Protein AF-A0AA36J4K1-F1 (afdb_monomer)

Radius of gyration: 30.66 Å; Cα contacts (8 Å, |Δi|>4): 961; chains: 1; bounding box: 96×60×112 Å

pLDDT: mean 85.19, std 15.44, range [34.12, 98.56]

Structure (mmCIF, N/CA/C/O backbone):
data_AF-A0AA36J4K1-F1
#
_entry.id   AF-A0AA36J4K1-F1
#
loop_
_atom_site.group_PDB
_atom_site.id
_atom_site.type_symbol
_atom_site.label_atom_id
_atom_site.label_alt_id
_atom_site.label_comp_id
_atom_site.label_asym_id
_atom_site.label_entity_id
_atom_site.label_seq_id
_atom_site.pdbx_PDB_ins_code
_atom_site.Cartn_x
_atom_site.Cartn_y
_atom_site.Cartn_z
_atom_site.occupancy
_atom_site.B_iso_or_equiv
_atom_site.auth_seq_id
_atom_site.auth_comp_id
_atom_site.auth_asym_id
_atom_site.auth_atom_id
_atom_site.pdbx_PDB_model_num
ATOM 1 N N . MET A 1 1 ? 60.784 -33.281 55.311 1.00 35.75 1 MET A N 1
ATOM 2 C CA . MET A 1 1 ? 61.611 -33.297 54.086 1.00 35.75 1 MET A CA 1
ATOM 3 C C . MET A 1 1 ? 60.719 -33.701 52.912 1.00 35.75 1 MET A C 1
ATOM 5 O O . MET A 1 1 ? 60.173 -34.789 52.948 1.00 35.75 1 MET A O 1
ATOM 9 N N . LYS A 1 2 ? 60.567 -32.798 51.931 1.00 35.78 2 LYS A N 1
ATOM 10 C CA . LYS A 1 2 ? 59.934 -32.937 50.597 1.00 35.78 2 LYS A CA 1
ATOM 11 C C . LYS A 1 2 ? 58.402 -33.097 50.487 1.00 35.78 2 LYS A C 1
ATOM 13 O O . LYS A 1 2 ? 57.851 -34.189 50.509 1.00 35.78 2 LYS A O 1
ATOM 18 N N . MET A 1 3 ? 57.780 -31.943 50.207 1.00 34.12 3 MET A N 1
ATOM 19 C CA . MET A 1 3 ? 56.607 -31.744 49.344 1.00 34.12 3 MET A CA 1
ATOM 20 C C . MET A 1 3 ? 56.652 -32.602 48.068 1.00 34.12 3 MET A C 1
ATOM 22 O O . MET A 1 3 ? 57.685 -32.637 47.393 1.00 34.12 3 MET A O 1
ATOM 26 N N . ARG A 1 4 ? 55.497 -33.136 47.651 1.00 38.16 4 ARG A N 1
ATOM 27 C CA . ARG A 1 4 ? 55.138 -33.273 46.231 1.00 38.16 4 ARG A CA 1
ATOM 28 C C . ARG A 1 4 ? 53.677 -32.876 46.010 1.00 38.16 4 ARG A C 1
ATOM 30 O O . ARG A 1 4 ? 52.777 -33.370 46.675 1.00 38.16 4 ARG A O 1
ATOM 37 N N . LEU A 1 5 ? 53.532 -31.938 45.076 1.00 38.88 5 LEU A N 1
ATOM 38 C CA . LEU A 1 5 ? 52.326 -31.376 44.476 1.00 38.88 5 LEU A CA 1
ATOM 39 C C . LEU A 1 5 ? 51.304 -32.447 44.061 1.00 38.88 5 LEU A C 1
ATOM 41 O O . LEU A 1 5 ? 51.652 -33.372 43.330 1.00 38.88 5 LEU A O 1
ATOM 45 N N . ALA A 1 6 ? 50.032 -32.217 44.388 1.00 37.97 6 ALA A N 1
ATOM 46 C CA . ALA A 1 6 ? 48.903 -32.699 43.600 1.00 37.97 6 ALA A CA 1
ATOM 47 C C . ALA A 1 6 ? 48.155 -31.471 43.060 1.00 37.97 6 ALA A C 1
ATOM 49 O O . ALA A 1 6 ? 47.765 -30.586 43.820 1.00 37.97 6 ALA A O 1
ATOM 50 N N . LEU A 1 7 ? 48.053 -31.394 41.733 1.00 37.88 7 LEU A N 1
ATOM 51 C CA . LEU A 1 7 ? 47.452 -30.291 40.993 1.00 37.88 7 LEU A CA 1
ATOM 52 C C . LEU A 1 7 ? 45.979 -30.088 41.369 1.00 37.88 7 LEU A C 1
ATOM 54 O O . LEU A 1 7 ? 45.177 -31.021 41.345 1.00 37.88 7 LEU A O 1
ATOM 58 N N . ALA A 1 8 ? 45.628 -28.826 41.606 1.00 35.72 8 ALA A N 1
ATOM 59 C CA . ALA A 1 8 ? 44.262 -28.341 41.674 1.00 35.72 8 ALA A CA 1
ATOM 60 C C . ALA A 1 8 ? 43.563 -28.501 40.311 1.00 35.72 8 ALA A C 1
ATOM 62 O O . ALA A 1 8 ? 44.017 -27.959 39.303 1.00 35.72 8 ALA A O 1
ATOM 63 N N . ARG A 1 9 ? 42.424 -29.199 40.283 1.00 38.72 9 ARG A N 1
ATOM 64 C CA . ARG A 1 9 ? 41.419 -29.028 39.227 1.00 38.72 9 ARG A CA 1
ATOM 65 C C . ARG A 1 9 ? 40.450 -27.942 39.684 1.00 38.72 9 ARG A C 1
ATOM 67 O O . ARG A 1 9 ? 39.551 -28.206 40.476 1.00 38.72 9 ARG A O 1
ATOM 74 N N . LEU A 1 10 ? 40.656 -26.724 39.184 1.00 36.38 10 LEU A N 1
ATOM 75 C CA . LEU A 1 10 ? 39.623 -25.691 39.152 1.00 36.38 10 LEU A CA 1
ATOM 76 C C . LEU A 1 10 ? 38.467 -26.215 38.287 1.00 36.38 10 LEU A C 1
ATOM 78 O O . LEU A 1 10 ? 38.589 -26.297 37.066 1.00 36.38 10 LEU A O 1
ATOM 82 N N . ALA A 1 11 ? 37.349 -26.571 38.913 1.00 38.12 11 ALA A N 1
ATOM 83 C CA . ALA A 1 11 ? 36.080 -26.690 38.213 1.00 38.12 11 ALA A CA 1
ATOM 84 C C . ALA A 1 11 ? 35.535 -25.270 37.994 1.00 38.12 11 ALA A C 1
ATOM 86 O O . ALA A 1 11 ? 34.954 -24.663 38.891 1.00 38.12 11 ALA A O 1
ATOM 87 N N . LEU A 1 12 ? 35.783 -24.725 36.804 1.00 37.34 12 LEU A N 1
ATOM 88 C CA . LEU A 1 12 ? 35.081 -23.556 36.286 1.00 37.34 12 LEU A CA 1
ATOM 89 C C . LEU A 1 12 ? 33.610 -23.942 36.073 1.00 37.34 12 LEU A C 1
ATOM 91 O O . LEU A 1 12 ? 33.292 -24.693 35.153 1.00 37.34 12 LEU A O 1
ATOM 95 N N . LEU A 1 13 ? 32.717 -23.436 36.926 1.00 35.94 13 LEU A N 1
ATOM 96 C CA . LEU A 1 13 ? 31.296 -23.347 36.599 1.00 35.94 13 LEU A CA 1
ATOM 97 C C . LEU A 1 13 ? 31.136 -22.386 35.412 1.00 35.94 13 LEU A C 1
ATOM 99 O O . LEU A 1 13 ? 31.541 -21.226 35.535 1.00 35.94 13 LEU A O 1
ATOM 103 N N . PRO A 1 14 ? 30.505 -22.786 34.296 1.00 39.81 14 PRO A N 1
ATOM 104 C CA . PRO A 1 14 ? 30.009 -21.808 33.357 1.00 39.81 14 PRO A CA 1
ATOM 105 C C . PRO A 1 14 ? 28.736 -21.195 33.946 1.00 39.81 14 PRO A C 1
ATOM 107 O O . PRO A 1 14 ? 27.691 -21.841 34.036 1.00 39.81 14 PRO A O 1
ATOM 110 N N . LEU A 1 15 ? 28.830 -19.914 34.313 1.00 46.34 15 LEU A N 1
ATOM 111 C CA . LEU A 1 15 ? 27.711 -18.982 34.224 1.00 46.34 15 LEU A CA 1
ATOM 112 C C . LEU A 1 15 ? 27.229 -18.988 32.766 1.00 46.34 15 LEU A C 1
ATOM 114 O O . LEU A 1 15 ? 27.712 -18.232 31.930 1.00 46.34 15 LEU A O 1
ATOM 118 N N . ALA A 1 16 ? 26.279 -19.858 32.455 1.00 40.28 16 ALA A N 1
ATOM 119 C CA . ALA A 1 16 ? 25.440 -19.710 31.282 1.00 40.28 16 ALA A CA 1
ATOM 120 C C . ALA A 1 16 ? 24.033 -19.434 31.793 1.00 40.28 16 ALA A C 1
ATOM 122 O O . ALA A 1 16 ? 23.206 -20.328 31.961 1.00 40.28 16 ALA A O 1
ATOM 123 N N . LEU A 1 17 ? 23.790 -18.149 32.050 1.00 38.75 17 LEU A N 1
ATOM 124 C CA . LE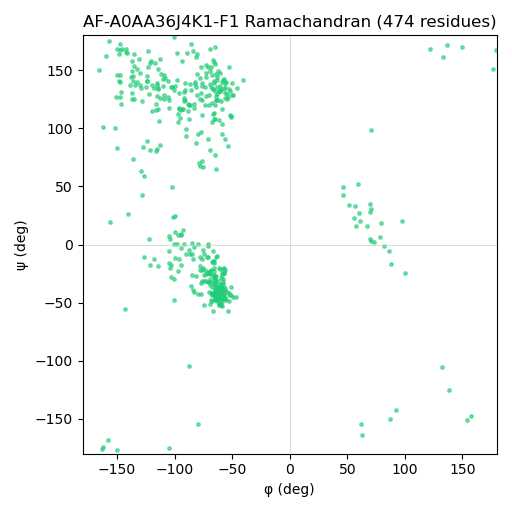U A 1 17 ? 22.470 -17.539 32.088 1.00 38.75 17 LEU A CA 1
ATOM 125 C C . LEU A 1 17 ? 21.871 -17.636 30.670 1.00 38.75 17 LEU A C 1
ATOM 127 O O . LEU A 1 17 ? 21.690 -16.646 29.972 1.00 38.75 17 LEU A O 1
ATOM 131 N N . GLY A 1 18 ? 21.630 -18.863 30.210 1.00 34.44 18 GLY A N 1
ATOM 132 C CA . GLY A 1 18 ? 20.858 -19.165 29.019 1.00 34.44 18 GLY A CA 1
ATOM 133 C C . GLY A 1 18 ? 19.393 -18.976 29.361 1.00 34.44 18 GLY A C 1
ATOM 134 O O . GLY A 1 18 ? 18.655 -19.945 29.516 1.00 34.44 18 GLY A O 1
ATOM 135 N N . LEU A 1 19 ? 18.981 -17.717 29.524 1.00 39.25 19 LEU A N 1
ATOM 136 C CA . LEU A 1 19 ? 17.590 -17.350 29.323 1.00 39.25 19 LEU A CA 1
ATOM 137 C C . LEU A 1 19 ? 17.210 -17.905 27.953 1.00 39.25 19 LEU A C 1
ATOM 139 O O . LEU A 1 19 ? 17.706 -17.450 26.924 1.00 39.25 19 LEU A O 1
ATOM 143 N N . LEU A 1 20 ? 16.363 -18.930 27.969 1.00 39.28 20 LEU A N 1
ATOM 144 C CA . LEU A 1 20 ? 15.569 -19.366 26.836 1.00 39.28 20 LEU A CA 1
ATOM 145 C C . LEU A 1 20 ? 14.791 -18.145 26.328 1.00 39.28 20 LEU A C 1
ATOM 147 O O . LEU A 1 20 ? 13.636 -17.933 26.699 1.00 39.28 20 LEU A O 1
ATOM 151 N N . VAL A 1 21 ? 15.412 -17.329 25.473 1.00 42.72 21 VAL A N 1
ATOM 152 C CA . VAL A 1 21 ? 14.688 -16.464 24.547 1.00 42.72 21 VAL A CA 1
ATOM 153 C C . VAL A 1 21 ? 14.060 -17.427 23.557 1.00 42.72 21 VAL A C 1
ATOM 155 O O . VAL A 1 21 ? 14.603 -17.735 22.501 1.00 42.72 21 VAL A O 1
ATOM 158 N N . ARG A 1 22 ? 12.929 -18.003 23.962 1.00 44.22 22 ARG A N 1
ATOM 159 C CA . ARG A 1 22 ? 12.015 -18.656 23.041 1.00 44.22 22 ARG A CA 1
ATOM 160 C C . ARG A 1 22 ? 11.633 -17.548 22.070 1.00 44.22 22 ARG A C 1
ATOM 162 O O . ARG A 1 22 ? 10.925 -16.628 22.475 1.00 44.22 22 ARG A O 1
ATOM 169 N N . GLU A 1 23 ? 12.192 -17.565 20.860 1.00 52.19 23 GLU A N 1
ATOM 170 C CA . GLU A 1 23 ? 11.816 -16.614 19.817 1.00 52.19 23 GLU A CA 1
ATOM 171 C C . GLU A 1 23 ? 10.294 -16.650 19.716 1.00 52.19 23 GLU A C 1
ATOM 173 O O . GLU A 1 23 ? 9.705 -17.672 19.351 1.00 52.19 23 GLU A O 1
ATOM 178 N N . LYS A 1 24 ? 9.649 -15.563 20.143 1.00 55.19 24 LYS A N 1
ATOM 179 C CA . LYS A 1 24 ? 8.197 -15.471 20.212 1.00 55.19 24 LYS A CA 1
ATOM 180 C C . LYS A 1 24 ? 7.647 -15.228 18.804 1.00 55.19 24 LYS A C 1
ATOM 182 O O . LYS A 1 24 ? 7.175 -14.147 18.471 1.00 55.19 24 LYS A O 1
ATOM 187 N N . ARG A 1 25 ? 7.788 -16.225 17.934 1.00 62.22 25 ARG A N 1
ATOM 188 C CA . ARG A 1 25 ? 7.215 -16.209 16.587 1.00 62.22 25 ARG A CA 1
ATOM 189 C C . ARG A 1 25 ? 5.712 -16.482 16.690 1.00 62.22 25 ARG A C 1
ATOM 191 O O . ARG A 1 25 ? 5.302 -17.370 17.436 1.00 62.22 25 ARG A O 1
ATOM 198 N N . ASN A 1 26 ? 4.920 -15.759 15.900 1.00 71.44 26 ASN A N 1
ATOM 199 C CA . ASN A 1 26 ? 3.466 -15.924 15.746 1.00 71.44 26 ASN A CA 1
ATOM 200 C C . ASN A 1 26 ? 2.607 -15.523 16.964 1.00 71.44 26 ASN A C 1
ATOM 202 O O . ASN A 1 26 ? 1.561 -16.121 17.210 1.00 71.44 26 ASN A O 1
ATOM 206 N N . GLU A 1 27 ? 3.007 -14.494 17.713 1.00 85.50 27 GLU A N 1
ATOM 207 C CA . GLU A 1 27 ? 2.144 -13.866 18.728 1.00 85.50 27 GLU A CA 1
ATOM 208 C C . GLU A 1 27 ? 0.933 -13.146 18.115 1.00 85.50 27 GLU A C 1
ATOM 210 O O . GLU A 1 27 ? -0.087 -12.947 18.773 1.00 85.50 27 GLU A O 1
ATOM 215 N N . CYS A 1 28 ? 1.070 -12.706 16.865 1.00 90.88 28 CYS A N 1
ATOM 216 C CA . CYS A 1 28 ? 0.085 -11.913 16.145 1.00 90.88 28 CYS A CA 1
ATOM 217 C C . CYS A 1 28 ? 0.023 -12.336 14.671 1.00 90.88 28 CYS A C 1
ATOM 219 O O . CYS A 1 28 ? 0.875 -13.084 14.195 1.00 90.88 28 CYS A O 1
ATOM 221 N N . LYS A 1 29 ? -0.993 -11.864 13.945 1.00 94.25 29 LYS A N 1
ATOM 222 C CA . LYS A 1 29 ? -1.071 -11.955 12.482 1.00 94.25 29 LYS A CA 1
ATOM 223 C C . LYS A 1 29 ? -1.254 -10.558 11.906 1.00 94.25 29 LYS A C 1
ATOM 225 O O . LYS A 1 29 ? -1.992 -9.760 12.483 1.00 94.25 29 LYS A O 1
ATOM 230 N N . ILE A 1 30 ? -0.595 -10.294 10.783 1.00 96.75 30 ILE A N 1
ATOM 231 C CA . ILE A 1 30 ? -0.820 -9.105 9.957 1.00 96.75 30 ILE A CA 1
ATOM 232 C C . ILE A 1 30 ? -1.515 -9.569 8.680 1.00 96.75 30 ILE A C 1
ATOM 234 O O . ILE A 1 30 ? -0.997 -10.456 8.008 1.00 96.75 30 ILE A O 1
ATOM 238 N N . PHE A 1 31 ? -2.665 -8.993 8.354 1.00 98.25 31 PHE A N 1
ATOM 239 C CA . PHE A 1 31 ? -3.437 -9.296 7.154 1.00 98.25 31 PHE A CA 1
ATOM 240 C C . PHE A 1 31 ? -3.439 -8.113 6.190 1.00 98.25 31 PHE A C 1
ATOM 242 O O . PHE A 1 31 ? -3.482 -6.964 6.631 1.00 98.25 31 PHE A O 1
ATOM 249 N N . ALA A 1 32 ? -3.468 -8.404 4.893 1.00 96.69 32 ALA A N 1
ATOM 250 C CA . ALA A 1 32 ? -3.655 -7.401 3.852 1.00 96.69 32 ALA A CA 1
ATOM 251 C C . ALA A 1 32 ? -4.421 -7.983 2.660 1.00 96.69 32 ALA A C 1
ATOM 253 O O . ALA A 1 32 ? -4.240 -9.153 2.308 1.00 96.69 32 ALA A O 1
ATOM 254 N N . MET A 1 33 ? -5.252 -7.157 2.020 1.00 94.56 33 MET A N 1
ATOM 255 C CA . MET A 1 33 ? -5.787 -7.479 0.697 1.00 94.56 33 MET A CA 1
ATOM 256 C C . MET A 1 33 ? -4.650 -7.474 -0.332 1.00 94.56 33 MET A C 1
ATOM 258 O O . MET A 1 33 ? -3.846 -6.546 -0.369 1.00 94.56 33 MET A O 1
ATOM 262 N N . TRP A 1 34 ? -4.594 -8.493 -1.181 1.00 90.38 34 TRP A N 1
ATOM 263 C CA . TRP A 1 34 ? -3.525 -8.723 -2.145 1.00 90.38 34 TRP A CA 1
ATOM 264 C C . TRP A 1 34 ? -4.079 -9.135 -3.508 1.00 90.38 34 TRP A C 1
ATOM 266 O O . TRP A 1 34 ? -3.965 -10.280 -3.943 1.00 90.38 34 TRP A O 1
ATOM 276 N N . ASP A 1 35 ? -4.654 -8.167 -4.212 1.00 82.69 35 ASP A N 1
ATOM 277 C CA . ASP A 1 35 ? -5.172 -8.348 -5.571 1.00 82.69 35 ASP A CA 1
ATOM 278 C C . ASP A 1 35 ? -4.198 -7.768 -6.611 1.00 82.69 35 ASP A C 1
ATOM 280 O O . ASP A 1 35 ? -4.540 -6.945 -7.462 1.00 82.69 35 ASP A O 1
ATOM 284 N N . TYR A 1 36 ? -2.923 -8.146 -6.485 1.00 76.19 36 TYR A N 1
ATOM 285 C CA . TYR A 1 36 ? -1.879 -7.773 -7.434 1.00 76.19 36 TYR A CA 1
ATOM 286 C C . TYR A 1 36 ? -1.606 -8.924 -8.391 1.00 76.19 36 TYR A C 1
ATOM 288 O O . TYR A 1 36 ? -1.421 -10.072 -7.982 1.00 76.19 36 TYR A O 1
ATOM 296 N N . HIS A 1 37 ? -1.474 -8.610 -9.680 1.00 66.12 37 HIS A N 1
ATOM 297 C CA . HIS A 1 37 ? -0.951 -9.581 -10.632 1.00 66.12 37 HIS A CA 1
ATOM 298 C C . HIS A 1 37 ? 0.487 -9.964 -10.215 1.00 66.12 37 HIS A C 1
ATOM 300 O O . HIS A 1 37 ? 1.290 -9.053 -9.998 1.00 66.12 37 HIS A O 1
ATOM 306 N N . PRO A 1 38 ? 0.861 -11.260 -10.158 1.00 55.59 38 PRO A N 1
ATOM 307 C CA . PRO A 1 38 ? 2.141 -11.705 -9.586 1.00 55.59 38 PRO A CA 1
ATOM 308 C C . PRO A 1 38 ? 3.374 -10.976 -10.140 1.00 55.59 38 PRO A C 1
ATOM 310 O O . PRO A 1 38 ? 4.290 -10.633 -9.405 1.00 55.59 38 PRO A O 1
ATOM 313 N N . ASN A 1 39 ? 3.354 -10.659 -11.438 1.00 53.28 39 ASN A N 1
ATOM 314 C CA . ASN A 1 39 ? 4.448 -9.969 -12.134 1.00 53.28 39 ASN A CA 1
ATOM 315 C C . ASN A 1 39 ? 4.312 -8.432 -12.183 1.00 53.28 39 ASN A C 1
ATOM 317 O O . ASN A 1 39 ? 4.966 -7.794 -13.006 1.00 53.28 39 ASN A O 1
ATOM 321 N N . LYS A 1 40 ? 3.406 -7.830 -11.404 1.00 70.00 40 LYS A N 1
ATOM 322 C CA . LYS A 1 40 ? 3.116 -6.382 -11.436 1.00 70.00 40 LYS A CA 1
ATOM 323 C C . LYS A 1 40 ? 2.890 -5.780 -10.046 1.00 70.00 40 LYS A C 1
ATOM 325 O O . LYS A 1 40 ? 2.172 -4.796 -9.923 1.00 70.00 40 LYS A O 1
ATOM 330 N N . VAL A 1 41 ? 3.464 -6.369 -9.001 1.00 74.62 41 VAL A N 1
ATOM 331 C CA . VAL A 1 41 ? 3.405 -5.771 -7.661 1.00 74.62 41 VAL A CA 1
ATOM 332 C C . VAL A 1 41 ? 4.278 -4.512 -7.663 1.00 74.62 41 VAL A C 1
ATOM 334 O O . VAL A 1 41 ? 5.483 -4.637 -7.916 1.00 74.62 41 VAL A O 1
ATOM 337 N N . PRO A 1 42 ? 3.726 -3.320 -7.378 1.00 79.56 42 PRO A N 1
ATOM 338 C CA . PRO A 1 42 ? 4.511 -2.094 -7.362 1.00 79.56 42 PRO A CA 1
ATOM 339 C C . PRO A 1 42 ? 5.653 -2.197 -6.356 1.00 79.56 42 PRO A C 1
ATOM 341 O O . PRO A 1 42 ? 5.494 -2.734 -5.261 1.00 79.56 42 PRO A O 1
ATOM 344 N N . PHE A 1 43 ? 6.823 -1.683 -6.721 1.00 78.00 43 PHE A N 1
ATOM 345 C CA . PHE A 1 43 ? 8.025 -1.865 -5.913 1.00 78.00 43 PHE A CA 1
ATOM 346 C C . PHE A 1 43 ? 7.894 -1.270 -4.500 1.00 78.00 43 PHE A C 1
ATOM 348 O O . PHE A 1 43 ? 8.319 -1.893 -3.531 1.00 78.00 43 PHE A O 1
ATOM 355 N N . PHE A 1 44 ? 7.246 -0.109 -4.357 1.00 84.94 44 PHE A N 1
ATOM 356 C CA . PHE A 1 44 ? 7.031 0.498 -3.040 1.00 84.94 44 PHE A CA 1
ATOM 357 C C . PHE A 1 44 ? 6.135 -0.367 -2.138 1.00 84.94 44 PHE A C 1
ATOM 359 O O . PHE A 1 44 ? 6.444 -0.490 -0.962 1.00 84.94 44 PHE A O 1
ATOM 366 N N . ILE A 1 45 ? 5.125 -1.058 -2.687 1.00 87.44 45 ILE A N 1
ATOM 367 C CA . ILE A 1 45 ? 4.285 -1.999 -1.926 1.00 87.44 45 ILE A CA 1
ATOM 368 C C . ILE A 1 45 ? 5.142 -3.130 -1.353 1.00 87.44 45 ILE A C 1
ATOM 370 O O . ILE A 1 45 ? 5.000 -3.501 -0.192 1.00 87.44 45 ILE A O 1
ATOM 374 N N . GLN A 1 46 ? 6.088 -3.660 -2.134 1.00 84.44 46 GLN A N 1
ATOM 375 C CA . GLN A 1 46 ? 7.024 -4.674 -1.633 1.00 84.44 46 GLN A CA 1
ATOM 376 C C . GLN A 1 46 ? 7.852 -4.123 -0.461 1.00 84.44 46 GLN A C 1
ATOM 378 O O . GLN A 1 46 ? 8.063 -4.818 0.533 1.00 84.44 46 GLN A O 1
ATOM 383 N N . LYS A 1 47 ? 8.275 -2.856 -0.547 1.00 88.31 47 LYS A N 1
ATOM 384 C CA . LYS A 1 47 ? 9.021 -2.171 0.517 1.00 88.31 47 LYS A CA 1
ATOM 385 C C . LYS A 1 47 ? 8.179 -1.846 1.745 1.00 88.31 47 LYS A C 1
ATOM 387 O O . LYS A 1 47 ? 8.694 -1.941 2.859 1.00 88.31 47 LYS A O 1
ATOM 392 N N . ASP A 1 48 ? 6.898 -1.568 1.572 1.00 93.06 48 ASP A N 1
ATOM 393 C CA . ASP A 1 48 ? 5.958 -1.424 2.677 1.00 93.06 48 ASP A CA 1
ATOM 394 C C . ASP A 1 48 ? 5.828 -2.755 3.430 1.00 93.06 48 ASP A C 1
ATOM 396 O O . ASP A 1 48 ? 6.078 -2.789 4.635 1.00 93.06 48 ASP A O 1
ATOM 400 N N . ILE A 1 49 ? 5.625 -3.880 2.732 1.00 89.00 49 ILE A N 1
ATOM 401 C CA . ILE A 1 49 ? 5.616 -5.221 3.350 1.00 89.00 49 ILE A CA 1
ATOM 402 C C . ILE A 1 49 ? 6.946 -5.548 4.059 1.00 89.00 49 ILE A C 1
ATOM 404 O O . ILE A 1 49 ? 6.943 -6.052 5.187 1.00 89.00 49 ILE A O 1
ATOM 408 N N . GLU A 1 50 ? 8.096 -5.241 3.447 1.00 87.56 50 GLU A N 1
ATOM 409 C CA . GLU A 1 50 ? 9.411 -5.391 4.094 1.00 87.56 50 GLU A CA 1
ATOM 410 C C . GLU A 1 50 ? 9.509 -4.569 5.384 1.00 87.56 50 GLU A C 1
ATOM 412 O O . GLU A 1 50 ? 10.040 -5.055 6.389 1.00 87.56 50 GLU A O 1
ATOM 417 N N . SER A 1 51 ? 8.959 -3.351 5.388 1.00 95.31 51 SER A N 1
ATOM 418 C CA . SER A 1 51 ? 8.939 -2.500 6.577 1.00 95.31 51 SER A CA 1
ATOM 419 C C . SER A 1 51 ? 8.125 -3.139 7.705 1.00 95.31 51 SER A C 1
ATOM 421 O O . SER A 1 51 ? 8.549 -3.100 8.860 1.00 95.31 51 SER A O 1
ATOM 423 N N . TRP A 1 52 ? 7.015 -3.819 7.394 1.00 94.31 52 TRP A N 1
ATOM 424 C CA . TRP A 1 52 ? 6.187 -4.498 8.398 1.00 94.31 52 TRP A CA 1
ATOM 425 C C . TRP A 1 52 ? 6.958 -5.638 9.051 1.00 94.31 52 TRP A C 1
ATOM 427 O O . TRP A 1 52 ? 6.961 -5.785 10.274 1.00 94.31 52 TRP A O 1
ATOM 437 N N . MET A 1 53 ? 7.651 -6.437 8.238 1.00 87.19 53 MET A N 1
ATOM 438 C CA . MET A 1 53 ? 8.466 -7.548 8.728 1.00 87.19 53 MET A CA 1
ATOM 439 C C . MET A 1 53 ? 9.636 -7.047 9.578 1.00 87.19 53 MET A C 1
ATOM 441 O O . MET A 1 53 ? 9.870 -7.575 10.665 1.00 87.19 53 MET A O 1
ATOM 445 N N . LYS A 1 54 ? 10.324 -5.991 9.123 1.00 88.00 54 LYS A N 1
ATOM 446 C CA . LYS A 1 54 ? 11.434 -5.370 9.853 1.00 88.00 54 LYS A CA 1
ATOM 447 C C . LYS A 1 54 ? 10.992 -4.857 11.221 1.00 88.00 54 LYS A C 1
ATOM 449 O O . LYS A 1 54 ? 11.611 -5.184 12.226 1.00 88.00 54 LYS A O 1
ATOM 454 N N . HIS A 1 55 ? 9.928 -4.060 11.260 1.00 95.06 55 HIS A N 1
ATOM 455 C CA . HIS A 1 55 ? 9.505 -3.361 12.477 1.00 95.06 55 HIS A CA 1
ATOM 456 C C . HIS A 1 55 ? 8.624 -4.209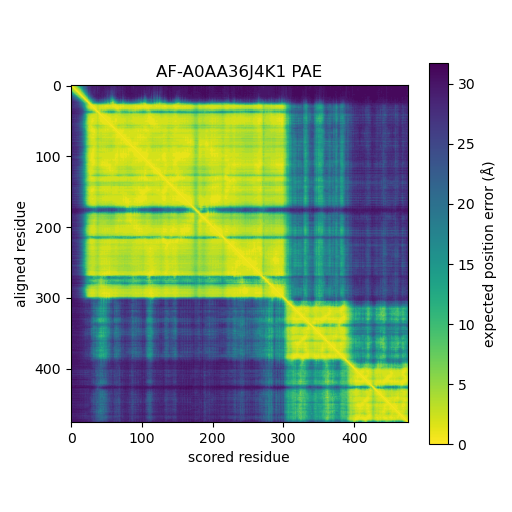 13.398 1.00 95.06 55 HIS A C 1
ATOM 458 O O . HIS A 1 55 ? 8.362 -3.796 14.522 1.00 95.06 55 HIS A O 1
ATOM 464 N N . SER A 1 56 ? 8.184 -5.395 12.967 1.00 91.38 56 SER A N 1
ATOM 465 C CA . SER A 1 56 ? 7.526 -6.376 13.843 1.00 91.38 56 SER A CA 1
ATOM 466 C C . SER A 1 56 ? 8.495 -7.356 14.508 1.00 91.38 56 SER A C 1
ATOM 468 O O . SER A 1 56 ? 8.069 -8.132 15.366 1.00 91.38 56 SER A O 1
ATOM 470 N N . HIS A 1 57 ? 9.777 -7.357 14.119 1.00 85.38 57 HIS A N 1
ATOM 471 C CA . HIS A 1 57 ? 10.812 -8.267 14.638 1.00 85.38 57 HIS A CA 1
ATOM 472 C C . HIS A 1 57 ? 10.411 -9.748 14.589 1.00 85.38 57 HIS A C 1
ATOM 474 O O . HIS A 1 57 ? 10.717 -10.526 15.491 1.00 85.38 57 HIS A O 1
ATOM 480 N N . GLY A 1 58 ? 9.649 -10.139 13.563 1.00 80.31 58 GLY A N 1
ATOM 481 C CA . GLY A 1 58 ? 9.163 -11.512 13.390 1.00 80.31 58 GLY A CA 1
ATOM 482 C C . GLY A 1 58 ? 8.088 -11.964 14.389 1.00 80.31 58 GLY A C 1
ATOM 483 O O . GLY A 1 58 ? 7.630 -13.107 14.299 1.00 80.31 58 GLY A O 1
ATOM 484 N N . ARG A 1 59 ? 7.620 -11.094 15.299 1.00 86.06 59 ARG A N 1
ATOM 485 C CA . ARG A 1 59 ? 6.582 -11.433 16.296 1.00 86.06 59 ARG A CA 1
ATOM 486 C C . ARG A 1 59 ? 5.270 -11.883 15.659 1.00 86.06 59 ARG A C 1
ATOM 488 O O . ARG A 1 59 ? 4.557 -12.692 16.243 1.00 86.06 59 ARG A O 1
ATOM 495 N N . CYS A 1 60 ? 4.964 -11.408 14.453 1.00 85.44 60 CYS A N 1
ATOM 496 C CA . CYS A 1 60 ? 3.743 -11.769 13.728 1.00 85.44 60 CYS A CA 1
ATOM 497 C C . CYS A 1 60 ? 3.965 -12.758 12.576 1.00 85.44 60 CYS A C 1
ATOM 499 O O . CYS A 1 60 ? 3.041 -13.007 11.804 1.00 85.44 60 CYS A O 1
ATOM 501 N N . GLY A 1 61 ? 5.181 -13.300 12.436 1.00 82.31 61 GLY A N 1
ATOM 502 C CA . GLY A 1 61 ? 5.560 -14.075 11.256 1.00 82.31 61 GLY A CA 1
ATOM 503 C C . GLY A 1 61 ? 5.493 -13.243 9.968 1.00 82.31 61 GLY A C 1
ATOM 504 O O . GLY A 1 61 ? 5.632 -12.019 9.994 1.00 82.31 61 GLY A O 1
ATOM 505 N N . SER A 1 62 ? 5.295 -13.916 8.835 1.00 83.00 62 SER A N 1
ATOM 506 C CA . SER A 1 62 ? 5.050 -13.255 7.549 1.00 83.00 62 SER A CA 1
ATOM 507 C C . SER A 1 62 ? 3.601 -12.754 7.456 1.00 83.00 62 SER A C 1
ATOM 509 O O . SER A 1 62 ? 2.697 -13.454 7.921 1.00 83.00 62 SER A O 1
ATOM 511 N N . PRO A 1 63 ? 3.350 -11.587 6.830 1.00 88.94 63 PRO A N 1
ATOM 512 C CA . PRO A 1 63 ? 1.992 -11.124 6.569 1.00 88.94 63 PRO A CA 1
ATOM 513 C C . PRO A 1 63 ? 1.176 -12.135 5.754 1.00 88.94 63 PRO A C 1
ATOM 515 O O . PRO A 1 63 ? 1.684 -12.777 4.834 1.00 88.94 63 PRO A O 1
ATOM 518 N N . VAL A 1 64 ? -0.106 -12.254 6.087 1.00 91.25 64 VAL A N 1
ATOM 519 C CA . VAL A 1 64 ? -1.086 -13.067 5.370 1.00 91.25 64 VAL A CA 1
ATOM 520 C C . VAL A 1 64 ? -1.683 -12.219 4.252 1.00 91.25 64 VAL A C 1
ATOM 522 O O . VAL A 1 64 ? -2.457 -11.292 4.501 1.00 91.25 64 VAL A O 1
ATOM 525 N N . LEU A 1 65 ? -1.303 -12.546 3.021 1.00 90.75 65 LEU A N 1
ATOM 526 C CA . LEU A 1 65 ? -1.733 -11.859 1.808 1.00 90.75 65 LEU A CA 1
ATOM 527 C C . LEU A 1 65 ? -2.974 -12.555 1.241 1.00 90.75 65 LEU A C 1
ATOM 529 O O . LEU A 1 65 ? -2.928 -13.738 0.892 1.00 90.75 65 LEU A O 1
ATOM 533 N N . LEU A 1 66 ? -4.092 -11.835 1.198 1.00 93.56 66 LEU A N 1
ATOM 534 C CA . LEU A 1 66 ? -5.411 -12.399 0.919 1.00 93.56 66 LEU A CA 1
ATOM 535 C C . LEU A 1 66 ? -5.901 -12.052 -0.480 1.00 93.56 66 LEU A C 1
ATOM 537 O O . LEU A 1 66 ? -5.758 -10.921 -0.924 1.00 93.56 66 LEU A O 1
ATOM 541 N N . ASN A 1 67 ? -6.539 -13.000 -1.150 1.00 89.62 67 ASN A N 1
ATOM 542 C CA . ASN A 1 67 ? -7.206 -12.790 -2.431 1.00 89.62 67 ASN A CA 1
ATOM 543 C C . ASN A 1 67 ? -8.397 -13.750 -2.569 1.00 89.62 67 ASN A C 1
ATOM 545 O O . ASN A 1 67 ? -8.691 -14.538 -1.666 1.00 89.62 67 ASN A O 1
ATOM 549 N N . ASP A 1 68 ? -9.067 -13.720 -3.718 1.00 89.94 68 ASP A N 1
ATOM 550 C CA . ASP A 1 68 ? -10.264 -14.529 -3.957 1.00 89.94 68 ASP A CA 1
ATOM 551 C C . ASP A 1 68 ? -10.016 -16.050 -3.854 1.00 89.94 68 ASP A C 1
ATOM 553 O O . ASP A 1 68 ? -10.965 -16.799 -3.616 1.00 89.94 68 ASP A O 1
ATOM 557 N N . THR A 1 69 ? -8.771 -16.530 -3.991 1.00 87.25 69 THR A N 1
ATOM 558 C CA . THR A 1 69 ? -8.458 -17.970 -3.945 1.00 87.25 69 THR A CA 1
ATOM 559 C C . THR A 1 69 ? -8.272 -18.509 -2.531 1.00 87.25 69 THR A C 1
ATOM 561 O O . THR A 1 69 ? -8.530 -19.691 -2.317 1.00 87.25 69 THR A O 1
ATOM 564 N N . ASN A 1 70 ? -7.872 -17.673 -1.566 1.00 90.38 70 ASN A N 1
ATOM 565 C CA . ASN A 1 70 ? -7.597 -18.108 -0.190 1.00 90.38 70 ASN A CA 1
ATOM 566 C C . ASN A 1 70 ? -8.511 -17.473 0.870 1.00 90.38 70 ASN A C 1
ATOM 568 O O . ASN A 1 70 ? -8.553 -17.954 2.001 1.00 90.38 70 ASN A O 1
ATOM 572 N N . ILE A 1 71 ? -9.281 -16.427 0.544 1.00 96.31 71 ILE A N 1
ATOM 573 C CA . ILE A 1 71 ? -10.024 -15.651 1.553 1.00 96.31 71 ILE A CA 1
ATOM 574 C C . ILE A 1 71 ? -11.007 -16.495 2.380 1.00 96.31 71 ILE A C 1
ATOM 576 O O . ILE A 1 71 ? -11.155 -16.271 3.583 1.00 96.31 71 ILE A O 1
ATOM 580 N N . LYS A 1 72 ? -11.628 -17.516 1.774 1.00 95.88 72 LYS A N 1
ATOM 581 C CA . LYS A 1 72 ? -12.576 -18.416 2.459 1.00 95.88 72 LYS A CA 1
ATOM 582 C C . LYS A 1 72 ? -11.927 -19.277 3.544 1.00 95.88 72 LYS A C 1
ATOM 584 O O . LYS A 1 72 ? -12.619 -19.704 4.463 1.00 95.88 72 LYS A O 1
ATOM 589 N N . GLU A 1 73 ? -10.616 -19.505 3.479 1.00 96.38 73 GLU A N 1
ATOM 590 C CA . GLU A 1 73 ? -9.876 -20.209 4.535 1.00 96.38 73 GLU A CA 1
ATOM 591 C C . GLU A 1 73 ? -9.793 -19.371 5.821 1.00 96.38 73 GLU A C 1
ATOM 593 O O . GLU A 1 73 ? -9.676 -19.910 6.923 1.00 96.38 73 GLU A O 1
ATOM 598 N N . TYR A 1 74 ? -9.879 -18.044 5.690 1.00 97.38 74 TYR A N 1
ATOM 599 C CA . TYR A 1 74 ? -9.751 -17.101 6.798 1.00 97.38 74 TYR A CA 1
ATOM 600 C C . TYR A 1 74 ? -11.093 -16.527 7.258 1.00 97.38 74 TYR A C 1
ATOM 602 O O . TYR A 1 74 ? -11.216 -16.188 8.437 1.00 97.38 74 TYR A O 1
ATOM 610 N N . ILE A 1 75 ? -12.085 -16.438 6.369 1.00 98.12 75 ILE A N 1
ATOM 611 C CA . ILE A 1 75 ? -13.442 -15.964 6.668 1.00 98.12 75 ILE A CA 1
ATOM 612 C C . ILE A 1 75 ? -14.444 -17.023 6.174 1.00 98.12 75 ILE A C 1
ATOM 614 O O . ILE A 1 75 ? -14.935 -16.938 5.046 1.00 98.12 75 ILE A O 1
ATOM 618 N N . PRO A 1 76 ? -14.728 -18.063 6.977 1.00 94.50 76 PRO A N 1
ATOM 619 C CA . PRO A 1 76 ? -15.559 -19.183 6.536 1.00 94.50 76 PRO A CA 1
ATOM 620 C C . PRO A 1 76 ? -17.039 -18.811 6.343 1.00 94.50 76 PRO A C 1
ATOM 622 O O . PRO A 1 76 ? -17.737 -19.483 5.589 1.00 94.50 76 PRO A O 1
ATOM 625 N N . ASP A 1 77 ? -17.522 -17.749 6.994 1.00 96.81 77 ASP A N 1
ATOM 626 C CA . ASP A 1 77 ? -18.890 -17.221 6.882 1.00 96.81 77 ASP A CA 1
ATOM 627 C C . ASP A 1 77 ? -18.991 -16.007 5.934 1.00 96.81 77 ASP A C 1
ATOM 629 O O . ASP A 1 77 ? -19.898 -15.185 6.067 1.00 96.81 77 ASP A O 1
ATOM 633 N N . LEU A 1 78 ? -18.062 -15.880 4.975 1.00 97.50 78 LEU A N 1
ATOM 634 C CA . LEU A 1 78 ? -18.057 -14.819 3.962 1.00 97.50 78 LEU A CA 1
ATOM 635 C C . LEU A 1 78 ? -19.244 -14.973 2.984 1.00 97.50 78 LEU A C 1
ATOM 637 O O . LEU A 1 78 ? -19.326 -16.005 2.307 1.00 97.50 78 LEU A O 1
ATOM 641 N N . PRO A 1 79 ? -20.133 -13.966 2.849 1.00 96.62 79 PRO A N 1
ATOM 642 C CA . PRO A 1 79 ? -21.258 -14.027 1.915 1.00 96.62 79 PRO A CA 1
ATOM 643 C C . PRO A 1 79 ? -20.814 -14.139 0.451 1.00 96.62 79 PRO A C 1
ATOM 645 O O . PRO A 1 79 ? -19.767 -13.614 0.065 1.00 96.62 79 PRO A O 1
ATOM 648 N N . ALA A 1 80 ? -21.619 -14.796 -0.388 1.00 95.88 80 ALA A N 1
ATOM 649 C CA . ALA A 1 80 ? -21.299 -15.002 -1.804 1.00 95.88 80 ALA A CA 1
ATOM 650 C C . ALA A 1 80 ? -21.238 -13.679 -2.592 1.00 95.88 80 ALA A C 1
ATOM 652 O O . ALA A 1 80 ? -20.476 -13.555 -3.553 1.00 95.88 80 ALA A O 1
ATOM 653 N N . GLU A 1 81 ? -21.984 -12.670 -2.145 1.00 95.88 81 GLU A N 1
ATOM 654 C CA . GLU A 1 81 ? -22.038 -11.312 -2.690 1.00 95.88 81 GLU A CA 1
ATOM 655 C C . GLU A 1 81 ? -20.674 -10.620 -2.679 1.00 95.88 81 GLU A C 1
ATOM 657 O O . GLU A 1 81 ? -20.401 -9.790 -3.545 1.00 95.88 81 GLU A O 1
ATOM 662 N N . TYR A 1 82 ? -19.781 -11.011 -1.764 1.00 96.25 82 TYR A N 1
ATOM 663 C CA . TYR A 1 82 ? -18.408 -10.515 -1.712 1.00 96.25 82 TYR A CA 1
ATOM 664 C C . TYR A 1 82 ? -17.687 -10.630 -3.065 1.00 96.25 82 TYR A C 1
ATOM 666 O O . TYR A 1 82 ? -17.044 -9.684 -3.522 1.00 96.25 82 TYR A O 1
ATOM 674 N N . PHE A 1 83 ? -17.838 -11.766 -3.752 1.00 95.38 83 PHE A N 1
ATOM 675 C CA . PHE A 1 83 ? -17.157 -12.024 -5.026 1.00 95.38 83 PHE A CA 1
ATOM 676 C C . PHE A 1 83 ? -17.734 -11.201 -6.187 1.00 95.38 83 PHE A C 1
ATOM 678 O O . PHE A 1 83 ? -17.131 -11.128 -7.258 1.00 95.38 83 PHE A O 1
ATOM 685 N N . ARG A 1 84 ? -18.878 -10.542 -5.969 1.00 94.94 84 ARG A N 1
ATOM 686 C CA . ARG A 1 84 ? -19.544 -9.650 -6.926 1.00 94.94 84 ARG A CA 1
ATOM 687 C C . ARG A 1 84 ? -19.237 -8.172 -6.668 1.00 94.94 84 ARG A C 1
ATOM 689 O O . ARG A 1 84 ? -19.741 -7.320 -7.402 1.00 94.94 84 ARG A O 1
ATOM 696 N N . LEU A 1 85 ? -18.425 -7.856 -5.654 1.00 94.38 85 LEU A N 1
ATOM 697 C CA . LEU A 1 85 ? -18.018 -6.486 -5.339 1.00 94.38 85 LEU A CA 1
ATOM 698 C C . LEU A 1 85 ? -17.192 -5.855 -6.474 1.00 94.38 85 LEU A C 1
ATOM 700 O O . LEU A 1 85 ? -16.408 -6.556 -7.122 1.00 94.38 85 LEU A O 1
ATOM 704 N N . PRO A 1 86 ? -17.365 -4.542 -6.721 1.00 90.69 86 PRO A N 1
ATOM 705 C CA . PRO A 1 86 ? -16.900 -3.900 -7.950 1.00 90.69 86 PRO A CA 1
ATOM 706 C C . PRO A 1 86 ? -15.384 -3.695 -8.015 1.00 90.69 86 PRO A C 1
ATOM 708 O O . PRO A 1 86 ? -14.820 -3.717 -9.111 1.00 90.69 86 PRO A O 1
ATOM 711 N N . ASP A 1 87 ? -14.732 -3.493 -6.871 1.00 89.06 87 ASP A N 1
ATOM 712 C CA . ASP A 1 87 ? -13.316 -3.152 -6.785 1.00 89.06 87 ASP A CA 1
ATOM 713 C C . ASP A 1 87 ? -12.663 -3.670 -5.492 1.00 89.06 87 ASP A C 1
ATOM 715 O O . ASP A 1 87 ? -13.321 -4.127 -4.553 1.00 89.06 87 ASP A O 1
ATOM 719 N N . HIS A 1 88 ? -11.333 -3.602 -5.462 1.00 88.00 88 HIS A N 1
ATOM 720 C CA . HIS A 1 88 ? -10.504 -4.067 -4.355 1.00 88.00 88 HIS A CA 1
ATOM 721 C C . HIS A 1 88 ? -10.696 -3.255 -3.065 1.00 88.00 88 HIS A C 1
ATOM 723 O O . HIS A 1 88 ? -10.511 -3.812 -1.986 1.00 88.00 88 HIS A O 1
ATOM 729 N N . GLY A 1 89 ? -11.081 -1.977 -3.152 1.00 90.75 89 GLY A N 1
ATOM 730 C CA . GLY A 1 89 ? -11.381 -1.133 -1.995 1.00 90.75 89 GLY A CA 1
ATOM 731 C C . GLY A 1 89 ? -12.654 -1.596 -1.292 1.00 90.75 89 GLY A C 1
ATOM 732 O O . GLY A 1 89 ? -12.644 -1.852 -0.092 1.00 90.75 89 GLY A O 1
ATOM 733 N N . ALA A 1 90 ? -13.726 -1.836 -2.050 1.00 93.69 90 ALA A N 1
ATOM 734 C CA . ALA A 1 90 ? -14.958 -2.406 -1.503 1.00 93.69 90 ALA A CA 1
ATOM 735 C C . ALA A 1 90 ? -14.724 -3.794 -0.880 1.00 93.69 90 ALA A C 1
ATOM 737 O O . ALA A 1 90 ? -15.279 -4.116 0.172 1.00 93.69 90 ALA A O 1
ATOM 738 N N . ARG A 1 91 ? -13.874 -4.624 -1.498 1.00 95.19 91 ARG A N 1
ATOM 739 C CA . ARG A 1 91 ? -13.503 -5.933 -0.939 1.00 95.19 91 ARG A CA 1
ATOM 740 C C . ARG A 1 91 ? -12.667 -5.800 0.337 1.00 95.19 91 ARG A C 1
ATOM 742 O O . ARG A 1 91 ? -12.897 -6.544 1.291 1.00 95.19 91 ARG A O 1
ATOM 749 N N . SER A 1 92 ? -11.708 -4.876 0.373 1.00 95.69 92 SER A N 1
ATOM 750 C CA . SER A 1 92 ? -10.841 -4.653 1.533 1.00 95.69 92 SER A CA 1
ATOM 751 C C . SER A 1 92 ? -11.611 -4.080 2.729 1.00 95.69 92 SER A C 1
ATOM 753 O O . SER A 1 92 ? -11.361 -4.482 3.868 1.00 95.69 92 SER A O 1
ATOM 755 N N . ASP A 1 93 ? -12.591 -3.206 2.479 1.00 96.31 93 ASP A N 1
ATOM 756 C CA . ASP A 1 93 ? -13.549 -2.684 3.464 1.00 96.31 93 ASP A CA 1
ATOM 757 C C . ASP A 1 93 ? -14.263 -3.806 4.228 1.00 96.31 93 ASP A C 1
ATOM 759 O O . ASP A 1 93 ? -14.422 -3.728 5.447 1.00 96.31 93 ASP A O 1
ATOM 763 N N . VAL A 1 94 ? -14.659 -4.874 3.532 1.00 95.75 94 VAL A N 1
ATOM 764 C CA . VAL A 1 94 ? -15.362 -6.019 4.127 1.00 95.75 94 VAL A CA 1
ATOM 765 C C . VAL A 1 94 ? -14.415 -6.892 4.949 1.00 95.75 94 VAL A C 1
ATOM 767 O O . VAL A 1 94 ? -14.676 -7.178 6.118 1.00 95.75 94 VAL A O 1
ATOM 770 N N . ILE A 1 95 ? -13.291 -7.319 4.366 1.00 97.56 95 ILE A N 1
ATOM 771 C CA . ILE A 1 95 ? -12.464 -8.354 5.003 1.00 97.56 95 ILE A CA 1
ATOM 772 C C . ILE A 1 95 ? -11.766 -7.862 6.274 1.00 97.56 95 ILE A C 1
ATOM 774 O O . ILE A 1 95 ? -11.549 -8.657 7.188 1.00 97.56 95 ILE A O 1
ATOM 778 N N . ARG A 1 96 ? -11.442 -6.565 6.377 1.00 98.12 96 ARG A N 1
ATOM 779 C CA . ARG A 1 96 ? -10.639 -6.025 7.486 1.00 98.12 96 ARG A CA 1
ATOM 780 C C . ARG A 1 96 ? -11.267 -6.256 8.862 1.00 98.12 96 ARG A C 1
ATOM 782 O O . ARG A 1 96 ? -10.553 -6.604 9.795 1.00 98.12 96 ARG A O 1
ATOM 789 N N . TYR A 1 97 ? -12.589 -6.144 8.999 1.00 98.50 97 TYR A N 1
ATOM 790 C CA . TYR A 1 97 ? -13.274 -6.382 10.278 1.00 98.50 97 TYR A CA 1
ATOM 791 C C . TYR A 1 97 ? -13.462 -7.874 10.549 1.00 98.50 97 TYR A C 1
ATOM 793 O O . TYR A 1 97 ? -13.203 -8.336 11.663 1.00 98.50 97 TYR A O 1
ATOM 801 N N . ALA A 1 98 ? -13.845 -8.640 9.524 1.00 98.50 98 ALA A N 1
ATOM 802 C CA . ALA A 1 98 ? -14.027 -10.084 9.622 1.00 98.50 98 ALA A CA 1
ATOM 803 C C . ALA A 1 98 ? -12.732 -10.790 10.061 1.00 98.50 98 ALA A C 1
ATOM 805 O O . ALA A 1 98 ? -12.735 -11.586 11.000 1.00 98.50 98 ALA A O 1
ATOM 806 N N . LEU A 1 99 ? -11.593 -10.447 9.456 1.00 98.50 99 LEU A N 1
ATOM 807 C CA . LEU A 1 99 ? -10.298 -11.048 9.790 1.00 98.50 99 LEU A CA 1
ATOM 808 C C . LEU A 1 99 ? -9.925 -10.823 11.252 1.00 98.50 99 LEU A C 1
ATOM 810 O O . LEU A 1 99 ? -9.562 -11.771 11.951 1.00 98.50 99 LEU A O 1
ATOM 814 N N . ILE A 1 100 ? -10.073 -9.590 11.740 1.00 98.31 100 ILE A N 1
ATOM 815 C CA . ILE A 1 100 ? -9.765 -9.264 13.135 1.00 98.31 100 ILE A CA 1
ATOM 816 C C . ILE A 1 100 ? -10.777 -9.925 14.076 1.00 98.31 100 ILE A C 1
ATOM 818 O O . ILE A 1 100 ? -10.398 -10.409 15.143 1.00 98.31 100 ILE A O 1
ATOM 822 N N . TYR A 1 101 ? -12.044 -10.048 13.679 1.00 98.19 101 TYR A N 1
ATOM 823 C CA . TYR A 1 101 ? -13.025 -10.808 14.448 1.00 98.19 101 TYR A CA 1
ATOM 824 C C . TYR A 1 101 ? -12.636 -12.295 14.594 1.00 98.19 101 TYR A C 1
ATOM 826 O O . TYR A 1 101 ? -12.627 -12.810 15.719 1.00 98.19 101 TYR A O 1
ATOM 834 N N . HIS A 1 102 ? -12.274 -12.978 13.502 1.00 97.88 102 HIS A N 1
ATOM 835 C CA . HIS A 1 102 ? -11.964 -14.417 13.508 1.00 97.88 102 HIS A CA 1
ATOM 836 C C . HIS A 1 102 ? -10.582 -14.754 14.082 1.00 97.88 102 HIS A C 1
ATOM 838 O O . HIS A 1 102 ? -10.415 -15.807 14.712 1.00 97.88 102 HIS A O 1
ATOM 844 N N . HIS A 1 103 ? -9.594 -13.877 13.892 1.00 96.81 103 HIS A N 1
ATOM 845 C CA . HIS A 1 103 ? -8.188 -14.180 14.181 1.00 96.81 103 HIS A CA 1
ATOM 846 C C . HIS A 1 103 ? -7.542 -13.239 15.198 1.00 96.81 103 HIS A C 1
ATOM 848 O O . HIS A 1 103 ? -6.523 -13.607 15.779 1.00 96.81 103 HIS A O 1
ATOM 854 N N . GLY A 1 104 ? -8.127 -12.067 15.454 1.00 97.06 104 GLY A N 1
ATOM 855 C CA . GLY A 1 104 ? -7.422 -10.963 16.105 1.00 97.06 104 GLY A CA 1
ATOM 856 C C . GLY A 1 104 ? -6.247 -10.478 15.254 1.00 97.06 104 GLY A C 1
ATOM 857 O O . GLY A 1 104 ? -6.141 -10.809 14.074 1.00 97.06 104 GLY A O 1
ATOM 858 N N . GLY A 1 105 ? -5.334 -9.723 15.859 1.00 97.12 105 GLY A N 1
ATOM 859 C CA . GLY A 1 105 ? -4.131 -9.253 15.173 1.00 97.12 105 GLY A CA 1
ATOM 860 C C . GLY A 1 105 ? -4.331 -7.882 14.541 1.00 97.12 105 GLY A C 1
ATOM 861 O O . GLY A 1 105 ? -4.961 -7.015 15.148 1.00 97.12 105 GLY A O 1
ATOM 862 N N . ILE A 1 106 ? -3.746 -7.691 13.360 1.00 98.44 106 ILE A N 1
ATOM 863 C CA . ILE A 1 106 ? -3.671 -6.421 12.635 1.00 98.44 106 ILE A CA 1
ATOM 864 C C . ILE A 1 106 ? -4.122 -6.640 11.185 1.00 98.44 106 ILE A C 1
ATOM 866 O O . ILE A 1 106 ? -3.708 -7.601 10.545 1.00 98.44 106 ILE A O 1
ATOM 870 N N . TYR A 1 107 ? -4.918 -5.726 10.652 1.00 98.56 107 TYR A N 1
ATOM 871 C CA . TYR A 1 107 ? -5.154 -5.528 9.230 1.00 98.56 107 TYR A CA 1
ATOM 872 C C . TYR A 1 107 ? -4.506 -4.204 8.807 1.00 98.56 107 TYR A C 1
ATOM 874 O O . TYR A 1 107 ? -4.645 -3.200 9.514 1.00 98.56 107 TYR A O 1
ATOM 882 N N . MET A 1 108 ? -3.815 -4.196 7.667 1.00 97.00 108 MET A N 1
ATOM 883 C CA . MET A 1 108 ? -3.234 -2.992 7.070 1.00 97.00 108 MET A CA 1
ATOM 884 C C . MET A 1 108 ? -3.438 -2.992 5.562 1.00 97.00 108 MET A C 1
ATOM 886 O O . MET A 1 108 ? -3.218 -4.011 4.903 1.00 97.00 108 MET A O 1
ATOM 890 N N . ASP A 1 109 ? -3.804 -1.835 5.020 1.00 96.25 109 ASP A N 1
ATOM 891 C CA . ASP A 1 109 ? -3.693 -1.592 3.587 1.00 96.25 109 ASP A CA 1
ATOM 892 C C . ASP A 1 109 ? -2.219 -1.625 3.161 1.00 96.25 109 ASP A C 1
ATOM 894 O O . ASP A 1 109 ? -1.307 -1.300 3.925 1.00 96.25 109 ASP A O 1
ATOM 898 N N . THR A 1 110 ? -1.978 -2.091 1.939 1.00 93.81 110 THR A N 1
ATOM 899 C CA . THR A 1 110 ? -0.642 -2.427 1.427 1.00 93.81 110 THR A CA 1
ATOM 900 C C . THR A 1 110 ? 0.248 -1.218 1.161 1.00 93.81 110 THR A C 1
ATOM 902 O O . THR A 1 110 ? 1.440 -1.391 0.938 1.00 93.81 110 THR A O 1
ATOM 905 N N . ASP A 1 111 ? -0.317 -0.016 1.207 1.00 94.19 111 ASP A N 1
ATOM 906 C CA . ASP A 1 111 ? 0.332 1.281 1.021 1.00 94.19 111 ASP A CA 1
ATOM 907 C C . ASP A 1 111 ? 0.612 2.001 2.353 1.00 94.19 111 ASP A C 1
ATOM 909 O O . ASP A 1 111 ? 0.706 3.233 2.414 1.00 94.19 111 ASP A O 1
ATOM 913 N N . ILE A 1 112 ? 0.714 1.239 3.445 1.00 97.44 112 ILE A N 1
ATOM 914 C CA . ILE A 1 112 ? 1.141 1.733 4.751 1.00 97.44 112 ILE A CA 1
ATOM 915 C C . ILE A 1 112 ? 2.629 1.449 4.940 1.00 97.44 112 ILE A C 1
ATOM 917 O O . ILE 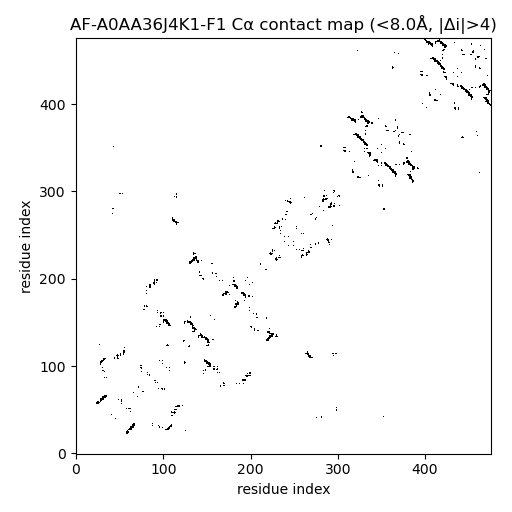A 1 112 ? 3.035 0.312 5.164 1.00 97.44 112 ILE A O 1
ATOM 921 N N . LEU A 1 113 ? 3.446 2.496 4.971 1.00 97.12 113 LEU A N 1
ATOM 922 C CA . LEU A 1 113 ? 4.852 2.405 5.352 1.00 97.12 113 LEU A CA 1
ATOM 923 C C . LEU A 1 113 ? 4.983 2.435 6.877 1.00 97.12 113 LEU A C 1
ATOM 925 O O . LEU A 1 113 ? 4.636 3.433 7.512 1.00 97.12 113 LEU A O 1
ATOM 929 N N . ILE A 1 114 ? 5.560 1.395 7.480 1.00 97.94 114 ILE A N 1
ATOM 930 C CA . ILE A 1 114 ? 5.913 1.406 8.905 1.00 97.94 114 ILE A CA 1
ATOM 931 C C . ILE A 1 114 ? 7.300 2.021 9.056 1.00 97.94 114 ILE A C 1
ATOM 933 O O . ILE A 1 114 ? 8.268 1.521 8.496 1.00 97.94 114 ILE A O 1
ATOM 937 N N . ALA A 1 115 ? 7.417 3.119 9.797 1.00 96.12 115 ALA A N 1
ATOM 938 C CA . ALA A 1 115 ? 8.657 3.884 9.935 1.00 96.12 115 ALA A CA 1
ATOM 939 C C . ALA A 1 115 ? 9.371 3.680 11.278 1.00 96.12 115 ALA A C 1
ATOM 941 O O . ALA A 1 115 ? 10.546 4.037 11.398 1.00 96.12 115 ALA A O 1
ATOM 942 N N . LYS A 1 116 ? 8.681 3.122 12.277 1.00 96.19 116 LYS A N 1
ATOM 943 C CA . LYS A 1 116 ? 9.231 2.796 13.598 1.00 96.19 116 LYS A CA 1
ATOM 944 C C . LYS A 1 116 ? 8.784 1.409 14.045 1.00 96.19 116 LYS A C 1
ATOM 946 O O . LYS A 1 116 ? 7.804 0.870 13.546 1.00 96.19 116 LYS A O 1
ATOM 951 N N . ASP A 1 117 ? 9.490 0.902 15.046 1.00 95.50 117 ASP A N 1
ATOM 952 C CA . ASP A 1 117 ? 9.206 -0.353 15.728 1.00 95.50 117 ASP A CA 1
ATOM 953 C C . ASP A 1 117 ? 7.730 -0.471 16.154 1.00 95.50 117 ASP A C 1
ATOM 955 O O . ASP A 1 117 ? 7.185 0.419 16.815 1.00 95.50 117 ASP A O 1
ATOM 959 N N . LEU A 1 118 ? 7.091 -1.586 15.794 1.00 95.88 118 LEU A N 1
ATOM 960 C CA . LEU A 1 118 ? 5.698 -1.886 16.120 1.00 95.88 118 LEU A CA 1
ATOM 961 C C . LEU A 1 118 ? 5.512 -2.408 17.546 1.00 95.88 118 LEU A C 1
ATOM 963 O O .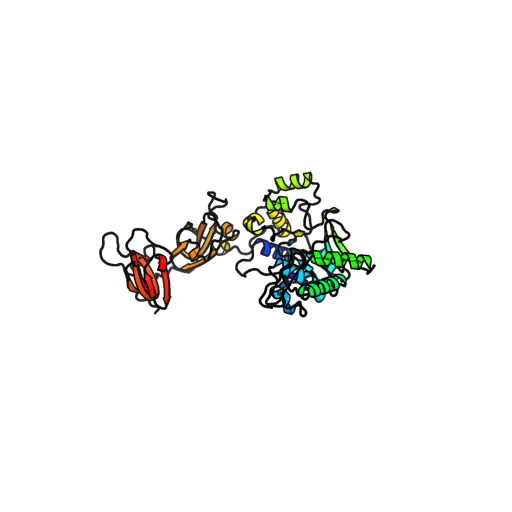 LEU A 1 118 ? 4.377 -2.686 17.920 1.00 95.88 118 LEU A O 1
ATOM 967 N N . THR A 1 119 ? 6.564 -2.541 18.357 1.00 92.88 119 THR A N 1
ATOM 968 C CA . THR A 1 119 ? 6.503 -3.128 19.708 1.00 92.88 119 THR A CA 1
ATOM 969 C C . THR A 1 119 ? 5.341 -2.584 20.534 1.00 92.88 119 THR A C 1
ATOM 971 O O . THR A 1 119 ? 4.581 -3.374 21.084 1.00 92.88 119 THR A O 1
ATOM 974 N N . GLU A 1 120 ? 5.107 -1.267 20.543 1.00 93.56 120 GLU A N 1
ATOM 975 C CA . GLU A 1 120 ? 3.982 -0.694 21.294 1.00 93.56 120 GLU A CA 1
ATOM 976 C C . GLU A 1 120 ? 2.611 -1.153 20.762 1.00 93.56 120 GLU A C 1
ATOM 978 O O . GLU A 1 120 ? 1.716 -1.468 21.548 1.00 93.56 120 GLU A O 1
ATOM 983 N N . VAL A 1 121 ? 2.433 -1.206 19.436 1.00 95.19 121 VAL A N 1
ATOM 984 C CA . VAL A 1 121 ? 1.209 -1.732 18.807 1.00 95.19 121 VAL A CA 1
ATOM 985 C C . VAL A 1 121 ? 1.035 -3.195 19.190 1.00 95.19 121 VAL A C 1
ATOM 987 O O . VAL A 1 121 ? -0.029 -3.597 19.659 1.00 95.19 121 VAL A O 1
ATOM 990 N N . LEU A 1 122 ? 2.088 -3.988 19.000 1.00 94.50 122 LEU A N 1
ATOM 991 C CA . LEU A 1 122 ? 2.076 -5.429 19.205 1.00 94.50 122 LEU A CA 1
ATOM 992 C C . LEU A 1 122 ? 1.797 -5.785 20.657 1.00 94.50 122 LEU A C 1
ATOM 994 O O . LEU A 1 122 ? 1.007 -6.687 20.915 1.00 94.50 122 LEU A O 1
ATOM 998 N N . ASP A 1 123 ? 2.356 -5.048 21.609 1.00 93.75 123 ASP A N 1
ATOM 999 C CA . ASP A 1 123 ? 2.077 -5.250 23.027 1.00 93.75 123 ASP A CA 1
ATOM 1000 C C . ASP A 1 123 ? 0.600 -4.995 23.331 1.00 93.75 123 ASP A C 1
ATOM 1002 O O . ASP A 1 123 ? -0.048 -5.819 23.975 1.00 93.75 123 ASP A O 1
ATOM 1006 N N . LYS A 1 124 ? 0.004 -3.924 22.789 1.00 94.75 124 LYS A N 1
ATOM 1007 C CA . LYS A 1 124 ? -1.438 -3.678 22.957 1.00 94.75 124 LYS A CA 1
ATOM 1008 C C . LYS A 1 124 ? -2.290 -4.771 22.305 1.00 94.75 124 LYS A C 1
ATOM 1010 O O . LYS A 1 124 ? -3.245 -5.231 22.931 1.00 94.75 124 LYS A O 1
ATOM 1015 N N . VAL A 1 125 ? -1.948 -5.210 21.093 1.00 92.94 125 VAL A N 1
ATOM 1016 C CA . VAL A 1 125 ? -2.668 -6.276 20.372 1.00 92.94 125 VAL A CA 1
ATOM 1017 C C . VAL A 1 125 ? -2.596 -7.601 21.136 1.00 92.94 125 VAL A C 1
ATOM 1019 O O . VAL A 1 125 ? -3.619 -8.246 21.362 1.00 92.94 125 VAL A O 1
ATOM 1022 N N . THR A 1 126 ? -1.405 -7.976 21.599 1.00 91.38 126 THR A N 1
ATOM 1023 C CA . THR A 1 126 ? -1.146 -9.257 22.277 1.00 91.38 126 THR A CA 1
ATOM 1024 C C . THR A 1 126 ? -1.655 -9.297 23.714 1.00 91.38 126 THR A C 1
ATOM 1026 O O . THR A 1 126 ? -1.936 -10.385 24.212 1.00 91.38 126 THR A O 1
ATOM 1029 N N . THR A 1 127 ? -1.898 -8.146 24.364 1.00 91.44 127 THR A N 1
ATOM 1030 C CA . THR A 1 127 ? -2.645 -8.135 25.639 1.00 91.44 127 THR A CA 1
ATOM 1031 C C . THR A 1 127 ? -4.047 -8.729 25.500 1.00 91.44 127 THR A C 1
ATOM 1033 O O . THR A 1 127 ? -4.629 -9.156 26.496 1.00 91.44 127 THR A O 1
ATOM 1036 N N . GLY A 1 128 ? -4.619 -8.713 24.288 1.00 88.62 128 GLY A N 1
ATOM 1037 C CA . GLY A 1 128 ? -5.971 -9.197 24.025 1.00 88.62 128 GLY A CA 1
ATOM 1038 C C . GLY A 1 128 ? -7.067 -8.346 24.668 1.00 88.62 128 GLY A C 1
ATOM 1039 O O . GLY A 1 128 ? -8.196 -8.811 24.780 1.00 88.62 128 GLY A O 1
ATOM 1040 N N . GLN A 1 129 ? -6.761 -7.120 25.106 1.00 93.44 129 GLN A N 1
ATOM 1041 C CA . GLN A 1 129 ? -7.713 -6.283 25.844 1.00 93.44 129 GLN A CA 1
ATOM 1042 C C . GLN A 1 129 ? -8.440 -5.262 24.971 1.00 93.44 129 GLN A C 1
ATOM 1044 O O . GLN A 1 129 ? -9.496 -4.788 25.370 1.00 93.44 129 GLN A O 1
ATOM 1049 N N . TYR A 1 130 ? -7.875 -4.882 23.827 1.00 97.19 130 TYR A N 1
ATOM 1050 C CA . TYR A 1 130 ? -8.423 -3.818 22.990 1.00 97.19 130 TYR A CA 1
ATOM 1051 C C . TYR A 1 130 ? -9.386 -4.368 21.937 1.00 97.19 130 TYR A C 1
ATOM 1053 O O . TYR A 1 130 ? -9.059 -5.301 21.203 1.00 97.19 130 TYR A O 1
ATOM 1061 N N . ASP A 1 131 ? -10.558 -3.748 21.839 1.00 97.31 131 ASP A N 1
ATOM 1062 C CA . ASP A 1 131 ? -11.568 -4.041 20.822 1.00 97.31 131 ASP A CA 1
ATOM 1063 C C . ASP A 1 131 ? -11.262 -3.343 19.491 1.00 97.31 131 ASP A C 1
ATOM 1065 O O . ASP A 1 131 ? -11.664 -3.851 18.442 1.00 97.31 131 ASP A O 1
ATOM 1069 N N . LEU A 1 132 ? -10.551 -2.207 19.548 1.00 98.00 132 LEU A N 1
ATOM 1070 C CA . LEU A 1 132 ? -10.128 -1.407 18.399 1.00 98.00 132 LEU A CA 1
ATOM 1071 C C . LEU A 1 132 ? -8.818 -0.660 18.689 1.00 98.00 132 LEU A C 1
ATOM 1073 O O . LEU A 1 132 ? -8.732 0.121 19.638 1.00 98.00 132 LEU A O 1
ATOM 1077 N N . LEU A 1 133 ? -7.835 -0.835 17.815 1.00 98.25 133 LEU A N 1
ATOM 1078 C CA . LEU A 1 133 ? -6.716 0.077 17.625 1.00 98.25 133 LEU A CA 1
ATOM 1079 C C . LEU A 1 133 ? -6.760 0.625 16.207 1.00 98.25 133 LEU A C 1
ATOM 1081 O O . LEU A 1 133 ? -6.932 -0.139 15.259 1.00 98.25 133 LEU A O 1
ATOM 1085 N N . SER A 1 134 ? -6.573 1.931 16.071 1.00 98.25 134 SER A N 1
ATOM 1086 C CA . SER A 1 134 ? -6.571 2.612 14.779 1.00 98.25 134 SER A CA 1
ATOM 1087 C C . SER A 1 134 ? -5.805 3.944 14.864 1.00 98.25 134 SER A C 1
ATOM 1089 O O . SER A 1 134 ? -5.106 4.210 15.843 1.00 98.25 134 SER A O 1
ATOM 1091 N N . TYR A 1 135 ? -5.909 4.792 13.849 1.00 98.19 135 TYR A N 1
ATOM 1092 C CA . TYR A 1 135 ? -5.493 6.185 13.873 1.00 98.19 135 TYR A CA 1
ATOM 1093 C C . TYR A 1 135 ? -6.672 7.096 13.516 1.00 98.19 135 TYR A C 1
ATOM 1095 O O . TYR A 1 135 ? -7.618 6.689 12.843 1.00 98.19 135 TYR A O 1
ATOM 1103 N N . ALA A 1 136 ? -6.648 8.328 14.015 1.00 97.62 136 ALA A N 1
ATOM 1104 C CA . ALA A 1 136 ? -7.758 9.267 13.872 1.00 97.62 136 ALA A CA 1
ATOM 1105 C C . ALA A 1 136 ? -7.279 10.717 14.024 1.00 97.62 136 ALA A C 1
ATOM 1107 O O . ALA A 1 136 ? -6.139 10.981 14.403 1.00 97.62 136 ALA A O 1
ATOM 1108 N N . GLY A 1 137 ? -8.173 11.685 13.823 1.00 95.44 137 GLY A N 1
ATOM 1109 C CA . GLY A 1 137 ? -7.887 13.075 14.200 1.00 95.44 137 GLY A CA 1
ATOM 1110 C C . GLY A 1 137 ? -7.733 13.268 15.720 1.00 95.44 137 GLY A C 1
ATOM 1111 O O . GLY A 1 137 ? -6.911 14.065 16.172 1.00 95.44 137 GLY A O 1
ATOM 1112 N N . ARG A 1 138 ? -8.496 12.504 16.517 1.00 95.62 138 ARG A N 1
ATOM 1113 C CA . ARG A 1 138 ? -8.602 12.629 17.983 1.00 95.62 138 ARG A CA 1
ATOM 1114 C C . ARG A 1 138 ? -8.430 11.277 18.685 1.00 95.62 138 ARG A C 1
ATOM 1116 O O . ARG A 1 138 ? -8.663 10.232 18.087 1.00 95.62 138 ARG A O 1
ATOM 1123 N N . LYS A 1 139 ? -8.082 11.297 19.978 1.00 95.69 139 LYS A N 1
ATOM 1124 C CA . LYS A 1 139 ? -7.865 10.079 20.796 1.00 95.69 139 LYS A CA 1
ATOM 1125 C C . LYS A 1 139 ? -9.115 9.226 21.034 1.00 95.69 139 LYS A C 1
ATOM 1127 O O . LYS A 1 139 ? -8.982 8.063 21.390 1.00 95.69 139 LYS A O 1
ATOM 1132 N N . ASP A 1 140 ? -10.306 9.796 20.873 1.00 93.81 140 ASP A N 1
ATOM 1133 C CA . ASP A 1 140 ? -11.584 9.140 21.184 1.00 93.81 140 ASP A CA 1
ATOM 1134 C C . ASP A 1 140 ? -12.022 8.086 20.156 1.00 93.81 140 ASP A C 1
ATOM 1136 O O . ASP A 1 140 ? -13.029 7.413 20.365 1.00 93.81 140 ASP A O 1
ATOM 1140 N N . CYS A 1 141 ? -11.280 7.943 19.054 1.00 95.25 141 CYS A N 1
ATOM 1141 C CA . CYS A 1 141 ? -11.594 7.044 17.951 1.00 95.25 141 CYS A CA 1
ATOM 1142 C C . CYS A 1 141 ? -12.964 7.270 17.299 1.00 95.25 141 CYS A C 1
ATOM 1144 O O . CYS A 1 141 ? -13.395 6.406 16.558 1.00 95.25 141 CYS A O 1
ATOM 1146 N N . GLN A 1 142 ? -13.666 8.391 17.499 1.00 92.56 142 GLN A N 1
ATOM 1147 C CA . GLN A 1 142 ? -15.007 8.547 16.900 1.00 92.56 142 GLN A CA 1
ATOM 1148 C C . GLN A 1 142 ? -14.973 8.591 15.365 1.00 92.56 142 GLN A C 1
ATOM 1150 O O . GLN A 1 142 ? -15.918 8.175 14.709 1.00 92.56 142 GLN A O 1
ATOM 1155 N N . LYS A 1 143 ? -13.873 9.094 14.797 1.00 95.12 143 LYS A N 1
ATOM 1156 C CA . LYS A 1 143 ? -13.638 9.203 13.350 1.00 95.12 143 LYS A CA 1
ATOM 1157 C C . LYS A 1 143 ? -12.314 8.540 12.986 1.00 95.12 143 LYS A C 1
ATOM 1159 O O . LYS A 1 143 ? -11.368 9.208 12.567 1.00 95.12 143 LYS A O 1
ATOM 1164 N N . PHE A 1 144 ? -12.213 7.254 13.295 1.00 97.56 144 PHE A N 1
ATOM 1165 C CA . PHE A 1 144 ? -11.020 6.458 13.031 1.00 97.56 144 PHE A CA 1
ATOM 1166 C C . PHE A 1 144 ? -10.924 6.067 11.551 1.00 97.56 144 PHE A C 1
ATOM 1168 O O . PHE A 1 144 ? -11.947 5.942 10.880 1.00 97.56 144 PHE A O 1
ATOM 1175 N N . SER A 1 145 ? -9.706 5.859 11.053 1.00 97.31 145 SER A N 1
ATOM 1176 C CA . SER A 1 145 ? -9.481 5.303 9.717 1.00 97.31 145 SER A CA 1
ATOM 1177 C C . SER A 1 145 ? -9.488 3.783 9.754 1.00 97.31 145 SER A C 1
ATOM 1179 O O . SER A 1 145 ? -8.886 3.146 10.616 1.00 97.31 145 SER A O 1
ATOM 1181 N N . SER A 1 146 ? -10.122 3.175 8.768 1.00 96.94 146 SER A N 1
ATOM 1182 C CA . SER A 1 146 ? -10.157 1.722 8.651 1.00 96.94 146 SER A CA 1
ATOM 1183 C C . SER A 1 146 ? -8.969 1.126 7.877 1.00 96.94 146 SER A C 1
ATOM 1185 O O . SER A 1 146 ? -8.833 -0.093 7.850 1.00 96.94 146 SER A O 1
ATOM 1187 N N . ASN A 1 147 ? -8.076 1.944 7.302 1.00 96.12 147 ASN A N 1
ATOM 1188 C CA . ASN A 1 147 ? -6.922 1.457 6.522 1.00 96.12 147 ASN A CA 1
ATOM 1189 C C . ASN A 1 147 ? -5.877 0.737 7.398 1.00 96.12 147 ASN A C 1
ATOM 1191 O O . ASN A 1 147 ? -5.101 -0.080 6.914 1.00 96.12 147 ASN A O 1
ATOM 1195 N N . PHE A 1 148 ? -5.877 1.023 8.704 1.00 98.00 148 PHE A N 1
ATOM 1196 C CA . PHE A 1 148 ? -5.173 0.257 9.728 1.00 98.00 148 PHE A CA 1
ATOM 1197 C C . PHE A 1 148 ? -6.161 -0.083 10.841 1.00 98.00 148 PHE A C 1
ATOM 1199 O O . PHE A 1 148 ? -6.744 0.815 11.457 1.00 98.00 148 PHE A O 1
ATOM 1206 N N . LEU A 1 149 ? -6.309 -1.370 11.136 1.00 98.38 149 LEU A N 1
ATOM 1207 C CA . LEU A 1 149 ? -7.123 -1.856 12.243 1.00 98.38 149 LEU A CA 1
ATOM 1208 C C . LEU A 1 149 ? -6.353 -2.915 13.007 1.00 98.38 149 LEU A C 1
ATOM 1210 O O . LEU A 1 149 ? -5.771 -3.815 12.417 1.00 98.38 149 LEU A O 1
ATOM 1214 N N . ALA A 1 150 ? -6.405 -2.866 14.329 1.00 98.25 150 ALA A N 1
ATOM 1215 C CA . ALA A 1 150 ? -5.969 -3.985 15.144 1.00 98.25 150 ALA A CA 1
ATOM 1216 C C . ALA A 1 150 ? -6.943 -4.234 16.286 1.00 98.25 150 ALA A C 1
ATOM 1218 O O . ALA A 1 150 ? -7.701 -3.351 16.689 1.00 98.25 150 ALA A O 1
ATOM 1219 N N . GLY A 1 151 ? -6.941 -5.448 16.815 1.00 97.12 151 GLY A N 1
ATOM 1220 C CA . GLY A 1 151 ? -7.847 -5.795 17.896 1.00 97.12 151 GLY A CA 1
ATOM 1221 C C . GLY A 1 151 ? -7.706 -7.233 18.347 1.00 97.12 151 GLY A C 1
ATOM 1222 O O . GLY A 1 151 ? -7.068 -8.073 17.705 1.00 97.12 151 GLY A O 1
ATOM 1223 N N . ARG A 1 152 ? -8.322 -7.519 19.490 1.00 96.12 152 ARG A N 1
ATOM 1224 C CA . ARG A 1 152 ? -8.426 -8.880 20.002 1.00 96.12 152 ARG A CA 1
ATOM 1225 C C . ARG A 1 152 ? -9.364 -9.716 19.133 1.00 96.12 152 ARG A C 1
ATOM 1227 O O . ARG A 1 152 ? -10.375 -9.228 18.622 1.00 96.12 152 ARG A O 1
ATOM 1234 N N . LYS A 1 153 ? -9.070 -11.012 19.065 1.00 96.25 153 LYS A N 1
ATOM 1235 C CA . LYS A 1 153 ? -9.987 -12.010 18.514 1.00 96.25 153 LYS A CA 1
ATOM 1236 C C . LYS A 1 153 ? -11.327 -11.947 19.257 1.00 96.25 153 LYS A C 1
ATOM 1238 O O . LYS A 1 153 ? -11.358 -11.781 20.479 1.00 96.25 153 LYS A O 1
ATOM 1243 N N . HIS A 1 154 ? -12.428 -12.065 18.519 1.00 96.31 154 HIS A N 1
ATOM 1244 C CA . HIS A 1 154 ? -13.790 -11.942 19.051 1.00 96.31 154 HIS A CA 1
ATOM 1245 C C . HIS A 1 154 ? -14.068 -10.608 19.772 1.00 96.31 154 HIS A C 1
ATOM 1247 O O . HIS A 1 154 ? -14.831 -10.562 20.743 1.00 96.31 154 HIS A O 1
ATOM 1253 N N . SER A 1 155 ? -13.443 -9.519 19.310 1.00 96.12 155 SER A N 1
ATOM 1254 C CA . SER A 1 155 ? -13.839 -8.153 19.668 1.00 96.12 155 SER A CA 1
ATOM 1255 C C . SER A 1 155 ? -15.340 -7.961 19.427 1.00 96.12 155 SER A C 1
ATOM 1257 O O . SER A 1 155 ? -15.860 -8.337 18.373 1.00 96.12 155 SER A O 1
ATOM 1259 N N . SER A 1 156 ? -16.039 -7.390 20.413 1.00 95.00 156 SER A N 1
ATOM 1260 C CA . SER A 1 156 ? -17.471 -7.089 20.295 1.00 95.00 156 SER A CA 1
ATOM 1261 C C . SER A 1 156 ? -17.708 -6.066 19.192 1.00 95.00 156 SER A C 1
ATOM 1263 O O . SER A 1 156 ? -18.598 -6.255 18.375 1.00 95.00 156 SER A O 1
ATOM 1265 N N . PHE A 1 157 ? -16.857 -5.044 19.108 1.00 97.56 157 PHE A N 1
ATOM 1266 C CA . PHE A 1 157 ? -16.905 -4.055 18.039 1.00 97.56 157 PHE A CA 1
ATOM 1267 C C . PHE A 1 157 ? -16.737 -4.697 16.655 1.00 97.56 157 PHE A C 1
ATOM 1269 O O . PHE A 1 157 ? -17.597 -4.521 15.798 1.00 97.56 157 PHE A O 1
ATOM 1276 N N . MET A 1 158 ? -15.682 -5.497 16.453 1.00 98.00 158 MET A N 1
ATOM 1277 C CA . MET A 1 158 ? -15.421 -6.128 15.149 1.00 98.00 158 MET A CA 1
ATOM 1278 C C . MET A 1 158 ? -16.559 -7.064 14.734 1.00 98.00 158 MET A C 1
ATOM 1280 O O . MET A 1 158 ? -16.919 -7.097 13.561 1.00 98.00 158 MET A O 1
ATOM 1284 N N . LYS A 1 159 ? -17.160 -7.780 15.697 1.00 97.81 159 LYS A N 1
ATOM 1285 C CA . LYS A 1 159 ? -18.333 -8.624 15.450 1.00 97.81 159 LYS A CA 1
ATOM 1286 C C . LYS A 1 159 ? -19.519 -7.807 14.943 1.00 97.81 159 LYS A C 1
ATOM 1288 O O . LYS A 1 159 ? -20.100 -8.158 13.929 1.00 97.81 159 LYS A O 1
ATOM 1293 N N . GLU A 1 160 ? -19.883 -6.737 15.642 1.00 98.19 160 GLU A N 1
ATOM 1294 C CA . GLU A 1 160 ? -21.070 -5.936 15.304 1.00 98.19 160 GLU A CA 1
ATOM 1295 C C . GLU A 1 160 ? -20.898 -5.247 13.941 1.00 98.19 160 GLU A C 1
ATOM 1297 O O . GLU A 1 160 ? -21.839 -5.205 13.150 1.00 98.19 160 GLU A O 1
ATOM 1302 N N . VAL A 1 161 ? -19.680 -4.790 13.613 1.00 98.38 161 VAL A N 1
ATOM 1303 C CA . VAL A 1 161 ? -19.379 -4.279 12.266 1.00 98.38 161 VAL A CA 1
ATOM 1304 C C . VAL A 1 161 ? -19.492 -5.390 11.225 1.00 98.38 161 VAL A C 1
ATOM 1306 O O . VAL A 1 161 ? -20.153 -5.189 10.209 1.00 98.38 161 VAL A O 1
ATOM 1309 N N . TRP A 1 162 ? -18.903 -6.562 11.478 1.00 98.38 162 TRP A N 1
ATOM 1310 C CA . TRP A 1 162 ? -18.955 -7.691 10.548 1.00 98.38 162 TRP A CA 1
ATOM 1311 C C . TRP A 1 162 ? -20.394 -8.138 10.259 1.00 98.38 162 TRP A C 1
ATOM 1313 O O . TRP A 1 162 ? -20.781 -8.295 9.102 1.00 98.38 162 TRP A O 1
ATOM 1323 N N . GLU A 1 163 ? -21.230 -8.268 11.289 1.00 98.25 163 GLU A N 1
ATOM 1324 C CA . GLU A 1 163 ? -22.647 -8.610 11.121 1.00 98.25 163 GLU A CA 1
ATOM 1325 C C . GLU A 1 163 ? -23.417 -7.518 10.359 1.00 98.25 163 GLU A C 1
ATOM 1327 O O . GLU A 1 163 ? -24.229 -7.825 9.482 1.00 98.25 163 GLU A O 1
ATOM 1332 N N . ALA A 1 164 ? -23.129 -6.238 10.620 1.00 97.62 164 ALA A N 1
ATOM 1333 C CA . ALA A 1 164 ? -23.728 -5.131 9.877 1.00 97.62 164 ALA A CA 1
ATOM 1334 C C . ALA A 1 164 ? -23.306 -5.123 8.395 1.00 97.62 164 ALA A C 1
ATOM 1336 O O . ALA A 1 164 ? -24.139 -4.865 7.521 1.00 97.62 164 ALA A O 1
ATOM 1337 N N . GLN A 1 165 ? -22.043 -5.445 8.096 1.00 97.25 165 GLN A N 1
ATOM 1338 C CA . GLN A 1 165 ? -21.539 -5.594 6.728 1.00 97.25 165 GLN A CA 1
ATOM 1339 C C . GLN A 1 165 ? -22.208 -6.768 6.011 1.00 97.25 165 GLN A C 1
ATOM 1341 O O . GLN A 1 165 ? -22.715 -6.581 4.906 1.00 97.25 165 GLN A O 1
ATOM 1346 N N . LYS A 1 166 ? -22.286 -7.946 6.648 1.00 96.75 166 LYS A N 1
ATOM 1347 C CA . LYS A 1 166 ? -22.996 -9.112 6.093 1.00 96.75 166 LYS A CA 1
ATOM 1348 C C . LYS A 1 166 ? -24.450 -8.784 5.783 1.00 96.75 166 LYS A C 1
ATOM 1350 O O . LYS A 1 166 ? -24.917 -9.070 4.682 1.00 96.75 166 LYS A O 1
ATOM 1355 N N . LYS A 1 167 ? -25.154 -8.130 6.713 1.00 95.12 167 LYS A N 1
ATOM 1356 C CA . LYS A 1 167 ? -26.541 -7.698 6.504 1.00 95.12 167 LYS A CA 1
ATOM 1357 C C . LYS A 1 167 ? -26.668 -6.744 5.316 1.00 95.12 167 LYS A C 1
ATOM 1359 O O . LYS A 1 167 ? -27.610 -6.869 4.550 1.00 95.12 167 LYS A O 1
ATOM 1364 N N . LYS A 1 168 ? -25.737 -5.802 5.142 1.00 93.12 168 LYS A N 1
ATOM 1365 C CA . LYS A 1 168 ? -25.749 -4.882 3.991 1.00 93.12 168 LYS A CA 1
ATOM 1366 C C . LYS A 1 168 ? -25.466 -5.585 2.668 1.00 93.12 168 LYS A C 1
ATOM 1368 O O . LYS A 1 168 ? -26.133 -5.279 1.691 1.00 93.12 168 LYS A O 1
ATOM 1373 N N . LEU A 1 169 ? -24.511 -6.513 2.644 1.00 92.31 169 LEU A N 1
ATOM 1374 C CA . LEU A 1 169 ? -24.183 -7.297 1.451 1.00 92.31 169 LEU A CA 1
ATOM 1375 C C . LEU A 1 169 ? -25.361 -8.170 1.003 1.00 92.31 169 LEU A C 1
ATOM 1377 O O . LEU A 1 169 ? -25.676 -8.201 -0.178 1.00 92.31 169 LEU A O 1
ATOM 1381 N N . THR A 1 170 ? -26.020 -8.834 1.954 1.00 92.44 170 THR A N 1
ATOM 1382 C CA . THR A 1 170 ? -27.112 -9.793 1.696 1.00 92.44 170 THR A CA 1
ATOM 1383 C C . THR A 1 170 ? -28.496 -9.151 1.584 1.00 92.44 170 THR A C 1
ATOM 1385 O O . THR A 1 170 ? -29.459 -9.819 1.221 1.00 92.44 170 THR A O 1
ATOM 1388 N N . ASN A 1 171 ? -28.629 -7.855 1.880 1.00 88.25 171 ASN A N 1
ATOM 1389 C CA . ASN A 1 171 ? -29.873 -7.123 1.668 1.00 88.25 171 ASN A CA 1
ATOM 1390 C C . ASN A 1 171 ? -29.975 -6.703 0.198 1.00 88.25 171 ASN A C 1
ATOM 1392 O O . ASN A 1 171 ? -29.533 -5.613 -0.178 1.00 88.25 171 ASN A O 1
ATOM 1396 N N . HIS A 1 172 ? -30.520 -7.603 -0.618 1.00 84.69 172 HIS A N 1
ATOM 1397 C CA . HIS A 1 172 ? -30.638 -7.417 -2.058 1.00 84.69 172 HIS A CA 1
ATOM 1398 C C . HIS A 1 172 ? -31.589 -6.271 -2.428 1.00 84.69 172 HIS A C 1
ATOM 1400 O O . HIS A 1 172 ? -32.434 -5.840 -1.642 1.00 84.69 172 HIS A O 1
ATOM 1406 N N . CYS A 1 173 ? -31.390 -5.733 -3.627 1.00 82.94 173 CYS A N 1
ATOM 1407 C CA . CYS A 1 173 ? -32.064 -4.547 -4.144 1.00 82.94 173 CYS A CA 1
ATOM 1408 C C . CYS A 1 173 ? -32.658 -4.839 -5.530 1.00 82.94 173 CYS A C 1
ATOM 1410 O O . CYS A 1 173 ? -31.970 -5.371 -6.402 1.00 82.94 173 CYS A O 1
ATOM 1412 N N . ASP A 1 174 ? -33.912 -4.427 -5.744 1.00 72.38 174 ASP A N 1
ATOM 1413 C CA . ASP A 1 174 ? -34.655 -4.677 -6.992 1.00 72.38 174 ASP A CA 1
ATOM 1414 C C . ASP A 1 174 ? -34.131 -3.860 -8.186 1.00 72.38 174 ASP A C 1
ATOM 1416 O O . ASP A 1 174 ? -34.341 -4.213 -9.345 1.00 72.38 174 ASP A O 1
ATOM 1420 N N . SER A 1 175 ? -33.482 -2.721 -7.928 1.00 63.25 175 SER A N 1
ATOM 1421 C CA . SER A 1 175 ? -32.943 -1.847 -8.973 1.00 63.25 175 SER A CA 1
ATOM 1422 C C . SER A 1 175 ? -31.847 -0.919 -8.446 1.00 63.25 175 SER A C 1
ATOM 1424 O O . SER A 1 175 ? -31.712 -0.703 -7.240 1.00 63.25 175 SER A O 1
ATOM 1426 N N . HIS A 1 176 ? -31.058 -0.365 -9.372 1.00 60.94 176 HIS A N 1
ATOM 1427 C CA . HIS A 1 176 ? -29.983 0.600 -9.122 1.00 60.94 176 HIS A CA 1
ATOM 1428 C C . HIS A 1 176 ? -30.519 1.931 -8.559 1.00 60.94 176 HIS A C 1
ATOM 1430 O O . HIS A 1 176 ? -30.639 2.931 -9.269 1.00 60.94 176 HIS A O 1
ATOM 1436 N N . GLY A 1 177 ? -30.869 1.950 -7.274 1.00 55.25 177 GLY A N 1
ATOM 1437 C CA . GLY A 1 177 ? -31.232 3.159 -6.543 1.00 55.25 177 GLY A CA 1
ATOM 1438 C C . GLY A 1 177 ? -29.993 3.919 -6.067 1.00 55.25 177 GLY A C 1
ATOM 1439 O O . GLY A 1 177 ? -29.073 3.335 -5.504 1.00 55.25 177 GLY A O 1
ATOM 1440 N N . LYS A 1 178 ? -29.980 5.247 -6.239 1.00 55.72 178 LYS A N 1
ATOM 1441 C CA . LYS A 1 178 ? -28.874 6.140 -5.825 1.00 55.72 178 LYS A CA 1
ATOM 1442 C C . LYS A 1 178 ? -28.669 6.253 -4.302 1.00 55.72 178 LYS A C 1
ATOM 1444 O O . LYS A 1 178 ? -27.739 6.927 -3.870 1.00 55.72 178 LYS A O 1
ATOM 1449 N N . GLU A 1 179 ? -29.540 5.656 -3.490 1.00 59.84 179 GLU A N 1
ATOM 1450 C CA . GLU A 1 179 ? -29.616 5.931 -2.047 1.00 59.84 179 GLU A CA 1
ATOM 1451 C C . GLU A 1 179 ? -28.923 4.891 -1.154 1.00 59.84 179 GLU A C 1
ATOM 1453 O O . GLU A 1 179 ? -28.709 5.145 0.032 1.00 59.84 179 GLU A O 1
ATOM 1458 N N . THR A 1 180 ? -28.523 3.731 -1.681 1.00 65.06 180 THR A N 1
ATOM 1459 C CA . THR A 1 180 ? -27.929 2.668 -0.855 1.00 65.06 180 THR A CA 1
ATOM 1460 C C . THR A 1 180 ? -26.402 2.710 -0.872 1.00 65.06 180 THR A C 1
ATOM 1462 O O . THR A 1 180 ? -25.789 2.711 -1.932 1.00 65.06 180 THR A O 1
ATOM 1465 N N . GLN A 1 181 ? -25.775 2.667 0.310 1.00 79.00 181 GLN A N 1
ATOM 1466 C CA . GLN A 1 181 ? -24.310 2.595 0.472 1.00 79.00 181 GLN A CA 1
ATOM 1467 C C . GLN A 1 181 ? -23.685 1.365 -0.220 1.00 79.00 181 GLN A C 1
ATOM 1469 O O . GLN A 1 181 ? -22.549 1.432 -0.688 1.00 79.00 181 GLN A O 1
ATOM 1474 N N . ALA A 1 182 ? -24.430 0.256 -0.274 1.00 86.88 182 ALA A N 1
ATOM 1475 C CA . ALA A 1 182 ? -24.108 -0.969 -0.996 1.00 86.88 182 ALA A CA 1
ATOM 1476 C C . ALA A 1 182 ? -25.411 -1.637 -1.468 1.00 86.88 182 ALA A C 1
ATOM 1478 O O . ALA A 1 182 ? -26.397 -1.625 -0.731 1.00 86.88 182 ALA A O 1
ATOM 1479 N N . CYS A 1 183 ? -25.412 -2.193 -2.677 1.00 88.88 183 CYS A N 1
ATOM 1480 C CA . CYS A 1 183 ? -26.554 -2.857 -3.303 1.00 88.88 183 CYS A CA 1
ATOM 1481 C C . CYS A 1 183 ? -26.053 -4.017 -4.172 1.00 88.88 183 CYS A C 1
ATOM 1483 O O . CYS A 1 183 ? -25.253 -3.820 -5.088 1.00 88.88 183 CYS A O 1
ATOM 1485 N N . CYS A 1 184 ? -26.507 -5.229 -3.863 1.00 90.50 184 CYS A N 1
ATOM 1486 C CA . CYS A 1 184 ? -26.205 -6.448 -4.604 1.00 90.50 184 CYS A CA 1
ATOM 1487 C C . CYS A 1 184 ? -27.511 -7.002 -5.196 1.00 90.50 184 CYS A C 1
ATOM 1489 O O . CYS A 1 184 ? -28.398 -7.360 -4.423 1.00 90.50 184 CYS A O 1
ATOM 1491 N N . PRO A 1 185 ? -27.669 -7.060 -6.531 1.00 89.94 185 PRO A N 1
ATOM 1492 C CA . PRO A 1 185 ? -28.884 -7.600 -7.145 1.00 89.94 185 PRO A CA 1
ATOM 1493 C C . PRO A 1 185 ? -29.072 -9.094 -6.847 1.00 89.94 185 PRO A C 1
ATOM 1495 O O . PRO A 1 185 ? -28.083 -9.808 -6.642 1.00 89.94 185 PRO A O 1
ATOM 1498 N N . ASP A 1 186 ? -30.318 -9.576 -6.900 1.00 89.56 186 ASP A N 1
ATOM 1499 C CA . ASP A 1 186 ? -30.639 -11.011 -6.785 1.00 89.56 186 ASP A CA 1
ATOM 1500 C C . ASP A 1 186 ? -29.985 -11.851 -7.886 1.00 89.56 186 ASP A C 1
ATOM 1502 O O . ASP A 1 186 ? -29.591 -12.992 -7.650 1.00 89.56 186 ASP A O 1
ATOM 1506 N N . ASP A 1 187 ? -29.842 -11.287 -9.088 1.00 90.19 187 ASP A N 1
ATOM 1507 C CA . ASP A 1 187 ? -29.160 -11.948 -10.197 1.00 90.19 187 ASP A CA 1
ATOM 1508 C C . ASP A 1 187 ? -27.666 -12.133 -9.864 1.00 90.19 187 ASP A C 1
ATOM 1510 O O . ASP A 1 187 ? -26.921 -11.144 -9.800 1.00 90.19 187 ASP A O 1
ATOM 1514 N N . PRO A 1 188 ? -27.182 -13.379 -9.688 1.00 89.44 188 PRO A N 1
ATOM 1515 C CA . PRO A 1 188 ? -25.794 -13.645 -9.319 1.00 89.44 188 PRO A CA 1
ATOM 1516 C C . PRO A 1 188 ? -24.799 -13.255 -10.420 1.00 89.44 188 PRO A C 1
ATOM 1518 O O . PRO A 1 188 ? -23.603 -13.151 -10.147 1.00 89.44 188 PRO A O 1
ATOM 1521 N N . ASN A 1 189 ? -25.267 -13.012 -11.649 1.00 90.88 189 ASN A N 1
ATOM 1522 C CA . ASN A 1 189 ? -24.426 -12.555 -12.756 1.00 90.88 189 ASN A CA 1
ATOM 1523 C C . ASN A 1 189 ? -24.221 -11.035 -12.755 1.00 90.88 189 ASN A C 1
ATOM 1525 O O . ASN A 1 189 ? -23.351 -10.528 -13.468 1.00 90.88 189 ASN A O 1
ATOM 1529 N N . GLN A 1 190 ? -24.996 -10.293 -11.960 1.00 90.81 190 GLN A N 1
ATOM 1530 C CA . GLN A 1 190 ? -24.847 -8.850 -11.830 1.00 90.81 190 GLN A CA 1
ATOM 1531 C C . GLN A 1 190 ? -23.886 -8.495 -10.698 1.00 90.81 190 GLN A C 1
ATOM 1533 O O . GLN A 1 190 ? -23.902 -9.085 -9.614 1.00 90.81 190 GLN A O 1
ATOM 1538 N N . ARG A 1 191 ? -23.040 -7.495 -10.961 1.00 92.75 191 ARG A N 1
ATOM 1539 C CA . ARG A 1 191 ? -22.113 -6.943 -9.969 1.00 92.75 191 ARG A CA 1
ATOM 1540 C C . ARG A 1 191 ? -22.861 -6.114 -8.933 1.00 92.75 191 ARG A C 1
ATOM 1542 O O . ARG A 1 191 ? -23.823 -5.420 -9.260 1.00 92.75 191 ARG A O 1
ATOM 1549 N N . CYS A 1 192 ? -22.355 -6.130 -7.706 1.00 92.62 192 CYS A N 1
ATOM 1550 C CA . CYS A 1 192 ? -22.793 -5.198 -6.681 1.00 92.62 192 CYS A CA 1
ATOM 1551 C C . CYS A 1 192 ? -22.339 -3.771 -7.020 1.00 92.62 192 CYS A C 1
ATOM 1553 O O . CYS A 1 192 ? -21.296 -3.555 -7.643 1.00 92.62 192 CYS A O 1
ATOM 1555 N N . GLN A 1 193 ? -23.096 -2.792 -6.542 1.00 90.75 193 GLN A N 1
ATOM 1556 C CA . GLN A 1 193 ? -22.726 -1.384 -6.533 1.00 90.75 193 GLN A CA 1
ATOM 1557 C C . GLN A 1 193 ? -22.456 -0.958 -5.099 1.00 90.75 193 GLN A C 1
ATOM 1559 O O . GLN A 1 193 ? -23.271 -1.196 -4.212 1.00 90.75 193 GLN A O 1
ATOM 1564 N N . VAL A 1 194 ? -21.300 -0.345 -4.868 1.00 90.69 194 VAL A N 1
ATOM 1565 C CA . VAL A 1 194 ? -20.868 0.080 -3.537 1.00 90.69 194 VAL A CA 1
ATOM 1566 C C . VAL A 1 194 ? -20.269 1.471 -3.651 1.00 90.69 194 VAL A C 1
ATOM 1568 O O . VAL A 1 194 ? -19.442 1.725 -4.525 1.00 90.69 194 VAL A O 1
ATOM 1571 N N . HIS A 1 195 ? -20.713 2.389 -2.795 1.00 90.62 195 HIS A N 1
ATOM 1572 C CA . HIS A 1 195 ? -20.094 3.706 -2.683 1.00 90.62 195 HIS A CA 1
ATOM 1573 C C . HIS A 1 195 ? -18.721 3.585 -2.020 1.00 90.62 195 HIS A C 1
ATOM 1575 O O . HIS A 1 195 ? -18.498 2.697 -1.201 1.00 90.62 195 HIS A O 1
ATOM 1581 N N . TRP A 1 196 ? -17.808 4.506 -2.324 1.00 88.00 196 TRP A N 1
ATOM 1582 C CA . TRP A 1 196 ? -16.509 4.552 -1.654 1.00 88.00 196 TRP A CA 1
ATOM 1583 C C . TRP A 1 196 ? -16.674 4.627 -0.127 1.00 88.00 196 TRP A C 1
ATOM 1585 O O . TRP A 1 196 ? -17.384 5.500 0.374 1.00 88.00 196 TRP A O 1
ATOM 1595 N N . GLY A 1 197 ? -16.047 3.701 0.608 1.00 89.25 197 GLY A N 1
ATOM 1596 C CA . GLY A 1 197 ? -16.193 3.579 2.064 1.00 89.25 197 GLY A CA 1
ATOM 1597 C C . GLY A 1 197 ? -17.569 3.082 2.532 1.00 89.25 197 GLY A C 1
ATOM 1598 O O . GLY A 1 197 ? -17.823 3.025 3.738 1.00 89.25 197 GLY A O 1
ATOM 1599 N N . GLY A 1 198 ? -18.460 2.725 1.600 1.00 92.88 198 GLY A N 1
ATOM 1600 C CA . GLY A 1 198 ? -19.847 2.325 1.843 1.00 92.88 198 GLY A CA 1
ATOM 1601 C C . GLY A 1 198 ? -19.986 1.046 2.661 1.00 92.88 198 GLY A C 1
ATOM 1602 O O . GLY A 1 198 ? -20.975 0.884 3.375 1.00 92.88 198 GLY A O 1
ATOM 1603 N N . LEU A 1 199 ? -18.982 0.169 2.594 1.00 95.56 199 LEU A N 1
ATOM 1604 C CA . LEU A 1 199 ? -18.880 -1.024 3.433 1.00 95.56 199 LEU A CA 1
ATOM 1605 C C . LEU A 1 199 ? -17.858 -0.864 4.567 1.00 95.56 199 LEU A C 1
ATOM 1607 O O . LEU A 1 199 ? -17.946 -1.612 5.531 1.00 95.56 199 LEU A O 1
ATOM 1611 N N . GLY A 1 200 ? -16.942 0.105 4.507 1.00 95.88 200 GLY A N 1
ATOM 1612 C CA . GLY A 1 200 ? -15.969 0.393 5.563 1.00 95.88 200 GLY A CA 1
ATOM 1613 C C . GLY A 1 200 ? -16.499 1.357 6.631 1.00 95.88 200 GLY A C 1
ATOM 1614 O O . GLY A 1 200 ? -17.272 0.999 7.525 1.00 95.88 200 GLY A O 1
ATOM 1615 N N . GLU A 1 201 ? -16.047 2.607 6.579 1.00 95.62 201 GLU A N 1
ATOM 1616 C CA . GLU A 1 201 ? -16.317 3.641 7.593 1.00 95.62 201 GLU A CA 1
ATOM 1617 C C . GLU A 1 201 ? -17.796 4.036 7.679 1.00 95.62 201 GLU A C 1
ATOM 1619 O O . GLU A 1 201 ? -18.300 4.272 8.778 1.00 95.62 201 GLU A O 1
ATOM 1624 N N . MET A 1 202 ? -18.534 3.992 6.562 1.00 95.62 202 MET A N 1
ATOM 1625 C CA . MET A 1 202 ? -19.978 4.271 6.553 1.00 95.62 202 MET A CA 1
ATOM 1626 C C . MET A 1 202 ? -20.814 3.212 7.293 1.00 95.62 202 MET A C 1
ATOM 1628 O O . MET A 1 202 ? -21.981 3.464 7.601 1.00 95.62 202 MET A O 1
ATOM 1632 N N . VAL A 1 203 ? -20.234 2.044 7.589 1.00 96.94 203 VAL A N 1
ATOM 1633 C CA . VAL A 1 203 ? -20.838 1.000 8.434 1.00 96.94 203 VAL A CA 1
ATOM 1634 C C . VAL A 1 203 ? -20.266 1.055 9.843 1.00 96.94 203 VAL A C 1
ATOM 1636 O O . VAL A 1 203 ? -21.006 1.027 10.825 1.00 96.94 203 VAL A O 1
ATOM 1639 N N . SER A 1 204 ? -18.943 1.142 9.953 1.00 97.75 204 SER A N 1
ATOM 1640 C CA . SER A 1 204 ? -18.262 0.962 11.229 1.00 97.75 204 SER A CA 1
ATOM 1641 C C . SER A 1 204 ? -18.373 2.158 12.176 1.00 97.75 204 SER A C 1
ATOM 1643 O O . SER A 1 204 ? -18.442 1.941 13.386 1.00 97.75 204 SER A O 1
ATOM 1645 N N . HIS A 1 205 ? -18.451 3.399 11.675 1.00 97.50 205 HIS A N 1
ATOM 1646 C CA . HIS A 1 205 ? -18.629 4.579 12.535 1.00 97.50 205 HIS A CA 1
ATOM 1647 C C . HIS A 1 205 ? -20.010 4.593 13.214 1.00 97.50 205 HIS A C 1
ATOM 1649 O O . HIS A 1 205 ? -20.037 4.702 14.440 1.00 97.50 205 HIS A O 1
ATOM 1655 N N . PRO A 1 206 ? -21.146 4.381 12.5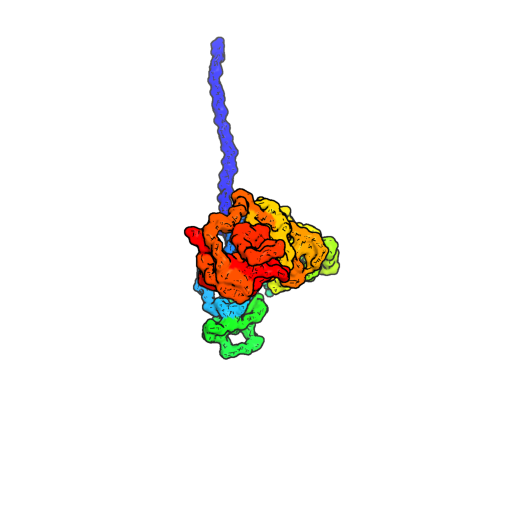11 1.00 97.19 206 PRO A N 1
ATOM 1656 C CA . PRO A 1 206 ? -22.449 4.266 13.174 1.00 97.19 206 PRO A CA 1
ATOM 1657 C C . PRO A 1 206 ? -22.510 3.149 14.225 1.00 97.19 206 PRO A C 1
ATOM 1659 O O . PRO A 1 206 ? -23.035 3.364 15.317 1.00 97.19 206 PRO A O 1
ATOM 1662 N N . VAL A 1 207 ? -21.929 1.979 13.927 1.00 97.19 207 VAL A N 1
ATOM 1663 C CA . VAL A 1 207 ? -21.842 0.862 14.887 1.00 97.19 207 VAL A CA 1
ATOM 1664 C C . VAL A 1 207 ? -21.025 1.266 16.116 1.00 97.19 207 VAL A C 1
ATOM 1666 O O . VAL A 1 207 ? -21.430 1.003 17.248 1.00 97.19 207 VAL A O 1
ATOM 1669 N N . PHE A 1 208 ? -19.890 1.939 15.918 1.00 97.12 208 PHE A N 1
ATOM 1670 C CA . PHE A 1 208 ? -19.067 2.442 17.015 1.00 97.12 208 PHE A CA 1
ATOM 1671 C C . PHE A 1 208 ? -19.852 3.409 17.911 1.00 97.12 208 PHE A C 1
ATOM 1673 O O . PHE A 1 208 ? -19.892 3.237 19.132 1.00 97.12 208 PHE A O 1
ATOM 1680 N N . GLU A 1 209 ? -20.520 4.396 17.311 1.00 95.62 209 GLU A N 1
ATOM 1681 C CA . GLU A 1 209 ? -21.331 5.382 18.028 1.00 95.62 209 GLU A CA 1
ATOM 1682 C C . GLU A 1 209 ? -22.474 4.735 18.817 1.00 95.62 209 GLU A C 1
ATOM 1684 O O . GLU A 1 209 ? -22.734 5.124 19.959 1.00 95.62 209 GLU A O 1
ATOM 1689 N N . GLU A 1 210 ? -23.151 3.741 18.241 1.00 96.00 210 GLU A N 1
ATOM 1690 C CA . GLU A 1 210 ? -24.217 2.999 18.913 1.00 96.00 210 GLU A CA 1
ATOM 1691 C C . GLU A 1 210 ? -23.693 2.217 20.120 1.00 96.00 210 GLU A C 1
ATOM 1693 O O . GLU A 1 210 ? -24.277 2.286 21.206 1.00 96.00 210 GLU A O 1
ATOM 1698 N N . LEU A 1 211 ? -22.558 1.529 19.979 1.00 94.88 211 LEU A N 1
ATOM 1699 C CA . LEU A 1 211 ? -21.968 0.767 21.077 1.00 94.88 211 LEU A CA 1
ATOM 1700 C C . LEU A 1 211 ? -21.535 1.678 22.231 1.00 94.88 211 LEU A C 1
ATOM 1702 O O . LEU A 1 211 ? -21.853 1.377 23.386 1.00 94.88 211 LEU A O 1
ATOM 1706 N N . ILE A 1 212 ? -20.913 2.822 21.934 1.00 93.00 212 ILE A N 1
ATOM 1707 C CA . ILE A 1 212 ? -20.575 3.833 22.947 1.00 93.00 212 ILE A CA 1
ATOM 1708 C C . ILE A 1 212 ? -21.844 4.372 23.626 1.00 93.00 212 ILE A C 1
ATOM 1710 O O . ILE A 1 212 ? -21.905 4.445 24.856 1.00 93.00 212 ILE A O 1
ATOM 1714 N N . ARG A 1 213 ? -22.893 4.689 22.853 1.00 93.81 213 ARG A N 1
ATOM 1715 C CA . ARG A 1 213 ? -24.180 5.184 23.377 1.00 93.81 213 ARG A CA 1
ATOM 1716 C C . ARG A 1 213 ? -24.877 4.161 24.272 1.00 93.81 213 ARG A C 1
ATOM 1718 O O . ARG A 1 213 ? -25.449 4.533 25.295 1.00 93.81 213 ARG A O 1
ATOM 1725 N N . SER A 1 214 ? -24.784 2.879 23.925 1.00 92.88 214 SER A N 1
ATOM 1726 C CA . SER A 1 214 ? -25.329 1.764 24.710 1.00 92.88 214 SER A CA 1
ATOM 1727 C C . SER A 1 214 ? -24.561 1.489 26.011 1.00 92.88 214 SER A C 1
ATOM 1729 O O . SER A 1 214 ? -24.917 0.573 26.749 1.00 92.88 214 SER A O 1
ATOM 1731 N N . LYS A 1 215 ? -23.510 2.272 26.312 1.00 83.69 215 LYS A N 1
ATOM 1732 C CA . LYS A 1 215 ? -22.616 2.100 27.469 1.00 83.69 215 LYS A CA 1
ATOM 1733 C C . LYS A 1 215 ? -21.971 0.709 27.540 1.00 83.69 215 LYS A C 1
ATOM 1735 O O . LYS A 1 215 ? -21.528 0.294 28.612 1.00 83.69 215 LYS A O 1
ATOM 1740 N N . LYS A 1 216 ? -21.874 -0.010 26.413 1.00 82.88 216 LYS A N 1
ATOM 1741 C CA . LYS A 1 216 ? -21.020 -1.198 26.324 1.00 82.88 216 LYS A CA 1
ATOM 1742 C C . LYS A 1 216 ? -19.575 -0.741 26.528 1.00 82.88 216 LYS A C 1
ATOM 1744 O O . LYS A 1 216 ? -19.122 0.215 25.903 1.00 82.88 216 LYS A O 1
ATOM 1749 N N . SER A 1 217 ? -18.854 -1.407 27.426 1.00 88.75 217 SER A N 1
ATOM 1750 C CA . SER A 1 217 ? -17.433 -1.127 27.625 1.00 88.75 217 SER A CA 1
ATOM 1751 C C . SER A 1 217 ? -16.676 -1.535 26.361 1.00 88.75 217 SER A C 1
ATOM 1753 O O . SER A 1 217 ? -16.639 -2.716 26.022 1.00 88.75 217 SER A O 1
ATOM 1755 N N . LEU A 1 218 ? -16.129 -0.550 25.650 1.00 94.06 218 LEU A N 1
ATOM 1756 C CA . LEU A 1 218 ? -15.211 -0.750 24.535 1.00 94.06 218 LEU A CA 1
ATOM 1757 C C . LEU A 1 218 ? -13.842 -0.235 24.946 1.00 94.06 218 LEU A C 1
ATOM 1759 O O . LEU A 1 218 ? -13.707 0.925 25.347 1.00 94.06 218 LEU A O 1
ATOM 1763 N N . LYS A 1 219 ? -12.817 -1.076 24.818 1.00 96.31 219 LYS A N 1
ATOM 1764 C CA . LYS A 1 219 ? -11.440 -0.633 25.028 1.00 96.31 219 LYS A CA 1
ATOM 1765 C C . LYS A 1 219 ? -10.817 -0.272 23.689 1.00 96.31 219 LYS A C 1
ATOM 1767 O O . LYS A 1 219 ? -10.515 -1.144 22.875 1.00 96.31 219 LYS A O 1
ATOM 1772 N N . THR A 1 220 ? -10.615 1.020 23.470 1.00 97.00 220 THR A N 1
ATOM 1773 C CA . THR A 1 220 ? -10.154 1.561 22.190 1.00 97.00 220 THR A CA 1
ATOM 1774 C C . THR A 1 220 ? -8.846 2.328 22.359 1.00 97.00 220 THR A C 1
ATOM 1776 O O . THR A 1 220 ? -8.504 2.779 23.457 1.00 97.00 220 THR A O 1
ATOM 1779 N N . TYR A 1 221 ? -8.081 2.450 21.278 1.00 97.69 221 TYR A N 1
ATOM 1780 C CA . TYR A 1 221 ? -6.902 3.308 21.228 1.00 97.69 221 TYR A CA 1
ATOM 1781 C C . TYR A 1 221 ? -6.713 3.868 19.821 1.00 97.69 221 TYR A C 1
ATOM 1783 O O . TYR A 1 221 ? -6.640 3.100 18.863 1.00 97.69 221 TYR A O 1
ATOM 1791 N N . CYS A 1 222 ? -6.584 5.189 19.698 1.00 97.81 222 CYS A N 1
ATOM 1792 C CA . CYS A 1 222 ? -6.264 5.819 18.423 1.00 97.81 222 CYS A CA 1
ATOM 1793 C C . CYS A 1 222 ? -4.992 6.650 18.487 1.00 97.81 222 CYS A C 1
ATOM 1795 O O . CYS A 1 222 ? -4.865 7.546 19.323 1.00 97.81 222 CYS A O 1
ATOM 1797 N N . TYR A 1 223 ? -4.098 6.393 17.533 1.00 98.06 223 TYR A N 1
ATOM 1798 C CA . TYR A 1 223 ? -2.978 7.270 17.216 1.00 98.06 223 TYR A CA 1
ATOM 1799 C C . TYR A 1 223 ? -3.528 8.566 16.613 1.00 98.06 223 TYR A C 1
ATOM 1801 O O . TYR A 1 223 ? -4.022 8.582 15.485 1.00 98.06 223 TYR A O 1
ATOM 1809 N N . ALA A 1 224 ? -3.514 9.646 17.392 1.00 97.69 224 ALA A N 1
ATOM 1810 C CA . ALA A 1 224 ? -4.264 10.851 17.062 1.00 97.69 224 ALA A CA 1
ATOM 1811 C C . ALA A 1 224 ? -3.409 11.938 16.386 1.00 97.69 224 ALA A C 1
ATOM 1813 O O . ALA A 1 224 ? -2.260 12.177 16.769 1.00 97.69 224 ALA A O 1
ATOM 1814 N N . GLU A 1 225 ? -3.977 12.643 15.403 1.00 96.94 225 GLU A N 1
ATOM 1815 C CA . GLU A 1 225 ? -3.315 13.780 14.737 1.00 96.94 225 GLU A CA 1
ATOM 1816 C C . GLU A 1 225 ? -2.998 14.913 15.714 1.00 96.94 225 GLU A C 1
ATOM 1818 O O . GLU A 1 225 ? -1.907 15.475 15.673 1.00 96.94 225 GLU A O 1
ATOM 1823 N N . GLN A 1 226 ? -3.902 15.203 16.653 1.00 95.25 226 GLN A N 1
ATOM 1824 C CA . GLN A 1 226 ? -3.695 16.251 17.660 1.00 95.25 226 GLN A CA 1
ATOM 1825 C C . GLN A 1 226 ? -2.420 16.043 18.510 1.00 95.25 226 GLN A C 1
ATOM 1827 O O . GLN A 1 226 ? -1.853 17.013 19.026 1.00 95.25 226 GLN A O 1
ATOM 1832 N N . ASP A 1 227 ? -1.940 14.800 18.623 1.00 96.94 227 ASP A N 1
ATOM 1833 C CA . ASP A 1 227 ? -0.703 14.413 19.314 1.00 96.94 227 ASP A CA 1
ATOM 1834 C C . ASP A 1 227 ? 0.474 14.175 18.348 1.00 96.94 227 ASP A C 1
ATOM 1836 O O . ASP A 1 227 ? 1.576 13.845 18.781 1.00 96.94 227 ASP A O 1
ATOM 1840 N N . GLY A 1 228 ? 0.267 14.346 17.039 1.00 97.06 228 GLY A N 1
ATOM 1841 C CA . GLY A 1 228 ? 1.262 14.081 16.001 1.00 97.06 228 GLY A CA 1
ATOM 1842 C C . GLY A 1 228 ? 1.551 12.595 15.793 1.00 97.06 228 GLY A C 1
ATOM 1843 O O . GLY A 1 228 ? 2.688 12.245 15.479 1.00 97.06 228 GLY A O 1
ATOM 1844 N N . GLN A 1 229 ? 0.559 11.727 16.019 1.00 97.44 229 GLN A N 1
ATOM 1845 C CA . GLN A 1 229 ? 0.713 10.268 15.965 1.00 97.44 229 GLN A CA 1
ATOM 1846 C C . GLN A 1 229 ? -0.068 9.592 14.831 1.00 97.44 229 GLN A C 1
ATOM 1848 O O . GLN A 1 229 ? 0.265 8.463 14.484 1.00 97.44 229 GLN A O 1
ATOM 1853 N N . SER A 1 230 ? -1.077 10.257 14.254 1.00 97.12 230 SER A N 1
ATOM 1854 C CA . SER A 1 230 ? -1.869 9.722 13.132 1.00 97.12 230 SER A CA 1
ATOM 1855 C C . SER A 1 230 ? -0.983 9.251 11.972 1.00 97.12 230 SER A C 1
ATOM 1857 O O . SER A 1 230 ? 0.104 9.785 11.756 1.00 97.12 230 SER A O 1
ATOM 1859 N N . PHE A 1 231 ? -1.442 8.283 11.182 1.00 97.69 231 PHE A N 1
ATOM 1860 C CA . PHE A 1 231 ? -0.671 7.789 10.031 1.00 97.69 231 PHE A CA 1
ATOM 1861 C C . PHE A 1 231 ? -0.846 8.665 8.788 1.00 97.69 231 PHE A C 1
ATOM 1863 O O . PHE A 1 231 ? -0.204 8.450 7.765 1.00 97.69 231 PHE A O 1
ATOM 1870 N N . VAL A 1 232 ? -1.679 9.697 8.897 1.00 96.75 232 VAL A N 1
ATOM 1871 C CA . VAL A 1 232 ? -1.845 10.749 7.901 1.00 96.75 232 VAL A CA 1
ATOM 1872 C C . VAL A 1 232 ? -1.579 12.087 8.591 1.00 96.75 232 VAL A C 1
ATOM 1874 O O . VAL A 1 232 ? -2.509 12.676 9.142 1.00 96.75 232 VAL A O 1
ATOM 1877 N N . PRO A 1 233 ? -0.320 12.561 8.618 1.00 96.75 233 PRO A N 1
ATOM 1878 C CA . PRO A 1 233 ? -0.016 13.940 8.967 1.00 96.75 233 PRO A CA 1
ATOM 1879 C C . PRO A 1 233 ? -0.859 14.917 8.164 1.00 96.75 233 PRO A C 1
ATOM 1881 O O . PRO A 1 233 ? -1.020 14.751 6.951 1.00 96.75 233 PRO A O 1
ATOM 1884 N N . GLU A 1 234 ? -1.350 15.968 8.818 1.00 96.56 234 GLU A N 1
ATOM 1885 C CA . GLU A 1 234 ? -2.027 17.049 8.108 1.00 96.56 234 GLU A CA 1
ATOM 1886 C C . GLU A 1 234 ? -1.114 17.596 6.997 1.00 96.56 234 GLU A C 1
ATOM 1888 O O . GLU A 1 234 ? 0.071 17.858 7.220 1.00 96.56 234 GLU A O 1
ATOM 1893 N N . GLY A 1 235 ? -1.649 17.697 5.776 1.00 95.69 235 GLY A N 1
ATOM 1894 C CA . GLY A 1 235 ? -0.901 18.102 4.582 1.00 95.69 235 GLY A CA 1
ATOM 1895 C C . GLY A 1 235 ? -0.075 17.002 3.899 1.00 95.69 235 GLY A C 1
ATOM 1896 O O . GLY A 1 235 ? 0.514 17.283 2.853 1.00 95.69 235 GLY A O 1
ATOM 1897 N N . LEU A 1 236 ? -0.046 15.761 4.413 1.00 95.75 236 LEU A N 1
ATOM 1898 C CA . LEU A 1 236 ? 0.710 14.660 3.793 1.00 95.75 236 LEU A CA 1
ATOM 1899 C C . LEU A 1 236 ? 0.299 14.445 2.332 1.00 95.75 236 LEU A C 1
ATOM 1901 O O . LEU A 1 236 ? 1.168 14.401 1.468 1.00 95.75 236 LEU A O 1
ATOM 1905 N N . GLY A 1 237 ? -1.006 14.382 2.046 1.00 92.94 237 GLY A N 1
ATOM 1906 C CA . GLY A 1 237 ? -1.508 14.207 0.679 1.00 92.94 237 GLY A CA 1
ATOM 1907 C C . GLY A 1 237 ? -0.919 15.241 -0.284 1.00 92.94 237 GLY A C 1
ATOM 1908 O O . GLY A 1 237 ? -0.347 14.875 -1.303 1.00 92.94 237 GLY A O 1
ATOM 1909 N N . THR A 1 238 ? -0.931 16.528 0.081 1.00 93.25 238 THR A N 1
ATOM 1910 C CA . THR A 1 238 ? -0.318 17.602 -0.721 1.00 93.25 238 THR A CA 1
ATOM 1911 C C . THR A 1 238 ? 1.160 17.344 -0.994 1.00 93.25 238 THR A C 1
ATOM 1913 O O . THR A 1 238 ? 1.615 17.510 -2.125 1.00 93.25 238 THR A O 1
ATOM 1916 N N . VAL A 1 239 ? 1.926 16.955 0.029 1.00 94.44 239 VAL A N 1
ATOM 1917 C CA . VAL A 1 239 ? 3.366 16.679 -0.090 1.00 94.44 239 VAL A CA 1
ATOM 1918 C C . VAL A 1 239 ? 3.630 15.512 -1.037 1.00 94.44 239 VAL A C 1
ATOM 1920 O O . VAL A 1 239 ? 4.547 15.612 -1.857 1.00 94.44 239 VAL A O 1
ATOM 1923 N N . LEU A 1 240 ? 2.808 14.462 -0.957 1.00 91.62 240 LEU A N 1
ATOM 1924 C CA . LEU A 1 240 ? 2.905 13.295 -1.828 1.00 91.62 240 LEU A CA 1
ATOM 1925 C C . LEU A 1 240 ? 2.509 13.639 -3.275 1.00 91.62 240 LEU A C 1
ATOM 1927 O O . LEU A 1 240 ? 3.296 13.447 -4.196 1.00 91.62 240 LEU A O 1
ATOM 1931 N N . PHE A 1 241 ? 1.348 14.258 -3.500 1.00 87.56 241 PHE A N 1
ATOM 1932 C CA . PHE A 1 241 ? 0.901 14.610 -4.857 1.00 87.56 241 PHE A CA 1
ATOM 1933 C C . PHE A 1 241 ? 1.819 15.593 -5.575 1.00 87.56 241 PHE A C 1
ATOM 1935 O O . PHE A 1 241 ? 1.941 15.549 -6.795 1.00 87.56 241 PHE A O 1
ATOM 1942 N N . THR A 1 242 ? 2.477 16.486 -4.833 1.00 88.69 242 THR A N 1
ATOM 1943 C CA . THR A 1 242 ? 3.394 17.475 -5.418 1.00 88.69 242 THR A CA 1
ATOM 1944 C C . THR A 1 242 ? 4.856 17.022 -5.415 1.00 88.69 242 THR A C 1
ATOM 1946 O O . THR A 1 242 ? 5.728 17.833 -5.720 1.00 88.69 242 THR A O 1
ATOM 1949 N N . LYS A 1 243 ? 5.139 15.752 -5.075 1.00 89.44 243 LYS A N 1
ATOM 1950 C CA . LYS A 1 243 ? 6.483 15.136 -5.077 1.00 89.44 243 LYS A CA 1
ATOM 1951 C C . LYS A 1 243 ? 7.549 16.012 -4.424 1.00 89.44 243 LYS A C 1
ATOM 1953 O O . LYS A 1 243 ? 8.649 16.177 -4.949 1.00 89.44 243 LYS A O 1
ATOM 1958 N N . ARG A 1 244 ? 7.219 16.626 -3.285 1.00 93.19 244 ARG A N 1
ATOM 1959 C CA . ARG A 1 244 ? 8.090 17.656 -2.706 1.00 93.19 244 ARG A CA 1
ATOM 1960 C C . ARG A 1 244 ? 9.424 17.076 -2.260 1.00 93.19 244 ARG A C 1
ATOM 1962 O O . ARG A 1 244 ? 9.487 16.017 -1.624 1.00 93.19 244 ARG A O 1
ATOM 1969 N N . LYS A 1 245 ? 10.480 17.855 -2.494 1.00 96.00 245 LYS A N 1
ATOM 1970 C CA . LYS A 1 245 ? 11.758 17.666 -1.813 1.00 96.00 245 LYS A CA 1
ATOM 1971 C C . LYS A 1 245 ? 11.566 17.832 -0.311 1.00 96.00 245 LYS A C 1
ATOM 1973 O O . LYS A 1 245 ? 10.751 18.637 0.140 1.00 96.00 245 LYS A O 1
ATOM 1978 N N . LEU A 1 246 ? 12.341 17.099 0.474 1.00 95.62 246 LEU A N 1
ATOM 1979 C CA . LEU A 1 246 ? 12.344 17.171 1.929 1.00 95.62 246 LEU A CA 1
ATOM 1980 C C . LEU A 1 246 ? 12.614 18.605 2.415 1.00 95.62 246 LEU A C 1
ATOM 1982 O O . LEU A 1 246 ? 11.954 19.065 3.347 1.00 95.62 246 LEU A O 1
ATOM 1986 N N . SER A 1 247 ? 13.516 19.330 1.738 1.00 96.94 247 SER A N 1
ATOM 1987 C CA . SER A 1 247 ? 13.823 20.743 2.008 1.00 96.94 247 SER A CA 1
ATOM 1988 C C . SER A 1 247 ? 12.607 21.663 1.905 1.00 96.94 247 SER A C 1
ATOM 1990 O O . SER A 1 247 ? 12.548 22.658 2.619 1.00 96.94 247 SER A O 1
ATOM 1992 N N . ASP A 1 248 ? 11.633 21.313 1.064 1.00 97.44 248 ASP A N 1
ATOM 1993 C CA . ASP A 1 248 ? 10.456 22.136 0.772 1.00 97.44 248 ASP A CA 1
ATOM 1994 C C . ASP A 1 248 ? 9.227 21.641 1.550 1.00 97.44 248 ASP A C 1
ATOM 1996 O O . ASP A 1 248 ? 8.351 22.422 1.929 1.00 97.44 248 ASP A O 1
ATOM 2000 N N . ALA A 1 249 ? 9.169 20.336 1.828 1.00 97.69 249 ALA A N 1
ATOM 2001 C CA . ALA A 1 249 ? 8.118 19.713 2.622 1.00 97.69 249 ALA A CA 1
ATOM 2002 C C . ALA A 1 249 ? 8.175 20.152 4.094 1.00 97.69 249 ALA A C 1
ATOM 2004 O O . ALA A 1 249 ? 7.137 20.450 4.682 1.00 97.69 249 ALA A O 1
ATOM 2005 N N . LEU A 1 250 ? 9.367 20.234 4.699 1.00 98.00 250 LEU A N 1
ATOM 2006 C CA . LEU A 1 250 ? 9.503 20.606 6.114 1.00 98.00 250 LEU A CA 1
ATOM 2007 C C . LEU A 1 250 ? 9.008 22.039 6.414 1.00 98.00 250 LEU A C 1
ATOM 2009 O O . LEU A 1 250 ? 8.225 22.198 7.357 1.00 98.00 250 LEU A O 1
ATOM 2013 N N . PRO A 1 251 ? 9.368 23.079 5.631 1.00 98.31 251 PRO A N 1
ATOM 2014 C CA . PRO A 1 251 ? 8.773 24.407 5.775 1.00 98.31 251 PRO A CA 1
ATOM 2015 C C . PRO A 1 251 ? 7.259 24.422 5.555 1.00 98.31 251 PRO A C 1
ATOM 2017 O O . PRO A 1 251 ? 6.557 25.124 6.281 1.00 98.31 251 PRO A O 1
ATOM 2020 N N . TYR A 1 252 ? 6.747 23.633 4.601 1.00 98.31 252 TYR A N 1
ATOM 2021 C CA . TYR A 1 252 ? 5.307 23.510 4.366 1.00 98.31 252 TYR A CA 1
ATOM 2022 C C . TYR A 1 252 ? 4.580 22.944 5.592 1.00 98.31 252 TYR A C 1
ATOM 2024 O O . TYR A 1 252 ? 3.659 23.576 6.095 1.00 98.31 252 TYR A O 1
ATOM 2032 N N . PHE A 1 253 ? 5.033 21.822 6.155 1.00 98.38 253 PHE A N 1
ATOM 2033 C CA . PHE A 1 253 ? 4.434 21.271 7.377 1.00 98.38 253 PHE A CA 1
ATOM 2034 C C . PHE A 1 253 ? 4.495 22.249 8.553 1.00 98.38 253 PHE A C 1
ATOM 2036 O O . PHE A 1 253 ? 3.547 22.350 9.330 1.00 98.38 253 PHE A O 1
ATOM 2043 N N . LYS A 1 254 ? 5.588 23.013 8.670 1.00 98.00 254 LYS A N 1
ATOM 2044 C CA . LYS A 1 254 ? 5.713 24.059 9.689 1.00 98.00 254 LYS A CA 1
ATOM 2045 C C . LYS A 1 254 ? 4.673 25.168 9.500 1.00 98.00 254 LYS A C 1
ATOM 2047 O O . LYS A 1 254 ? 4.131 25.639 10.499 1.00 98.00 254 LYS A O 1
ATOM 2052 N N . SER A 1 255 ? 4.377 25.579 8.263 1.00 98.25 255 SER A N 1
ATOM 2053 C CA . SER A 1 255 ? 3.410 26.656 7.997 1.00 98.25 255 SER A CA 1
ATOM 2054 C C . SER A 1 255 ? 1.974 26.259 8.345 1.00 98.25 255 SER A C 1
ATOM 2056 O O . SER A 1 255 ? 1.222 27.095 8.843 1.00 98.25 255 SER A O 1
ATOM 2058 N N . ILE A 1 256 ? 1.626 24.979 8.184 1.00 97.75 256 ILE A N 1
ATOM 2059 C CA . ILE A 1 256 ? 0.325 24.418 8.586 1.00 97.75 256 ILE A CA 1
ATOM 2060 C C . ILE A 1 256 ? 0.335 23.791 9.992 1.00 97.75 256 ILE A C 1
ATOM 2062 O O . ILE A 1 256 ? -0.655 23.213 10.418 1.00 97.75 256 ILE A O 1
ATOM 2066 N N . LYS A 1 257 ? 1.430 23.953 10.751 1.00 97.88 257 LYS A N 1
ATOM 2067 C CA . LYS A 1 257 ? 1.587 23.490 12.145 1.00 97.88 257 LYS A CA 1
ATOM 2068 C C . LYS A 1 257 ? 1.453 21.969 12.342 1.00 97.88 257 LYS A C 1
ATOM 2070 O O . LYS A 1 257 ? 1.137 21.523 13.447 1.00 97.88 257 LYS A O 1
ATOM 2075 N N . THR A 1 258 ? 1.762 21.166 11.325 1.00 97.69 258 THR A N 1
ATOM 2076 C CA . THR A 1 258 ? 1.748 19.700 11.426 1.00 97.69 258 THR A CA 1
ATOM 2077 C C . THR A 1 258 ? 2.803 19.215 12.418 1.00 97.69 258 THR A C 1
ATOM 2079 O O . THR A 1 258 ? 3.989 19.539 12.310 1.00 97.69 258 THR A O 1
ATOM 2082 N N . LYS A 1 259 ? 2.387 18.390 13.381 1.00 97.69 259 LYS A N 1
ATOM 2083 C CA . LYS A 1 259 ? 3.287 17.807 14.386 1.00 97.69 259 LYS A CA 1
ATOM 2084 C C . LYS A 1 259 ? 3.995 16.570 13.839 1.00 97.69 259 LYS A C 1
ATOM 2086 O O . LYS A 1 259 ? 3.375 15.740 13.180 1.00 97.69 259 LYS A O 1
ATOM 2091 N N . ASN A 1 260 ? 5.281 16.421 14.154 1.00 96.69 260 ASN A N 1
ATOM 2092 C CA . ASN A 1 260 ? 6.095 15.237 13.841 1.00 96.69 260 ASN A CA 1
ATOM 2093 C C . ASN A 1 260 ? 5.938 14.717 12.396 1.00 96.69 260 ASN A C 1
ATOM 2095 O O . ASN A 1 260 ? 5.718 13.521 12.211 1.00 96.69 260 ASN A O 1
ATOM 2099 N N . PRO A 1 261 ? 6.041 15.561 11.354 1.00 96.75 261 PRO A N 1
ATOM 2100 C CA . PRO A 1 261 ? 5.712 15.153 9.988 1.00 96.75 261 PRO A CA 1
ATOM 2101 C C . PRO A 1 261 ? 6.650 14.081 9.418 1.00 96.75 261 PRO A C 1
ATOM 2103 O O . PRO A 1 261 ? 6.319 13.476 8.413 1.00 96.75 261 PRO A O 1
ATOM 2106 N N . VAL A 1 262 ? 7.817 13.844 10.025 1.00 95.62 262 VAL A N 1
ATOM 2107 C CA . VAL A 1 262 ? 8.793 12.820 9.602 1.00 95.62 262 VAL A CA 1
ATOM 2108 C C . VAL A 1 262 ? 9.110 11.807 10.705 1.00 95.62 262 VAL A C 1
ATOM 2110 O O . VAL A 1 262 ? 9.973 10.947 10.532 1.00 95.62 262 VAL A O 1
ATOM 2113 N N . ASP A 1 263 ? 8.438 11.883 11.858 1.00 96.12 263 ASP A N 1
ATOM 2114 C CA . ASP A 1 263 ? 8.747 11.067 13.039 1.00 96.12 263 ASP A CA 1
ATOM 2115 C C . ASP A 1 263 ? 7.536 10.326 13.625 1.00 96.12 263 ASP A C 1
ATOM 2117 O O . ASP A 1 263 ? 7.358 10.233 14.839 1.00 96.12 263 ASP A O 1
ATOM 2121 N N . ARG A 1 264 ? 6.708 9.756 12.751 1.00 97.12 264 ARG A N 1
ATOM 2122 C CA . ARG A 1 264 ? 5.549 8.941 13.132 1.00 97.12 264 ARG A CA 1
ATOM 2123 C C . ARG A 1 264 ? 5.846 7.451 13.080 1.00 97.12 264 ARG A C 1
ATOM 2125 O O . ARG A 1 264 ? 6.858 7.032 12.523 1.00 97.12 264 ARG A O 1
ATOM 2132 N N . LEU A 1 265 ? 4.963 6.671 13.699 1.00 97.62 265 LEU A N 1
ATOM 2133 C CA . LEU A 1 265 ? 5.022 5.212 13.685 1.00 97.62 265 LEU A CA 1
ATOM 2134 C C . LEU A 1 265 ? 4.874 4.660 12.263 1.00 97.62 265 LEU A C 1
ATOM 2136 O O . LEU A 1 265 ? 5.647 3.798 11.856 1.00 97.62 265 LEU A O 1
ATOM 2140 N N . ALA A 1 266 ? 3.901 5.182 11.521 1.00 98.12 266 ALA A N 1
ATOM 2141 C CA . ALA A 1 266 ? 3.550 4.734 10.185 1.00 98.12 266 ALA A CA 1
ATOM 2142 C C . ALA A 1 266 ? 3.020 5.890 9.328 1.00 98.12 266 ALA A C 1
ATOM 2144 O O . ALA A 1 266 ? 2.650 6.940 9.865 1.00 98.12 266 ALA A O 1
ATOM 2145 N N . TYR A 1 267 ? 2.975 5.674 8.013 1.00 97.81 267 TYR A N 1
ATOM 2146 C CA . TYR A 1 267 ? 2.449 6.606 7.018 1.00 97.81 267 TYR A CA 1
ATOM 2147 C C . TYR A 1 267 ? 1.572 5.865 6.016 1.00 97.81 267 TYR A C 1
ATOM 2149 O O . TYR A 1 267 ? 2.035 4.923 5.385 1.00 97.81 267 TYR A O 1
ATOM 2157 N N . HIS A 1 268 ? 0.330 6.307 5.849 1.00 96.44 268 HIS A N 1
ATOM 2158 C CA . HIS A 1 268 ? -0.562 5.818 4.799 1.00 96.44 268 HIS A CA 1
ATOM 2159 C C . HIS A 1 268 ? -0.338 6.656 3.529 1.00 96.44 268 HIS A C 1
ATOM 2161 O O . HIS A 1 268 ? -0.546 7.871 3.542 1.00 96.44 268 HIS A O 1
ATOM 2167 N N . LEU A 1 269 ? 0.159 6.023 2.462 1.00 93.44 269 LEU A N 1
ATOM 2168 C CA . LEU A 1 269 ? 0.698 6.693 1.269 1.00 93.44 269 LEU A CA 1
ATOM 2169 C C . LEU A 1 269 ? -0.332 6.924 0.146 1.00 93.44 269 LEU A C 1
ATOM 2171 O O . LEU A 1 269 ? 0.009 7.529 -0.869 1.00 93.44 269 LEU A O 1
ATOM 2175 N N . PHE A 1 270 ? -1.591 6.518 0.340 1.00 85.06 270 PHE A N 1
ATOM 2176 C CA . PHE A 1 270 ? -2.724 6.772 -0.561 1.00 85.06 270 PHE A CA 1
ATOM 2177 C C . PHE A 1 270 ? -2.557 6.222 -1.987 1.00 85.06 270 PHE A C 1
ATOM 2179 O O . PHE A 1 270 ? -2.789 6.923 -2.978 1.00 85.06 270 PHE A O 1
ATOM 2186 N N . ASN A 1 271 ? -2.224 4.942 -2.130 1.00 71.00 271 ASN A N 1
ATOM 2187 C CA . ASN A 1 271 ? -2.142 4.282 -3.431 1.00 71.00 271 ASN A CA 1
ATOM 2188 C C . ASN A 1 271 ? -3.447 4.375 -4.231 1.00 71.00 271 ASN A C 1
ATOM 2190 O O . ASN A 1 271 ? -3.408 4.640 -5.433 1.00 71.00 271 ASN A O 1
ATOM 2194 N N . ALA A 1 272 ? -4.602 4.291 -3.564 1.00 57.50 272 ALA A N 1
ATOM 2195 C CA . ALA A 1 272 ? -5.909 4.497 -4.198 1.00 57.50 272 ALA A CA 1
ATOM 2196 C C . ALA A 1 272 ? -6.055 5.874 -4.880 1.00 57.50 272 ALA A C 1
ATOM 2198 O O . ALA A 1 272 ? -6.882 6.046 -5.773 1.00 57.50 272 ALA A O 1
ATOM 2199 N N . GLN A 1 273 ? -5.232 6.856 -4.502 1.00 58.41 273 GLN A N 1
ATOM 2200 C CA . GLN A 1 273 ? -5.226 8.191 -5.095 1.00 58.41 273 GLN A CA 1
ATOM 2201 C C . GLN A 1 273 ? -4.153 8.357 -6.189 1.00 58.41 273 GLN A C 1
ATOM 2203 O O . GLN A 1 273 ? -3.976 9.446 -6.729 1.00 58.41 273 GLN A O 1
ATOM 2208 N N . GLY A 1 274 ? -3.486 7.273 -6.595 1.00 59.81 274 GLY A N 1
ATOM 2209 C CA . GLY A 1 274 ? -2.544 7.260 -7.712 1.00 59.81 274 GLY A CA 1
ATOM 2210 C C . GLY A 1 274 ? -1.077 7.393 -7.322 1.00 59.81 274 GLY A C 1
ATOM 2211 O O . GLY A 1 274 ? -0.285 7.727 -8.198 1.00 59.81 274 GLY A O 1
ATOM 2212 N N . PHE A 1 275 ? -0.705 7.106 -6.070 1.00 71.12 275 PHE A N 1
ATOM 2213 C CA . PHE A 1 275 ? 0.695 7.119 -5.631 1.00 71.12 275 PHE A CA 1
ATOM 2214 C C . PHE A 1 275 ? 1.613 6.333 -6.584 1.00 71.12 275 PHE A C 1
ATOM 2216 O O . PHE A 1 275 ? 2.634 6.865 -7.003 1.00 71.12 275 PHE A O 1
ATOM 2223 N N . GLU A 1 276 ? 1.216 5.129 -7.017 1.00 67.69 276 GLU A N 1
ATOM 2224 C CA . GLU A 1 276 ? 1.971 4.325 -7.995 1.00 67.69 276 GLU A CA 1
ATOM 2225 C C . GLU A 1 276 ? 2.212 5.048 -9.333 1.00 67.69 276 GLU A C 1
ATOM 2227 O O . GLU A 1 276 ? 3.270 4.905 -9.939 1.00 67.69 276 GLU A O 1
ATOM 2232 N N . ARG A 1 277 ? 1.242 5.840 -9.807 1.00 66.31 277 ARG A N 1
ATOM 2233 C CA . ARG A 1 277 ? 1.382 6.604 -11.059 1.00 66.31 277 ARG A CA 1
ATOM 2234 C C . ARG A 1 277 ? 2.338 7.778 -10.896 1.00 66.31 277 ARG A C 1
ATOM 2236 O O . ARG A 1 277 ? 2.993 8.180 -11.854 1.00 66.31 277 ARG A O 1
ATOM 2243 N N . GLU A 1 278 ? 2.381 8.340 -9.694 1.00 67.62 278 GLU A N 1
ATOM 2244 C CA . GLU A 1 278 ? 3.178 9.516 -9.386 1.00 67.62 278 GLU A CA 1
ATOM 2245 C C . GLU A 1 278 ? 4.620 9.155 -9.012 1.00 67.62 278 GLU A C 1
ATOM 2247 O O . GLU A 1 278 ? 5.557 9.862 -9.386 1.00 67.62 278 GLU A O 1
ATOM 2252 N N . TYR A 1 279 ? 4.833 8.039 -8.332 1.00 69.62 279 TYR A N 1
ATOM 2253 C CA . TYR A 1 279 ? 6.142 7.632 -7.856 1.00 69.62 279 TYR A CA 1
ATOM 2254 C C . TYR A 1 279 ? 6.594 6.363 -8.569 1.00 69.62 279 TYR A C 1
ATOM 2256 O O . TYR A 1 279 ? 6.126 5.266 -8.271 1.00 69.62 279 TYR A O 1
ATOM 2264 N N . ASP A 1 280 ? 7.553 6.508 -9.490 1.00 65.00 280 ASP A N 1
ATOM 2265 C CA . ASP A 1 280 ? 8.330 5.348 -9.914 1.00 65.00 280 ASP A CA 1
ATOM 2266 C C . ASP A 1 280 ? 9.186 4.853 -8.733 1.00 65.00 280 ASP A C 1
ATOM 2268 O O . ASP A 1 280 ? 9.450 5.577 -7.765 1.00 65.00 280 ASP A O 1
ATOM 2272 N N . GLY A 1 281 ? 9.611 3.591 -8.773 1.00 65.44 281 GLY A N 1
ATOM 2273 C CA . GLY A 1 281 ? 10.381 3.019 -7.672 1.00 65.44 281 GLY A CA 1
ATOM 2274 C C . GLY A 1 281 ? 11.729 3.710 -7.448 1.00 65.44 281 GLY A C 1
ATOM 2275 O O . GLY A 1 281 ? 12.323 3.474 -6.406 1.00 65.44 281 GLY A O 1
ATOM 2276 N N . SER A 1 282 ? 12.200 4.603 -8.333 1.00 70.44 282 SER A N 1
ATOM 2277 C CA . SER A 1 282 ? 13.415 5.394 -8.090 1.00 70.44 282 SER A CA 1
ATOM 2278 C C . SER A 1 282 ? 13.210 6.450 -6.997 1.00 70.44 282 SER A C 1
ATOM 2280 O O . SER A 1 282 ? 14.117 6.706 -6.203 1.00 70.44 282 SER A O 1
ATOM 2282 N N . ALA A 1 283 ? 11.998 6.999 -6.875 1.00 78.19 283 ALA A N 1
ATOM 2283 C CA . ALA A 1 283 ? 11.701 8.062 -5.920 1.00 78.19 283 ALA A CA 1
ATOM 2284 C C . ALA A 1 283 ? 11.822 7.626 -4.454 1.00 78.19 283 ALA A C 1
ATOM 2286 O O . ALA A 1 283 ? 12.116 8.449 -3.585 1.00 78.19 283 ALA A O 1
ATOM 2287 N N . ILE A 1 284 ? 11.640 6.334 -4.166 1.00 82.12 284 ILE A N 1
ATOM 2288 C CA . ILE A 1 284 ? 11.830 5.811 -2.808 1.00 82.12 284 ILE A CA 1
ATOM 2289 C C . ILE A 1 284 ? 13.312 5.664 -2.420 1.00 82.12 284 ILE A C 1
ATOM 2291 O O . ILE A 1 284 ? 13.614 5.511 -1.238 1.00 82.12 284 ILE A O 1
ATOM 2295 N N . PHE A 1 285 ? 14.241 5.766 -3.381 1.00 79.38 285 PHE A N 1
ATOM 2296 C CA . PHE A 1 285 ? 15.689 5.807 -3.132 1.00 79.38 285 PHE A CA 1
ATOM 2297 C C . PHE A 1 285 ? 16.246 7.232 -3.043 1.00 79.38 285 PHE A C 1
ATOM 2299 O O . PHE A 1 285 ? 17.336 7.433 -2.502 1.00 79.38 285 PHE A O 1
ATOM 2306 N N . ASP A 1 286 ? 15.514 8.230 -3.539 1.00 84.25 286 ASP A N 1
ATOM 2307 C CA . ASP A 1 286 ? 15.932 9.625 -3.458 1.00 84.25 286 ASP A CA 1
ATOM 2308 C C . ASP A 1 286 ? 15.632 10.202 -2.067 1.00 84.25 286 ASP A C 1
ATOM 2310 O O . ASP A 1 286 ? 14.544 10.702 -1.782 1.00 84.25 286 ASP A O 1
ATOM 2314 N N . ALA A 1 287 ? 16.634 10.175 -1.187 1.00 88.94 287 ALA A N 1
ATOM 2315 C CA . ALA A 1 287 ? 16.536 10.752 0.154 1.00 88.94 287 ALA A CA 1
ATOM 2316 C C . ALA A 1 287 ? 16.344 12.284 0.164 1.00 88.94 287 ALA A C 1
ATOM 2318 O O . ALA A 1 287 ? 16.078 12.851 1.227 1.00 88.94 287 ALA A O 1
ATOM 2319 N N . SER A 1 288 ? 16.496 12.961 -0.982 1.00 90.12 288 SER A N 1
ATOM 2320 C CA . SER A 1 288 ? 16.147 14.374 -1.131 1.00 90.12 288 SER A CA 1
ATOM 2321 C C . SER A 1 288 ? 14.641 14.584 -1.292 1.00 90.12 288 SER A C 1
ATOM 2323 O O . SER A 1 288 ? 14.161 15.669 -0.970 1.00 90.12 288 SER A O 1
ATOM 2325 N N . LEU A 1 289 ? 13.880 13.569 -1.720 1.00 93.12 289 LEU A N 1
ATOM 2326 C CA . LEU A 1 289 ? 12.418 13.577 -1.705 1.00 93.12 289 LEU A CA 1
ATOM 2327 C C . LEU A 1 289 ? 11.896 13.244 -0.310 1.00 93.12 289 LEU A C 1
ATOM 2329 O O . LEU A 1 289 ? 12.472 12.432 0.415 1.00 93.12 289 LEU A O 1
ATOM 2333 N N . TYR A 1 290 ? 10.758 13.837 0.061 1.00 94.81 290 TYR A N 1
ATOM 2334 C CA . TYR A 1 290 ? 10.126 13.538 1.347 1.00 94.81 290 TYR A CA 1
ATOM 2335 C C . TYR A 1 290 ? 9.828 12.037 1.498 1.00 94.81 290 TYR A C 1
ATOM 2337 O O . TYR A 1 290 ? 10.140 11.448 2.530 1.00 94.81 290 TYR A O 1
ATOM 2345 N N . VAL A 1 291 ? 9.292 11.399 0.452 1.00 93.31 291 VAL A N 1
ATOM 2346 C CA . VAL A 1 291 ? 8.957 9.971 0.499 1.00 93.31 291 VAL A CA 1
ATOM 2347 C C . VAL A 1 291 ? 10.197 9.081 0.586 1.00 93.31 291 VAL A C 1
ATOM 2349 O O . VAL A 1 291 ? 10.242 8.195 1.436 1.00 93.31 291 VAL A O 1
ATOM 2352 N N . GLY A 1 292 ? 11.248 9.362 -0.190 1.00 91.94 292 GLY A N 1
ATOM 2353 C CA . GLY A 1 292 ? 12.504 8.617 -0.102 1.00 91.94 292 GLY A CA 1
ATOM 2354 C C . GLY A 1 292 ? 13.181 8.784 1.260 1.00 91.94 292 GLY A C 1
ATOM 2355 O O . GLY A 1 292 ? 13.745 7.831 1.793 1.00 91.94 292 GLY A O 1
ATOM 2356 N N . ALA A 1 293 ? 13.043 9.948 1.904 1.00 94.12 293 ALA A N 1
ATOM 2357 C CA . ALA A 1 293 ? 13.491 10.143 3.281 1.00 94.12 293 ALA A CA 1
ATOM 2358 C C . ALA A 1 293 ? 12.716 9.276 4.293 1.00 94.12 293 ALA A C 1
ATOM 2360 O O . ALA A 1 293 ? 13.331 8.728 5.212 1.00 94.12 293 ALA A O 1
ATOM 2361 N N . LEU A 1 294 ? 11.396 9.105 4.128 1.00 95.50 294 LEU A N 1
ATOM 2362 C CA . LEU A 1 294 ? 10.598 8.198 4.969 1.00 95.50 294 LEU A CA 1
ATOM 2363 C C . LEU A 1 294 ? 11.026 6.738 4.786 1.00 95.50 294 LEU A C 1
ATOM 2365 O O . LEU A 1 294 ? 11.266 6.035 5.769 1.00 95.50 294 LEU A O 1
ATOM 2369 N N . PHE A 1 295 ? 11.177 6.304 3.537 1.00 93.75 295 PHE A N 1
ATOM 2370 C CA . PHE A 1 295 ? 11.626 4.958 3.189 1.00 93.75 295 PHE A CA 1
ATOM 2371 C C . PHE A 1 295 ? 13.033 4.676 3.730 1.00 93.75 295 PHE A C 1
ATOM 2373 O O . PHE A 1 295 ? 13.247 3.660 4.395 1.00 93.75 295 PHE A O 1
ATOM 2380 N N . ARG A 1 296 ? 13.970 5.619 3.568 1.00 91.38 296 ARG A N 1
ATOM 2381 C CA . ARG A 1 296 ? 15.319 5.526 4.144 1.00 91.38 296 ARG A CA 1
ATOM 2382 C C . ARG A 1 296 ? 15.296 5.447 5.667 1.00 91.38 296 ARG A C 1
ATOM 2384 O O . ARG A 1 296 ? 16.070 4.703 6.262 1.00 91.38 296 ARG A O 1
ATOM 2391 N N . LYS A 1 297 ? 14.414 6.203 6.319 1.00 92.25 297 LYS A N 1
ATOM 2392 C CA . LYS A 1 297 ? 14.260 6.145 7.775 1.00 92.25 297 LYS A CA 1
ATOM 2393 C C . LYS A 1 297 ? 13.717 4.793 8.235 1.00 92.25 297 LYS A C 1
ATOM 2395 O O . LYS A 1 297 ? 14.219 4.242 9.210 1.00 92.25 297 LYS A O 1
ATOM 2400 N N . SER A 1 298 ? 12.727 4.257 7.527 1.00 94.88 298 SER A N 1
ATOM 2401 C CA . SER A 1 298 ? 12.124 2.963 7.838 1.00 94.88 298 SER A CA 1
ATOM 2402 C C . SER A 1 298 ? 13.103 1.807 7.621 1.00 94.88 298 SER A C 1
ATOM 2404 O O . SER A 1 298 ? 13.393 1.030 8.535 1.00 94.88 298 SER A O 1
ATOM 2406 N N . LEU A 1 299 ? 13.629 1.681 6.406 1.00 90.00 299 LEU A N 1
ATOM 2407 C CA . LEU A 1 299 ? 14.352 0.498 5.951 1.00 90.00 299 LEU A CA 1
ATOM 2408 C C . LEU A 1 299 ? 15.871 0.644 6.090 1.00 90.00 299 LEU A C 1
ATOM 2410 O O . LEU A 1 299 ? 16.569 -0.366 6.131 1.00 90.00 299 LEU A O 1
ATOM 2414 N N . GLY A 1 300 ? 16.377 1.850 6.347 1.00 85.75 300 GLY A N 1
ATOM 2415 C CA . GLY A 1 300 ? 17.805 2.157 6.363 1.00 85.75 300 GLY A CA 1
ATOM 2416 C C . GLY A 1 300 ? 18.291 2.508 4.960 1.00 85.75 300 GLY A C 1
ATOM 2417 O O . GLY A 1 300 ? 17.534 3.021 4.137 1.00 85.75 300 GLY A O 1
ATOM 2418 N N . ASN A 1 301 ? 19.556 2.217 4.655 1.00 69.56 301 ASN A N 1
ATOM 2419 C CA . ASN A 1 301 ? 19.980 2.222 3.259 1.00 69.56 301 ASN A CA 1
ATOM 2420 C C . ASN A 1 301 ? 19.222 1.098 2.551 1.00 69.56 301 ASN A C 1
ATOM 2422 O O . ASN A 1 301 ? 19.487 -0.079 2.793 1.00 69.56 301 ASN A O 1
ATOM 2426 N N . ILE A 1 302 ? 18.256 1.469 1.713 1.00 59.25 302 ILE A N 1
ATOM 2427 C CA . ILE A 1 302 ? 17.527 0.520 0.881 1.00 59.25 302 ILE A CA 1
ATOM 2428 C C . ILE A 1 302 ? 18.508 0.045 -0.180 1.00 59.25 302 ILE A C 1
ATOM 2430 O O . ILE A 1 302 ? 18.667 0.662 -1.229 1.00 59.25 302 ILE A O 1
ATOM 2434 N N . SER A 1 303 ? 19.215 -1.035 0.130 1.00 50.06 303 SER A N 1
ATOM 2435 C CA . SER A 1 303 ? 19.862 -1.839 -0.890 1.00 50.06 303 SER A CA 1
ATOM 2436 C C . SER A 1 303 ? 18.769 -2.676 -1.525 1.00 50.06 303 SER A C 1
ATOM 2438 O O . SER A 1 303 ? 17.997 -3.335 -0.823 1.00 50.06 303 SER A O 1
ATOM 2440 N N . LEU A 1 304 ? 18.695 -2.688 -2.849 1.00 51.91 304 LEU A N 1
ATOM 2441 C CA . LEU A 1 304 ? 18.108 -3.848 -3.495 1.00 51.91 304 LEU A CA 1
ATOM 2442 C C . LEU A 1 304 ? 18.964 -5.040 -3.056 1.00 51.91 304 LEU A C 1
ATOM 2444 O O . LEU A 1 304 ? 20.173 -5.048 -3.263 1.00 51.91 304 LEU A O 1
ATOM 2448 N N . THR A 1 305 ? 18.369 -5.980 -2.328 1.00 43.81 305 THR A N 1
ATOM 2449 C CA . THR A 1 305 ? 19.066 -7.162 -1.797 1.00 43.81 305 THR A CA 1
ATOM 2450 C C . THR A 1 305 ? 19.538 -8.095 -2.909 1.00 43.81 305 THR A C 1
ATOM 2452 O O . THR A 1 305 ? 20.380 -8.951 -2.663 1.00 43.81 305 THR A O 1
ATOM 2455 N N . HIS A 1 306 ? 19.028 -7.888 -4.123 1.00 47.06 306 HIS A N 1
ATOM 2456 C CA . HIS A 1 306 ? 19.569 -8.377 -5.377 1.00 47.06 306 HIS A CA 1
ATOM 2457 C C . HIS A 1 306 ? 18.946 -7.542 -6.510 1.00 47.06 306 HIS A C 1
ATOM 2459 O O . HIS A 1 306 ? 17.767 -7.704 -6.835 1.00 47.06 306 HIS A O 1
ATOM 2465 N N . MET A 1 307 ? 19.675 -6.565 -7.052 1.00 55.88 307 MET A N 1
ATOM 2466 C CA . MET A 1 307 ? 19.269 -5.906 -8.295 1.00 55.88 307 MET A CA 1
ATOM 2467 C C . MET A 1 307 ? 19.381 -6.918 -9.421 1.00 55.88 307 MET A C 1
ATOM 2469 O O . MET A 1 307 ? 20.359 -7.654 -9.465 1.00 55.88 307 MET A O 1
ATOM 2473 N N . PRO A 1 308 ? 18.512 -6.870 -10.435 1.00 55.78 308 PRO A N 1
ATOM 2474 C CA . PRO A 1 308 ? 18.849 -7.531 -11.678 1.00 55.78 308 PRO A CA 1
ATOM 2475 C C . PRO A 1 308 ? 20.175 -6.994 -12.246 1.00 55.78 308 PRO A C 1
ATOM 2477 O O . PRO A 1 308 ? 20.876 -7.733 -12.905 1.00 55.78 308 PRO A O 1
ATOM 2480 N N . ALA A 1 309 ? 20.598 -5.764 -11.921 1.00 58.72 309 ALA A N 1
ATOM 2481 C CA . ALA A 1 309 ? 21.954 -5.273 -12.205 1.00 58.72 309 ALA A CA 1
ATOM 2482 C C . ALA A 1 309 ? 23.095 -6.057 -11.514 1.00 58.72 309 ALA A C 1
ATOM 2484 O O . ALA A 1 309 ? 24.227 -6.013 -11.994 1.00 58.72 309 ALA A O 1
ATOM 2485 N N . ASP A 1 310 ? 22.807 -6.798 -10.442 1.00 54.16 310 ASP A N 1
ATOM 2486 C CA . ASP A 1 310 ? 23.768 -7.661 -9.746 1.00 54.16 310 ASP A CA 1
ATOM 2487 C C . ASP A 1 310 ? 24.006 -8.980 -10.506 1.00 54.16 310 ASP A C 1
ATOM 2489 O O . ASP A 1 310 ? 25.045 -9.608 -10.315 1.00 54.16 310 ASP A O 1
ATOM 2493 N N . ASP A 1 311 ? 23.109 -9.363 -11.431 1.00 60.06 311 ASP A N 1
ATOM 2494 C CA . ASP A 1 311 ? 23.295 -10.493 -12.365 1.00 60.06 311 ASP A CA 1
ATOM 2495 C C . ASP A 1 311 ? 24.360 -10.190 -13.452 1.00 60.06 311 ASP A C 1
ATOM 2497 O O . ASP A 1 311 ? 24.665 -11.031 -14.303 1.00 60.06 311 ASP A O 1
ATOM 2501 N N . GLY A 1 312 ? 24.939 -8.983 -13.441 1.00 68.19 312 GLY A N 1
ATOM 2502 C CA . GLY A 1 312 ? 25.986 -8.531 -14.356 1.00 68.19 312 GLY A CA 1
ATOM 2503 C C . GLY A 1 312 ? 25.599 -7.276 -15.145 1.00 68.19 312 GLY A C 1
ATOM 2504 O O . GLY A 1 312 ? 24.433 -6.870 -15.164 1.00 68.19 312 GLY A O 1
ATOM 2505 N N . PRO A 1 313 ? 26.565 -6.634 -15.825 1.00 80.38 313 PRO A N 1
ATOM 2506 C CA . PRO A 1 313 ? 26.299 -5.414 -16.575 1.00 80.38 313 PRO A CA 1
ATOM 2507 C C . PRO A 1 313 ? 25.320 -5.684 -17.721 1.00 80.38 313 PRO A C 1
ATOM 2509 O O . PRO A 1 313 ? 25.418 -6.698 -18.414 1.00 80.38 313 PRO A O 1
ATOM 2512 N N . ALA A 1 314 ? 24.415 -4.738 -17.963 1.00 88.25 314 ALA A N 1
ATOM 2513 C CA . ALA A 1 314 ? 23.675 -4.684 -19.214 1.00 88.25 314 ALA A CA 1
ATOM 2514 C C . ALA A 1 314 ? 24.130 -3.514 -20.068 1.00 88.25 314 ALA A C 1
ATOM 2516 O O . ALA A 1 314 ? 24.475 -2.442 -19.567 1.00 88.25 314 ALA A O 1
ATOM 2517 N N . THR A 1 315 ? 24.099 -3.727 -21.374 1.00 93.00 315 THR A N 1
ATOM 2518 C CA . THR A 1 315 ? 24.470 -2.731 -22.371 1.00 93.00 315 THR A CA 1
ATOM 2519 C C . THR A 1 315 ? 23.231 -2.231 -23.089 1.00 93.00 315 THR A C 1
ATOM 2521 O O . THR A 1 315 ? 22.294 -2.984 -23.354 1.00 93.00 315 THR A O 1
ATOM 2524 N N . TYR A 1 316 ? 23.213 -0.943 -23.422 1.00 94.56 316 TYR A N 1
ATOM 2525 C CA . TYR A 1 316 ? 22.210 -0.422 -24.341 1.00 94.56 316 TYR A CA 1
ATOM 2526 C C . TYR A 1 316 ? 22.260 -1.199 -25.657 1.00 94.56 316 TYR A C 1
ATOM 2528 O O . TYR A 1 316 ? 23.333 -1.357 -26.240 1.00 94.56 316 TYR A O 1
ATOM 2536 N N . CYS A 1 317 ? 21.100 -1.654 -26.125 1.00 94.12 317 CYS A N 1
ATOM 2537 C CA . CYS A 1 317 ? 20.999 -2.412 -27.369 1.00 94.12 317 CYS A CA 1
ATOM 2538 C C . CYS A 1 317 ? 19.983 -1.848 -28.369 1.00 94.12 317 CYS A C 1
ATOM 2540 O O . CYS A 1 317 ? 19.991 -2.288 -29.513 1.00 94.12 317 CYS A O 1
ATOM 2542 N N . GLY A 1 318 ? 19.127 -0.894 -27.985 1.00 94.12 318 GLY A N 1
ATOM 2543 C CA . GLY A 1 318 ? 18.207 -0.245 -28.923 1.00 94.12 318 GLY A CA 1
ATOM 2544 C C . GLY A 1 318 ? 17.266 0.760 -28.260 1.00 94.12 318 GLY A C 1
ATOM 2545 O O . GLY A 1 318 ? 16.943 0.638 -27.083 1.00 94.12 318 GLY A O 1
ATOM 2546 N N . SER A 1 319 ? 16.844 1.779 -28.997 1.00 94.81 319 SER A N 1
ATOM 2547 C CA . SER A 1 319 ? 15.743 2.677 -28.635 1.00 94.81 319 SER A CA 1
ATOM 2548 C C . SER A 1 319 ? 14.414 2.051 -29.039 1.00 94.81 319 SER A C 1
ATOM 2550 O O . SER A 1 319 ? 14.387 1.083 -29.794 1.00 94.81 319 SER A O 1
ATOM 2552 N N . GLU A 1 320 ? 13.303 2.598 -28.548 1.00 91.94 320 GLU A N 1
ATOM 2553 C CA . GLU A 1 320 ? 11.978 2.152 -28.976 1.00 91.94 320 GLU A CA 1
ATOM 2554 C C . GLU A 1 320 ? 11.847 2.103 -30.509 1.00 91.94 320 GLU A C 1
ATOM 2556 O O . GLU A 1 320 ? 12.166 3.068 -31.201 1.00 91.94 320 GLU A O 1
ATOM 2561 N N . GLY A 1 321 ? 11.396 0.960 -3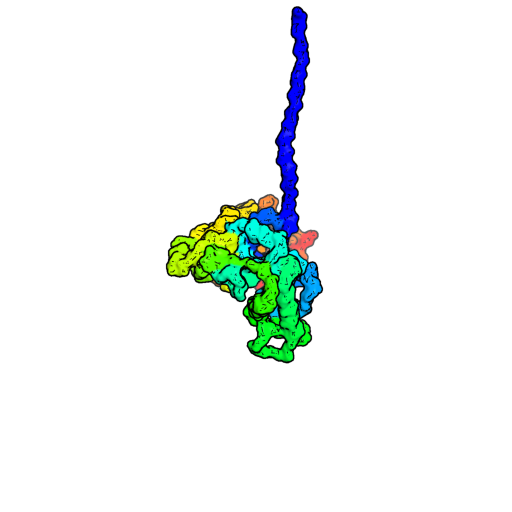1.030 1.00 84.50 321 GLY A N 1
ATOM 2562 C CA . GLY A 1 321 ? 11.285 0.674 -32.463 1.00 84.50 321 GLY A CA 1
ATOM 2563 C C . GLY A 1 321 ? 12.548 0.085 -33.106 1.00 84.50 321 GLY A C 1
ATOM 2564 O O . GLY A 1 321 ? 12.449 -0.509 -34.178 1.00 84.50 321 GLY A O 1
ATOM 2565 N N . GLU A 1 322 ? 13.714 0.180 -32.460 1.00 88.62 322 GLU A N 1
ATOM 2566 C CA . GLU A 1 322 ? 14.964 -0.412 -32.955 1.00 88.62 322 GLU A CA 1
ATOM 2567 C C . GLU A 1 322 ? 15.059 -1.912 -32.632 1.00 88.62 322 GLU A C 1
ATOM 2569 O O . GLU A 1 322 ? 14.385 -2.438 -31.742 1.00 88.62 322 GLU A O 1
ATOM 2574 N N . MET A 1 323 ? 15.932 -2.622 -33.349 1.00 84.94 323 MET A N 1
ATOM 2575 C CA . MET A 1 323 ? 16.239 -4.026 -33.073 1.00 84.94 323 MET A CA 1
ATOM 2576 C C . MET A 1 323 ? 17.376 -4.131 -32.053 1.00 84.94 323 MET A C 1
ATOM 2578 O O . MET A 1 323 ? 18.492 -3.689 -32.306 1.00 84.94 323 MET A O 1
ATOM 2582 N N . CYS A 1 324 ? 17.102 -4.778 -30.925 1.00 89.81 324 CYS A N 1
ATOM 2583 C CA . CYS A 1 324 ? 18.081 -5.128 -29.907 1.00 89.81 324 CYS A CA 1
ATOM 2584 C C . CYS A 1 324 ? 18.662 -6.517 -30.194 1.00 89.81 324 CYS A C 1
ATOM 2586 O O . CYS A 1 324 ? 17.925 -7.501 -30.281 1.00 89.81 324 CYS A O 1
ATOM 2588 N N . ARG A 1 325 ? 19.990 -6.620 -30.308 1.00 89.00 325 ARG A N 1
ATOM 2589 C CA . ARG A 1 325 ? 20.692 -7.908 -30.368 1.00 89.00 325 ARG A CA 1
ATOM 2590 C C . ARG A 1 325 ? 21.133 -8.316 -28.964 1.00 89.00 325 ARG A C 1
ATOM 2592 O O . ARG A 1 325 ? 21.955 -7.635 -28.360 1.00 89.00 325 ARG A O 1
ATOM 2599 N N . CYS A 1 326 ? 20.613 -9.431 -28.459 1.00 87.69 326 CYS A N 1
ATOM 2600 C CA . CYS A 1 326 ? 20.907 -9.926 -27.121 1.00 87.69 326 CYS A 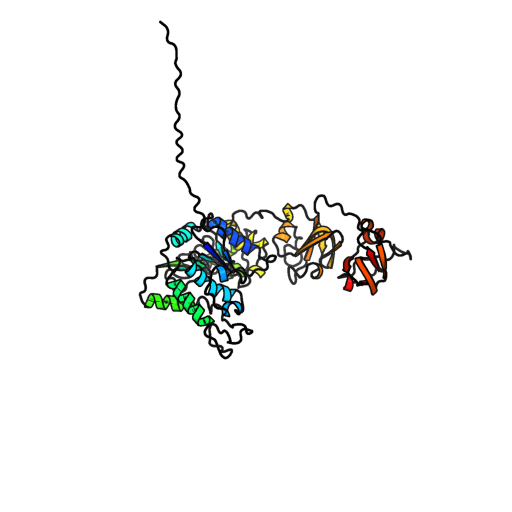CA 1
ATOM 2601 C C . CYS A 1 326 ? 20.896 -11.457 -27.041 1.00 87.69 326 CYS A C 1
ATOM 2603 O O . CYS A 1 326 ? 20.035 -12.117 -27.623 1.00 87.69 326 CYS A O 1
ATOM 2605 N N . ALA A 1 327 ? 21.848 -12.017 -26.293 1.00 84.19 327 ALA A N 1
ATOM 2606 C CA . ALA A 1 327 ? 21.837 -13.406 -25.834 1.00 84.19 327 ALA A CA 1
ATOM 2607 C C . ALA A 1 327 ? 21.728 -13.409 -24.310 1.00 84.19 327 ALA A C 1
ATOM 2609 O O . ALA A 1 327 ? 22.725 -13.458 -23.589 1.00 84.19 327 ALA A O 1
ATOM 2610 N N . GLY A 1 328 ? 20.501 -13.275 -23.828 1.00 85.75 328 GLY A N 1
ATOM 2611 C CA . GLY A 1 328 ? 20.212 -13.115 -22.415 1.00 85.75 328 GLY A CA 1
ATOM 2612 C C . GLY A 1 328 ? 18.901 -12.384 -22.194 1.00 85.75 328 GLY A C 1
ATOM 2613 O O . GLY A 1 328 ? 17.973 -12.485 -22.999 1.00 85.75 328 GLY A O 1
ATOM 2614 N N . ARG A 1 329 ? 18.807 -11.666 -21.082 1.00 89.94 329 ARG A N 1
ATOM 2615 C CA . ARG A 1 329 ? 17.588 -10.966 -20.688 1.00 89.94 329 ARG A CA 1
ATOM 2616 C C . ARG A 1 329 ? 17.616 -9.542 -21.234 1.00 89.94 329 ARG A C 1
ATOM 2618 O O . ARG A 1 329 ? 18.558 -8.796 -20.985 1.00 89.94 329 ARG A O 1
ATOM 2625 N N . VAL A 1 330 ? 16.576 -9.156 -21.961 1.00 93.44 330 VAL A N 1
ATOM 2626 C CA . VAL A 1 330 ? 16.380 -7.782 -22.429 1.00 93.44 330 VAL A CA 1
ATOM 2627 C C . VAL A 1 330 ? 15.373 -7.091 -21.531 1.00 93.44 330 VAL A C 1
ATOM 2629 O O . VAL A 1 330 ? 14.316 -7.646 -21.236 1.00 93.44 330 VAL A O 1
ATOM 2632 N N . TYR A 1 331 ? 15.709 -5.879 -21.115 1.00 93.62 331 TYR A N 1
ATOM 2633 C CA . TYR A 1 331 ? 14.870 -4.993 -20.322 1.00 93.62 331 TYR A CA 1
ATOM 2634 C C . TYR A 1 331 ? 14.350 -3.890 -21.226 1.00 93.62 331 TYR A C 1
ATOM 2636 O O . TYR A 1 331 ? 15.156 -3.234 -21.873 1.00 93.62 331 TYR A O 1
ATOM 2644 N N . PHE A 1 332 ? 13.038 -3.678 -21.258 1.00 94.25 332 PHE A N 1
ATOM 2645 C CA . PHE A 1 332 ? 12.378 -2.601 -21.989 1.00 94.25 332 PHE A CA 1
ATOM 2646 C C . PHE A 1 332 ? 11.726 -1.645 -20.996 1.00 94.25 332 PHE A C 1
ATOM 2648 O O . PHE A 1 332 ? 10.830 -2.030 -20.244 1.00 94.25 332 PHE A O 1
ATOM 2655 N N . GLY A 1 333 ? 12.177 -0.397 -20.972 1.00 91.50 333 GLY A N 1
ATOM 2656 C CA . GLY A 1 333 ? 11.731 0.589 -19.989 1.00 91.50 333 GLY A CA 1
ATOM 2657 C C . GLY A 1 333 ? 12.043 2.011 -20.423 1.00 91.50 333 GLY A C 1
ATOM 2658 O O . GLY A 1 333 ? 12.504 2.238 -21.545 1.00 91.50 333 GLY A O 1
ATOM 2659 N N . ARG A 1 334 ? 11.787 2.982 -19.539 1.00 89.69 334 ARG A N 1
ATOM 2660 C CA . ARG A 1 334 ? 12.038 4.402 -19.823 1.00 89.69 334 ARG A CA 1
ATOM 2661 C C . ARG A 1 334 ? 13.494 4.628 -20.237 1.00 89.69 334 ARG A C 1
ATOM 2663 O O . ARG A 1 334 ? 14.424 4.032 -19.691 1.00 89.69 334 ARG A O 1
ATOM 2670 N N . LYS A 1 335 ? 13.680 5.494 -21.229 1.00 91.69 335 LYS A N 1
ATOM 2671 C CA . LYS A 1 335 ? 14.992 5.828 -21.776 1.00 91.69 335 LYS A CA 1
ATOM 2672 C C . LYS A 1 335 ? 15.766 6.780 -20.880 1.00 91.69 335 LYS A C 1
ATOM 2674 O O . LYS A 1 335 ? 16.951 6.556 -20.690 1.00 91.69 335 LYS A O 1
ATOM 2679 N N . PHE A 1 336 ? 15.112 7.801 -20.341 1.00 87.88 336 PHE A N 1
ATOM 2680 C CA . PHE A 1 336 ? 15.782 8.908 -19.661 1.00 87.88 336 PHE A CA 1
ATOM 2681 C C . PHE A 1 336 ? 15.483 8.945 -18.160 1.00 87.88 336 PHE A C 1
ATOM 2683 O O . PHE A 1 336 ? 14.519 8.334 -17.708 1.00 87.88 336 PHE A O 1
ATOM 2690 N N . ASP A 1 337 ? 16.320 9.606 -17.370 1.00 72.75 337 ASP A N 1
ATOM 2691 C CA . ASP A 1 337 ? 16.096 9.884 -15.944 1.00 72.75 337 ASP A CA 1
ATOM 2692 C C . ASP A 1 337 ? 14.995 10.923 -15.703 1.00 72.75 337 ASP A C 1
ATOM 2694 O O . ASP A 1 337 ? 14.322 10.900 -14.672 1.00 72.75 337 ASP A O 1
ATOM 2698 N N . ASN A 1 338 ? 14.753 11.756 -16.706 1.00 72.44 338 ASN A N 1
ATOM 2699 C CA . ASN A 1 338 ? 13.628 12.657 -16.792 1.00 72.44 338 ASN A CA 1
ATOM 2700 C C . ASN A 1 338 ? 12.570 12.150 -17.791 1.00 72.44 338 ASN A C 1
ATOM 2702 O O . ASN A 1 338 ? 12.632 11.070 -18.380 1.00 72.44 338 ASN A O 1
ATOM 2706 N N . ASP A 1 339 ? 11.566 12.986 -17.976 1.00 69.38 339 ASP A N 1
ATOM 2707 C CA . ASP A 1 339 ? 10.363 12.688 -18.725 1.00 69.38 339 ASP A CA 1
ATOM 2708 C C . ASP A 1 339 ? 10.509 12.751 -20.256 1.00 69.38 339 ASP A C 1
ATOM 2710 O O . ASP A 1 339 ? 9.565 12.360 -20.954 1.00 69.38 339 ASP A O 1
ATOM 2714 N N . LYS A 1 340 ? 11.630 13.273 -20.782 1.00 73.75 340 LYS A N 1
ATOM 2715 C CA . LYS A 1 340 ? 11.763 13.655 -22.200 1.00 73.75 340 LYS A CA 1
ATOM 2716 C C . LYS A 1 340 ? 13.135 13.377 -22.827 1.00 73.75 340 LYS A C 1
ATOM 2718 O O . LYS A 1 340 ? 13.172 12.723 -23.865 1.00 73.75 340 LYS A O 1
ATOM 2723 N N . ASP A 1 341 ? 14.225 13.887 -22.261 1.00 82.94 341 ASP A N 1
ATOM 2724 C CA . ASP A 1 341 ? 15.501 14.096 -22.972 1.00 82.94 341 ASP A CA 1
ATOM 2725 C C . ASP A 1 341 ? 16.762 14.139 -22.077 1.00 82.94 341 ASP A C 1
ATOM 2727 O O . ASP A 1 341 ? 17.795 14.660 -22.490 1.00 82.94 341 ASP A O 1
ATOM 2731 N N . GLY A 1 342 ? 16.686 13.606 -20.857 1.00 82.81 342 GLY A N 1
ATOM 2732 C CA . GLY A 1 342 ? 17.785 13.601 -19.885 1.00 82.81 342 GLY A CA 1
ATOM 2733 C C . GLY A 1 342 ? 18.852 12.526 -20.109 1.00 82.81 342 GLY A C 1
ATOM 2734 O O . GLY A 1 342 ? 19.059 12.031 -21.221 1.00 82.81 342 GLY A O 1
ATOM 2735 N N . ASP A 1 343 ? 19.529 12.137 -19.030 1.00 82.75 343 ASP A N 1
ATOM 2736 C CA . ASP A 1 343 ? 20.543 11.086 -19.078 1.00 82.75 343 ASP A CA 1
ATOM 2737 C C . ASP A 1 343 ? 19.889 9.717 -19.247 1.00 82.75 343 ASP A C 1
ATOM 2739 O O . ASP A 1 343 ? 18.807 9.443 -18.724 1.00 82.75 343 ASP A O 1
ATOM 2743 N N . ARG A 1 344 ? 20.538 8.819 -19.997 1.00 87.38 344 ARG A N 1
ATOM 2744 C CA . ARG A 1 344 ? 19.987 7.478 -20.208 1.00 87.38 344 ARG A CA 1
ATOM 2745 C C . ARG A 1 344 ? 20.005 6.671 -18.919 1.00 87.38 344 ARG A C 1
ATOM 2747 O O . ARG A 1 344 ? 21.032 6.591 -18.252 1.00 87.38 344 ARG A O 1
ATOM 2754 N N . LEU A 1 345 ? 18.903 5.978 -18.640 1.00 81.44 345 LEU A N 1
ATOM 2755 C CA . LEU A 1 345 ? 18.849 5.073 -17.498 1.00 81.44 345 LEU A CA 1
ATOM 2756 C C . LEU A 1 345 ? 19.823 3.908 -17.678 1.00 81.44 345 LEU A C 1
ATOM 2758 O O . LEU A 1 345 ? 19.832 3.233 -18.711 1.00 81.44 345 LEU A O 1
ATOM 2762 N N . THR A 1 346 ? 20.598 3.650 -16.632 1.00 84.19 346 THR A N 1
ATOM 2763 C CA . THR A 1 346 ? 21.337 2.400 -16.426 1.00 84.19 346 THR A CA 1
ATOM 2764 C C . THR A 1 346 ? 20.377 1.246 -16.132 1.00 84.19 346 THR A C 1
ATOM 2766 O O . THR A 1 346 ? 19.201 1.460 -15.835 1.00 84.19 346 THR A O 1
ATOM 2769 N N . LEU A 1 347 ? 20.877 0.003 -16.151 1.00 81.75 347 LEU A N 1
ATOM 2770 C CA . LEU A 1 347 ? 20.066 -1.158 -15.772 1.00 81.75 347 LEU A CA 1
ATOM 2771 C C . LEU A 1 347 ? 19.528 -1.037 -14.350 1.00 81.75 347 LEU A C 1
ATOM 2773 O O . LEU A 1 347 ? 18.343 -1.262 -14.137 1.00 81.75 347 LEU A O 1
ATOM 2777 N N . SER A 1 348 ? 20.381 -0.632 -13.406 1.00 70.94 348 SER A N 1
ATOM 2778 C CA . SER A 1 348 ? 19.977 -0.405 -12.021 1.00 70.94 348 SER A CA 1
ATOM 2779 C C . SER A 1 348 ? 18.787 0.553 -11.977 1.00 70.94 348 SER A C 1
ATOM 2781 O O . SER A 1 348 ? 17.704 0.146 -11.569 1.00 70.94 348 SER A O 1
ATOM 2783 N N . GLN A 1 349 ? 18.926 1.759 -12.535 1.00 72.88 349 GLN A N 1
ATOM 2784 C CA . GLN A 1 349 ? 17.853 2.757 -12.536 1.00 72.88 349 GLN A CA 1
ATOM 2785 C C . GLN A 1 349 ? 16.589 2.283 -13.273 1.00 72.88 349 GLN A C 1
ATOM 2787 O O . GLN A 1 349 ? 15.484 2.497 -12.780 1.00 72.88 349 GLN A O 1
ATOM 2792 N N . MET A 1 350 ? 16.729 1.605 -14.418 1.00 80.19 350 MET A N 1
ATOM 2793 C CA . MET A 1 350 ? 15.591 1.049 -15.156 1.00 80.19 350 MET A CA 1
ATOM 2794 C C . MET A 1 350 ? 14.843 -0.005 -14.335 1.00 80.19 350 MET A C 1
ATOM 2796 O O . MET A 1 350 ? 13.619 -0.048 -14.391 1.00 80.19 350 MET A O 1
ATOM 2800 N N . THR A 1 351 ? 15.553 -0.828 -13.560 1.00 73.00 351 THR A N 1
ATOM 2801 C CA . THR A 1 351 ? 14.929 -1.857 -12.715 1.00 73.00 351 THR A CA 1
ATOM 2802 C C . THR A 1 351 ? 14.227 -1.289 -11.484 1.00 73.00 351 THR A C 1
ATOM 2804 O O . THR A 1 351 ? 13.308 -1.929 -10.978 1.00 73.00 351 THR A O 1
ATOM 2807 N N . LEU A 1 352 ? 14.599 -0.079 -11.041 1.00 60.25 352 LEU A N 1
ATOM 2808 C CA . LEU A 1 352 ? 13.836 0.680 -10.039 1.00 60.25 352 LEU A CA 1
ATOM 2809 C C . LEU A 1 352 ? 12.564 1.286 -10.643 1.00 60.25 352 LEU A C 1
ATOM 2811 O O . LEU A 1 352 ? 11.597 1.531 -9.931 1.00 60.25 352 LEU A O 1
ATOM 2815 N N . ALA A 1 353 ? 12.551 1.543 -11.949 1.00 66.56 353 ALA A N 1
ATOM 2816 C CA . ALA A 1 353 ? 11.390 2.049 -12.661 1.00 66.56 353 ALA A CA 1
ATOM 2817 C C . ALA A 1 353 ? 10.501 0.909 -13.190 1.00 66.56 353 ALA A C 1
ATOM 2819 O O . ALA A 1 353 ? 10.899 -0.255 -13.282 1.00 66.56 353 ALA A O 1
ATOM 2820 N N . GLN A 1 354 ? 9.269 1.245 -13.582 1.00 68.44 354 GLN A N 1
ATOM 2821 C CA . GLN A 1 354 ? 8.408 0.298 -14.287 1.00 68.44 354 GLN A CA 1
ATOM 2822 C C . GLN A 1 354 ? 9.047 -0.093 -15.629 1.00 68.44 354 GLN A C 1
ATOM 2824 O O . GLN A 1 354 ? 9.358 0.767 -16.456 1.00 68.44 354 GLN A O 1
ATOM 2829 N N . HIS A 1 355 ? 9.235 -1.394 -15.836 1.00 84.56 355 HIS A N 1
ATOM 2830 C CA . HIS A 1 355 ? 9.862 -1.965 -17.023 1.00 84.56 355 HIS A CA 1
ATOM 2831 C C . HIS A 1 355 ? 9.224 -3.319 -17.371 1.00 84.56 355 HIS A C 1
ATOM 2833 O O . HIS A 1 355 ? 8.448 -3.892 -16.603 1.00 84.56 355 HIS A O 1
ATOM 2839 N N . ARG A 1 356 ? 9.539 -3.830 -18.558 1.00 82.81 356 ARG A N 1
ATOM 2840 C CA . ARG A 1 356 ? 9.215 -5.180 -19.028 1.00 82.81 356 ARG A CA 1
ATOM 2841 C C . ARG A 1 356 ? 10.506 -5.940 -19.286 1.00 82.81 356 ARG A C 1
ATOM 2843 O O . ARG A 1 356 ? 11.537 -5.330 -19.559 1.00 82.81 356 ARG A O 1
ATOM 2850 N N . THR A 1 357 ? 10.451 -7.263 -19.238 1.00 85.31 357 THR A N 1
ATOM 2851 C CA . THR A 1 357 ? 11.604 -8.115 -19.534 1.00 85.31 357 THR A CA 1
ATOM 2852 C C . THR A 1 357 ? 11.229 -9.241 -20.485 1.00 85.31 357 THR A C 1
ATOM 2854 O O . THR A 1 357 ? 10.083 -9.687 -20.512 1.00 85.31 357 THR A O 1
ATOM 2857 N N . MET A 1 358 ? 12.201 -9.699 -21.272 1.00 81.56 358 MET A N 1
ATOM 2858 C CA . MET A 1 358 ? 12.060 -10.861 -22.148 1.00 81.56 358 MET A CA 1
ATOM 2859 C C . MET A 1 358 ? 13.404 -11.566 -22.319 1.00 81.56 358 MET A C 1
ATOM 2861 O O . MET A 1 358 ? 14.449 -10.921 -22.355 1.00 81.56 358 MET A O 1
ATOM 2865 N N . MET A 1 359 ? 13.387 -12.892 -22.440 1.00 80.94 359 MET A N 1
ATOM 2866 C CA . MET A 1 359 ? 14.577 -13.649 -22.827 1.00 80.94 359 MET A CA 1
ATOM 2867 C C . MET A 1 359 ? 14.748 -13.591 -24.345 1.00 80.94 359 MET A C 1
ATOM 2869 O O . MET A 1 359 ? 13.817 -13.898 -25.088 1.00 80.94 359 MET A O 1
ATOM 2873 N N . ALA A 1 360 ? 15.940 -13.222 -24.802 1.00 79.06 360 ALA A N 1
ATOM 2874 C CA . ALA A 1 360 ? 16.298 -13.152 -26.210 1.00 79.06 360 ALA A CA 1
ATOM 2875 C C . ALA A 1 360 ? 17.531 -14.016 -26.498 1.00 79.06 360 ALA A C 1
ATOM 2877 O O . ALA A 1 360 ? 18.485 -14.072 -25.723 1.00 79.06 360 ALA A O 1
ATOM 2878 N N . SER A 1 361 ? 17.503 -14.690 -27.642 1.00 77.38 361 SER A N 1
ATOM 2879 C CA . SER A 1 361 ? 18.605 -15.491 -28.182 1.00 77.38 361 SER A CA 1
ATOM 2880 C C . SER A 1 361 ? 18.858 -15.073 -29.633 1.00 77.38 361 SER A C 1
ATOM 2882 O O . SER A 1 361 ? 18.645 -15.833 -30.573 1.00 77.38 361 SER A O 1
ATOM 2884 N N . GLY A 1 362 ? 19.250 -13.808 -29.821 1.00 81.00 362 GLY A N 1
ATOM 2885 C CA . GLY A 1 362 ? 19.431 -13.193 -31.137 1.00 81.00 362 GLY A CA 1
ATOM 2886 C C . GLY A 1 362 ? 18.879 -11.772 -31.181 1.00 81.00 362 GLY A C 1
ATOM 2887 O O . GLY A 1 362 ? 19.279 -10.934 -30.380 1.00 81.00 362 GLY A O 1
ATOM 2888 N N . HIS A 1 363 ? 17.987 -11.491 -32.128 1.00 83.75 363 HIS A N 1
ATOM 2889 C CA . HIS A 1 363 ? 17.375 -10.174 -32.299 1.00 83.75 363 HIS A CA 1
ATOM 2890 C C . HIS A 1 363 ? 15.950 -10.140 -31.731 1.00 83.75 363 HIS A C 1
ATOM 2892 O O . HIS A 1 363 ? 15.150 -11.035 -31.992 1.00 83.75 363 HIS A O 1
ATOM 2898 N N . ILE A 1 364 ? 15.629 -9.080 -30.995 1.00 85.56 364 ILE A N 1
ATOM 2899 C CA . ILE A 1 364 ? 14.291 -8.756 -30.486 1.00 85.56 364 ILE A CA 1
ATOM 2900 C C . ILE A 1 364 ? 14.010 -7.285 -30.788 1.00 85.56 364 ILE A C 1
ATOM 2902 O O . ILE A 1 364 ? 14.908 -6.452 -30.665 1.00 85.56 364 ILE A O 1
ATOM 2906 N N . ALA A 1 365 ? 12.791 -6.938 -31.194 1.00 86.88 365 ALA A N 1
ATOM 2907 C CA . ALA A 1 365 ? 12.456 -5.527 -31.346 1.00 86.88 365 ALA A CA 1
ATOM 2908 C C . ALA A 1 365 ? 12.217 -4.881 -29.989 1.00 86.88 365 ALA A C 1
ATOM 2910 O O . ALA A 1 365 ? 11.521 -5.422 -29.132 1.00 86.88 365 ALA A O 1
ATOM 2911 N N . CYS A 1 366 ? 12.760 -3.686 -29.820 1.00 93.12 366 CYS A N 1
ATOM 2912 C CA . CYS A 1 366 ? 12.542 -2.874 -28.646 1.00 93.12 366 CYS A CA 1
ATOM 2913 C C . CYS A 1 366 ? 11.175 -2.182 -28.728 1.00 93.12 366 CYS A C 1
ATOM 2915 O O . CYS A 1 366 ? 11.093 -0.988 -29.001 1.00 93.12 366 CYS A O 1
ATOM 2917 N N . SER A 1 367 ? 10.083 -2.938 -28.602 1.00 89.69 367 SER A N 1
ATOM 2918 C CA . SER A 1 367 ? 8.736 -2.440 -28.902 1.00 89.69 367 SER A CA 1
ATOM 2919 C C . SER A 1 367 ? 7.698 -2.830 -27.851 1.00 89.69 367 SER A C 1
ATOM 2921 O O . SER A 1 367 ? 7.781 -3.872 -27.203 1.00 89.69 367 SER A O 1
ATOM 2923 N N . ILE A 1 368 ? 6.651 -2.012 -27.742 1.00 85.12 368 ILE A N 1
ATOM 2924 C CA . ILE A 1 368 ? 5.484 -2.279 -26.891 1.00 85.12 368 ILE A CA 1
ATOM 2925 C C . ILE A 1 368 ? 4.859 -3.649 -27.199 1.00 85.12 368 ILE A C 1
ATOM 2927 O O . ILE A 1 368 ? 4.476 -4.371 -26.278 1.00 85.12 368 ILE A O 1
ATOM 2931 N N . SER A 1 369 ? 4.759 -4.020 -28.479 1.00 81.94 369 SER A N 1
ATOM 2932 C CA . SER A 1 369 ? 4.140 -5.281 -28.897 1.00 81.94 369 SER A CA 1
ATOM 2933 C C . SER A 1 369 ? 4.971 -6.503 -28.524 1.00 81.94 369 SER A C 1
ATOM 2935 O O . SER A 1 369 ? 4.406 -7.491 -28.062 1.00 81.94 369 SER A O 1
ATOM 2937 N N . ASP A 1 370 ? 6.295 -6.439 -28.681 1.00 81.44 370 ASP A N 1
ATOM 2938 C CA . ASP A 1 370 ? 7.177 -7.574 -28.386 1.00 81.44 370 ASP A CA 1
ATOM 2939 C C . ASP A 1 370 ? 7.319 -7.810 -26.871 1.00 81.44 370 ASP A C 1
ATOM 2941 O O . ASP A 1 370 ? 7.525 -8.939 -26.441 1.00 81.44 370 ASP A O 1
ATOM 2945 N N . PHE A 1 371 ? 7.127 -6.770 -26.052 1.00 83.88 371 PHE A N 1
ATOM 2946 C CA . PHE A 1 371 ? 7.194 -6.842 -24.586 1.00 83.88 371 PHE A CA 1
ATOM 2947 C C . PHE A 1 371 ? 5.820 -6.931 -23.889 1.00 83.88 371 PHE A C 1
ATOM 2949 O O . PHE A 1 371 ? 5.732 -6.821 -22.661 1.00 83.88 371 PHE A O 1
ATOM 2956 N N . GLY A 1 372 ? 4.738 -7.150 -24.646 1.00 77.81 372 GLY A N 1
ATOM 2957 C CA . GLY A 1 372 ? 3.401 -7.406 -24.094 1.00 77.81 372 GLY A CA 1
ATOM 2958 C C . GLY A 1 372 ? 2.747 -6.199 -23.408 1.00 77.81 372 GLY A C 1
ATOM 2959 O O . GLY A 1 372 ? 1.944 -6.366 -22.483 1.00 77.81 372 GLY A O 1
ATOM 2960 N N . GLY A 1 373 ? 3.095 -4.982 -23.830 1.00 77.50 373 GLY A N 1
ATOM 2961 C CA . GLY A 1 373 ? 2.476 -3.737 -23.378 1.00 77.50 373 GLY A CA 1
ATOM 2962 C C . GLY A 1 373 ? 3.478 -2.648 -23.003 1.00 77.50 373 GLY A C 1
ATOM 2963 O O . GLY A 1 373 ? 4.650 -2.912 -22.740 1.00 77.50 373 GLY A O 1
ATOM 2964 N N . ASP A 1 374 ? 2.990 -1.408 -22.957 1.00 82.06 374 ASP A N 1
ATOM 2965 C CA . ASP A 1 374 ? 3.823 -0.247 -22.655 1.00 82.06 374 ASP A CA 1
ATOM 2966 C C . ASP A 1 374 ? 4.170 -0.241 -21.155 1.00 82.06 374 ASP A C 1
ATOM 2968 O O . ASP A 1 374 ? 3.249 -0.249 -20.330 1.00 82.06 374 ASP A O 1
ATOM 2972 N N . PRO A 1 375 ? 5.460 -0.291 -20.766 1.00 79.12 375 PRO A N 1
ATOM 2973 C CA . PRO A 1 375 ? 5.846 -0.118 -19.372 1.00 79.12 375 PRO A CA 1
ATOM 2974 C C . PRO A 1 375 ? 5.535 1.288 -18.858 1.00 79.12 375 PRO A C 1
ATOM 2976 O O . PRO A 1 375 ? 5.284 1.420 -17.670 1.00 79.12 375 PRO A O 1
ATOM 2979 N N . GLN A 1 376 ? 5.570 2.320 -19.709 1.00 78.94 376 GLN A N 1
ATOM 2980 C CA . GLN A 1 376 ? 5.340 3.714 -19.328 1.00 78.94 376 GLN A CA 1
ATOM 2981 C C . GLN A 1 376 ? 4.762 4.522 -20.501 1.00 78.94 376 GLN A C 1
ATOM 2983 O O . GLN A 1 376 ? 5.482 4.987 -21.393 1.00 78.94 376 GLN A O 1
ATOM 2988 N N . ILE A 1 377 ? 3.443 4.726 -20.456 1.00 78.19 377 ILE A N 1
ATOM 2989 C CA . ILE A 1 377 ? 2.677 5.439 -21.487 1.00 78.19 377 ILE A CA 1
ATOM 2990 C C . ILE A 1 377 ? 3.244 6.850 -21.699 1.00 78.19 377 ILE A C 1
ATOM 2992 O O . ILE A 1 377 ? 3.520 7.573 -20.743 1.00 78.19 377 ILE A O 1
ATOM 2996 N N . ASN A 1 378 ? 3.387 7.251 -22.966 1.00 81.88 378 ASN A N 1
ATOM 2997 C CA . ASN A 1 378 ? 3.869 8.573 -23.395 1.00 81.88 378 ASN A CA 1
ATOM 2998 C C . ASN A 1 378 ? 5.300 8.933 -22.950 1.00 81.88 378 ASN A C 1
ATOM 3000 O O . ASN A 1 378 ? 5.663 10.109 -22.943 1.00 81.88 378 ASN A O 1
ATOM 3004 N N . ARG A 1 379 ? 6.130 7.944 -22.596 1.00 86.12 379 ARG A N 1
ATOM 3005 C CA . ARG A 1 379 ? 7.556 8.150 -22.294 1.00 86.12 379 ARG A CA 1
ATOM 3006 C C . ARG A 1 379 ? 8.453 7.545 -23.372 1.00 86.12 379 ARG A C 1
ATOM 3008 O O . ARG A 1 379 ? 8.138 6.445 -23.831 1.00 86.12 379 ARG A O 1
ATOM 3015 N N . PRO A 1 380 ? 9.579 8.188 -23.738 1.00 91.56 380 PRO A N 1
ATOM 3016 C CA . PRO A 1 380 ? 10.596 7.561 -24.578 1.00 91.56 380 PRO A CA 1
ATOM 3017 C C . PRO A 1 380 ? 11.159 6.310 -23.904 1.00 91.56 380 PRO A C 1
ATOM 3019 O O . PRO A 1 380 ? 11.460 6.334 -22.706 1.00 91.56 380 PRO A O 1
ATOM 3022 N N . LYS A 1 381 ? 11.329 5.228 -24.668 1.00 94.88 381 LYS A N 1
ATOM 3023 C CA . LYS A 1 381 ? 11.774 3.927 -24.149 1.00 94.88 381 LYS A CA 1
ATOM 3024 C C . LYS A 1 381 ? 13.075 3.448 -24.795 1.00 94.88 381 LYS A C 1
ATOM 3026 O O . LYS A 1 381 ? 13.467 3.904 -25.873 1.00 94.88 381 LYS A O 1
ATOM 3031 N N . GLN A 1 382 ? 13.772 2.560 -24.097 1.00 97.00 382 GLN A N 1
ATOM 3032 C CA . GLN A 1 382 ? 14.992 1.903 -24.562 1.00 97.00 382 GLN A CA 1
ATOM 3033 C C . GLN A 1 382 ? 15.032 0.445 -24.109 1.00 97.00 382 GLN A C 1
ATOM 3035 O O . GLN A 1 382 ? 14.314 0.049 -23.187 1.00 97.00 382 GLN A O 1
ATOM 3040 N N . CYS A 1 383 ? 15.934 -0.310 -24.727 1.00 97.25 383 CYS A N 1
ATOM 3041 C CA . CYS A 1 383 ? 16.267 -1.670 -24.372 1.00 97.25 383 CYS A CA 1
ATOM 3042 C C . CYS A 1 383 ? 17.698 -1.783 -23.862 1.00 97.25 383 CYS A C 1
ATOM 3044 O O . CYS A 1 383 ? 18.637 -1.263 -24.476 1.00 97.25 383 CYS A O 1
ATOM 3046 N N . LEU A 1 384 ? 17.850 -2.516 -22.762 1.00 96.06 384 LEU A N 1
ATOM 3047 C CA . LEU A 1 384 ? 19.135 -2.910 -22.196 1.00 96.06 384 LEU A CA 1
ATOM 3048 C C . LEU A 1 384 ? 19.263 -4.433 -22.273 1.00 96.06 384 LEU A C 1
ATOM 3050 O O . LEU A 1 384 ? 18.366 -5.152 -21.837 1.00 96.06 384 LEU A O 1
ATOM 3054 N N . CYS A 1 385 ? 20.365 -4.926 -22.830 1.00 94.19 385 CYS A N 1
ATOM 3055 C CA . CYS A 1 385 ? 20.679 -6.346 -22.909 1.00 94.19 385 CYS A CA 1
ATOM 3056 C C . CYS A 1 385 ? 21.600 -6.746 -21.764 1.00 94.19 385 CYS A C 1
ATOM 3058 O O . CYS A 1 385 ? 22.747 -6.304 -21.707 1.00 94.19 385 CYS A O 1
ATOM 3060 N N . GLN A 1 386 ? 21.121 -7.630 -20.898 1.00 92.00 386 GLN A N 1
ATOM 3061 C CA . GLN A 1 386 ? 21.941 -8.335 -19.929 1.00 92.00 386 GLN A CA 1
ATOM 3062 C C . GLN A 1 386 ? 22.307 -9.711 -20.482 1.00 92.00 386 GLN A C 1
ATOM 3064 O O . GLN A 1 386 ? 21.472 -10.619 -20.536 1.00 92.00 386 GLN A O 1
ATOM 3069 N N . ALA A 1 387 ? 23.557 -9.863 -20.915 1.00 86.19 387 ALA A N 1
ATOM 3070 C CA . ALA A 1 387 ? 24.047 -11.134 -21.431 1.00 86.19 387 ALA A CA 1
ATOM 3071 C C . ALA A 1 387 ? 24.170 -12.170 -20.302 1.00 86.19 387 ALA A C 1
ATOM 3073 O O . ALA A 1 387 ? 24.670 -11.860 -19.222 1.00 86.19 387 ALA A O 1
ATOM 3074 N N . MET A 1 388 ? 23.759 -13.415 -20.555 1.00 77.75 388 MET A N 1
ATOM 3075 C CA . MET A 1 388 ? 24.000 -14.505 -19.604 1.00 77.75 388 MET A CA 1
ATOM 3076 C C . MET A 1 388 ? 25.451 -14.983 -19.719 1.00 77.75 388 MET A C 1
ATOM 3078 O O . MET A 1 388 ? 25.900 -15.364 -20.803 1.00 77.75 388 MET A O 1
ATOM 3082 N N . GLN A 1 389 ? 26.191 -14.987 -18.606 1.00 66.12 389 GLN A N 1
ATOM 3083 C CA . GLN A 1 389 ? 27.565 -15.495 -18.587 1.00 66.12 389 GLN A CA 1
ATOM 3084 C C . GLN A 1 389 ? 27.596 -16.977 -19.000 1.00 66.12 389 GLN A C 1
ATOM 3086 O O . GLN A 1 389 ? 26.806 -17.785 -18.521 1.00 66.12 389 GLN A O 1
ATOM 3091 N N . GLY A 1 390 ? 28.499 -17.332 -19.919 1.00 60.12 390 GLY A N 1
ATOM 3092 C CA . GLY A 1 390 ? 28.670 -18.708 -20.406 1.00 60.12 390 GLY A CA 1
ATOM 3093 C C . GLY A 1 390 ? 27.760 -19.125 -21.570 1.00 60.12 390 GLY A C 1
ATOM 3094 O O . GLY A 1 390 ? 27.963 -20.200 -22.132 1.00 60.12 390 GLY A O 1
ATOM 3095 N N . VAL A 1 391 ? 26.812 -18.284 -22.002 1.00 55.75 391 VAL A N 1
ATOM 3096 C CA . VAL A 1 391 ? 26.008 -18.546 -23.207 1.00 55.75 391 VAL A CA 1
ATOM 3097 C C . VAL A 1 391 ? 26.710 -17.938 -24.420 1.00 55.75 391 VAL A C 1
ATOM 3099 O O . VAL A 1 391 ? 26.525 -16.767 -24.745 1.00 55.75 391 VAL A O 1
ATOM 3102 N N . GLN A 1 392 ? 27.529 -18.729 -25.119 1.00 54.50 392 GLN A N 1
ATOM 3103 C CA . GLN A 1 392 ? 27.949 -18.340 -26.466 1.00 54.50 392 GLN A CA 1
ATOM 3104 C C . GLN A 1 392 ? 26.728 -18.361 -27.392 1.00 54.50 392 GLN A C 1
ATOM 3106 O O . GLN A 1 392 ? 25.957 -19.323 -27.380 1.00 54.50 392 GLN A O 1
ATOM 3111 N N . MET A 1 393 ? 26.552 -17.307 -28.200 1.00 56.00 393 MET A N 1
ATOM 3112 C CA . MET A 1 393 ? 25.574 -17.302 -29.290 1.00 56.00 393 MET A CA 1
ATOM 3113 C C . MET A 1 393 ? 25.915 -18.449 -30.244 1.00 56.00 393 MET A C 1
ATOM 3115 O O . MET A 1 393 ? 26.755 -18.295 -31.129 1.00 56.00 393 MET A O 1
ATOM 3119 N N . LYS A 1 394 ? 25.274 -19.609 -30.071 1.00 56.75 394 LYS A N 1
ATOM 3120 C CA . LYS A 1 394 ? 25.286 -20.643 -31.103 1.00 56.75 394 LYS A CA 1
ATOM 3121 C C . LYS A 1 394 ? 24.660 -20.020 -32.344 1.00 56.75 394 LYS A C 1
ATOM 3123 O O . LYS A 1 394 ? 23.559 -19.475 -32.272 1.00 56.75 394 LYS A O 1
ATOM 3128 N N . SER A 1 395 ? 25.401 -20.028 -33.450 1.00 64.00 395 SER A N 1
ATOM 3129 C CA . SER A 1 395 ? 24.877 -19.534 -34.718 1.00 64.00 395 SER A CA 1
ATOM 3130 C C . SER A 1 395 ? 23.601 -20.313 -35.037 1.00 64.00 395 SER A C 1
ATOM 3132 O O . SER A 1 395 ? 23.668 -21.545 -35.070 1.00 64.00 395 SER A O 1
ATOM 3134 N N . PRO A 1 396 ? 22.462 -19.642 -35.295 1.00 67.38 396 PRO A N 1
ATOM 3135 C CA . PRO A 1 396 ? 21.230 -20.330 -35.662 1.00 67.38 396 PRO A CA 1
ATOM 3136 C C . PRO A 1 396 ? 21.408 -21.227 -36.891 1.00 67.38 396 PRO A C 1
ATOM 3138 O O . PRO A 1 396 ? 20.672 -22.185 -37.051 1.00 67.38 396 PRO A O 1
ATOM 3141 N N . ALA A 1 397 ? 22.422 -20.974 -37.725 1.00 65.69 397 ALA A N 1
ATOM 3142 C CA . ALA A 1 397 ? 22.770 -21.813 -38.868 1.00 65.69 397 ALA A CA 1
ATOM 3143 C C . ALA A 1 397 ? 23.091 -23.279 -38.512 1.00 65.69 397 ALA A C 1
ATOM 3145 O O . ALA A 1 397 ? 22.997 -24.139 -39.381 1.00 65.69 397 ALA A O 1
ATOM 3146 N N . ASN A 1 398 ? 23.451 -23.572 -37.258 1.00 69.19 398 ASN A N 1
ATOM 3147 C CA . ASN A 1 398 ? 23.884 -24.906 -36.832 1.00 69.19 398 ASN A CA 1
ATOM 3148 C C . ASN A 1 398 ? 22.751 -25.765 -36.236 1.00 69.19 398 ASN A C 1
ATOM 3150 O O . ASN A 1 398 ? 22.994 -26.921 -35.900 1.00 69.19 398 ASN A O 1
ATOM 3154 N N . ASP A 1 399 ? 21.535 -25.224 -36.098 1.00 70.69 399 ASP A N 1
ATOM 3155 C CA . ASP A 1 399 ? 20.387 -25.907 -35.470 1.00 70.69 399 ASP A CA 1
ATOM 3156 C C . ASP A 1 399 ? 19.596 -26.812 -36.446 1.00 70.69 399 ASP A C 1
ATOM 3158 O O . ASP A 1 399 ? 18.598 -27.415 -36.054 1.00 70.69 399 ASP A O 1
ATOM 3162 N N . GLY A 1 400 ? 20.032 -26.914 -37.706 1.00 73.94 400 GLY A N 1
ATOM 3163 C CA . GLY A 1 400 ? 19.464 -27.801 -38.724 1.00 73.94 400 GLY A CA 1
ATOM 3164 C C . GLY A 1 400 ? 19.289 -27.160 -40.097 1.00 73.94 400 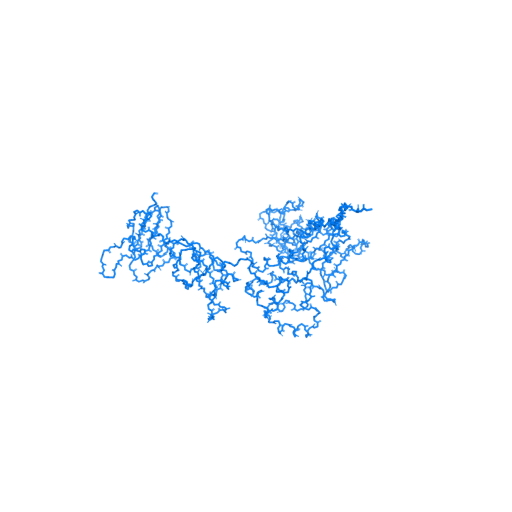GLY A C 1
ATOM 3165 O O . GLY A 1 400 ? 19.514 -25.952 -40.242 1.00 73.94 400 GLY A O 1
ATOM 3166 N N . PRO A 1 401 ? 18.927 -27.954 -41.126 1.00 81.81 401 PRO A N 1
ATOM 3167 C CA . PRO A 1 401 ? 18.795 -27.460 -42.488 1.00 81.81 401 PRO A CA 1
ATOM 3168 C C . PRO A 1 401 ? 17.688 -26.410 -42.562 1.00 81.81 401 PRO A C 1
ATOM 3170 O O . PRO A 1 401 ? 16.597 -26.574 -42.014 1.00 81.81 401 PRO A O 1
ATOM 3173 N N . ALA A 1 402 ? 17.984 -25.320 -43.261 1.00 90.69 402 ALA A N 1
ATOM 3174 C CA . ALA A 1 402 ? 17.042 -24.244 -43.496 1.00 90.69 402 ALA A CA 1
ATOM 3175 C C . ALA A 1 402 ? 16.810 -24.074 -44.992 1.00 90.69 402 ALA A C 1
ATOM 3177 O O . ALA A 1 402 ? 17.751 -24.106 -45.784 1.00 90.69 402 ALA A O 1
ATOM 3178 N N . THR A 1 403 ? 15.553 -23.878 -45.372 1.00 93.62 403 THR A N 1
ATOM 3179 C CA . THR A 1 403 ? 15.151 -23.680 -46.769 1.00 93.62 403 THR A CA 1
ATOM 3180 C C . THR A 1 403 ? 14.388 -22.376 -46.905 1.00 93.62 403 THR A C 1
ATOM 3182 O O . THR A 1 403 ? 13.659 -21.976 -45.997 1.00 93.62 403 THR A O 1
ATOM 3185 N N . ILE A 1 404 ? 14.564 -21.690 -48.033 1.00 94.81 404 ILE A N 1
ATOM 3186 C CA . ILE A 1 404 ? 13.744 -20.524 -48.362 1.00 94.81 404 ILE A CA 1
ATOM 3187 C C . ILE A 1 404 ? 12.310 -21.022 -48.545 1.00 94.81 404 ILE A C 1
ATOM 3189 O O . ILE A 1 404 ? 12.051 -21.870 -49.395 1.00 94.81 404 ILE A O 1
ATOM 3193 N N . CYS A 1 405 ? 11.391 -20.513 -47.730 1.00 96.25 405 CYS A N 1
ATOM 3194 C CA . CYS A 1 405 ? 9.993 -20.940 -47.728 1.00 96.25 405 CYS A CA 1
ATOM 3195 C C . CYS A 1 405 ? 9.056 -19.935 -48.406 1.00 96.25 405 CYS A C 1
ATOM 3197 O O . CYS A 1 405 ? 7.941 -20.311 -48.753 1.00 96.25 405 CYS A O 1
ATOM 3199 N N . ALA A 1 406 ? 9.463 -18.667 -48.547 1.00 97.00 406 ALA A N 1
ATOM 3200 C CA . ALA A 1 406 ? 8.639 -17.618 -49.152 1.00 97.00 406 ALA A CA 1
ATOM 3201 C C . ALA A 1 406 ? 9.456 -16.368 -49.511 1.00 97.00 406 ALA A C 1
ATOM 3203 O O . ALA A 1 406 ? 10.406 -16.014 -48.805 1.00 97.00 406 ALA A O 1
ATOM 3204 N N . ASN A 1 407 ? 9.033 -15.643 -50.548 1.00 95.94 407 ASN A N 1
ATOM 3205 C CA . ASN A 1 407 ? 9.439 -14.254 -50.766 1.00 95.94 407 ASN A CA 1
ATOM 3206 C C . ASN A 1 407 ? 8.619 -13.295 -49.890 1.00 95.94 407 ASN A C 1
ATOM 3208 O O . ASN A 1 407 ? 7.559 -13.648 -49.371 1.00 95.94 407 ASN A O 1
ATOM 3212 N N . GLU A 1 408 ? 9.098 -12.057 -49.736 1.00 94.62 408 GLU A N 1
ATOM 3213 C CA . GLU A 1 408 ? 8.349 -11.012 -49.033 1.00 94.62 408 GLU A CA 1
ATOM 3214 C C . GLU A 1 408 ? 6.933 -10.838 -49.623 1.00 94.62 408 GLU A C 1
ATOM 3216 O O . GLU A 1 408 ? 6.753 -10.664 -50.825 1.00 94.62 408 GLU A O 1
ATOM 3221 N N . GLY A 1 409 ? 5.920 -10.911 -48.756 1.00 93.94 409 GLY A N 1
ATOM 3222 C CA . GLY A 1 409 ? 4.494 -10.839 -49.081 1.00 93.94 409 GLY A CA 1
ATOM 3223 C C . GLY A 1 409 ? 3.770 -12.191 -49.147 1.00 93.94 409 GLY A C 1
ATOM 3224 O O . GLY A 1 409 ? 2.554 -12.219 -48.910 1.00 93.94 409 GLY A O 1
ATOM 3225 N N . GLU A 1 410 ? 4.497 -13.283 -49.401 1.00 97.25 410 GLU A N 1
ATOM 3226 C CA . GLU A 1 410 ? 3.964 -14.642 -49.593 1.00 97.25 410 GLU A CA 1
ATOM 3227 C C . GLU A 1 410 ? 3.762 -15.399 -48.265 1.00 97.25 410 GLU A C 1
ATOM 3229 O O . GLU A 1 410 ? 4.129 -14.925 -47.187 1.00 97.25 410 GLU A O 1
ATOM 3234 N N . MET A 1 411 ? 3.145 -16.583 -48.325 1.00 97.50 411 MET A N 1
ATOM 3235 C CA . MET A 1 411 ? 2.957 -17.463 -47.166 1.00 97.50 411 MET A CA 1
ATOM 3236 C C . MET A 1 411 ? 4.115 -18.458 -47.050 1.00 97.50 411 MET A C 1
ATOM 3238 O O . MET A 1 411 ? 4.373 -19.223 -47.971 1.00 97.50 411 MET A O 1
ATOM 3242 N N . CYS A 1 412 ? 4.787 -18.469 -45.899 1.00 97.19 412 CYS A N 1
ATOM 3243 C CA . CYS A 1 412 ? 5.820 -19.438 -45.545 1.00 97.19 412 CYS A CA 1
ATOM 3244 C C . CYS A 1 412 ? 5.199 -20.558 -44.707 1.00 97.19 412 CYS A C 1
ATOM 3246 O O . CYS A 1 412 ? 4.741 -20.314 -43.588 1.00 97.19 412 CYS A O 1
ATOM 3248 N N . HIS A 1 413 ? 5.217 -21.787 -45.217 1.00 96.25 413 HIS A N 1
ATOM 3249 C CA . HIS A 1 413 ? 4.857 -22.975 -44.443 1.00 96.25 413 HIS A CA 1
ATOM 3250 C C . HIS A 1 413 ? 6.071 -23.442 -43.639 1.00 96.25 413 HIS A C 1
ATOM 3252 O O . HIS A 1 413 ? 7.107 -23.776 -44.210 1.00 96.25 413 HIS A O 1
ATOM 3258 N N . CYS A 1 414 ? 5.962 -23.431 -42.311 1.00 95.25 414 CYS A N 1
ATOM 3259 C CA . CYS A 1 414 ? 7.061 -23.760 -41.421 1.00 95.25 414 CYS A CA 1
ATOM 3260 C C . CYS A 1 414 ? 6.577 -24.454 -40.144 1.00 95.25 414 CYS A C 1
ATOM 3262 O O . CYS A 1 414 ? 5.671 -23.973 -39.462 1.00 95.25 414 CYS A O 1
ATOM 3264 N N . HIS A 1 415 ? 7.228 -25.569 -39.815 1.00 92.62 415 HIS A N 1
ATOM 3265 C CA . HIS A 1 415 ? 7.099 -26.281 -38.543 1.00 92.62 415 HIS A CA 1
ATOM 3266 C C . HIS A 1 415 ? 8.461 -26.234 -37.849 1.00 92.62 415 HIS A C 1
ATOM 3268 O O . HIS A 1 415 ? 9.279 -27.142 -37.982 1.00 92.62 415 HIS A O 1
ATOM 3274 N N . GLY A 1 416 ? 8.752 -25.108 -37.202 1.00 91.06 416 GLY A N 1
ATOM 3275 C CA . GLY A 1 416 ? 10.090 -24.794 -36.711 1.00 91.06 416 GLY A CA 1
ATOM 3276 C C . GLY A 1 416 ? 10.311 -23.301 -36.513 1.00 91.06 416 GLY A C 1
ATOM 3277 O O . GLY A 1 416 ? 9.386 -22.570 -36.157 1.00 91.06 416 GLY A O 1
ATOM 3278 N N . LYS A 1 417 ? 11.542 -22.835 -36.728 1.00 91.62 417 LYS A N 1
ATOM 3279 C CA . LYS A 1 417 ? 11.892 -21.410 -36.655 1.00 91.62 417 LYS A CA 1
ATOM 3280 C C . LYS A 1 417 ? 11.812 -20.801 -38.054 1.00 91.62 417 LYS A C 1
ATOM 3282 O O . LYS A 1 417 ? 12.578 -21.172 -38.940 1.00 91.62 417 LYS A O 1
ATOM 3287 N N . ALA A 1 418 ? 10.896 -19.859 -38.250 1.00 94.00 418 ALA A N 1
ATOM 3288 C CA . ALA A 1 418 ? 10.838 -19.044 -39.455 1.00 94.00 418 ALA A CA 1
ATOM 3289 C C . ALA A 1 418 ? 11.666 -17.772 -39.245 1.00 94.00 418 ALA A C 1
ATOM 3291 O O . ALA A 1 418 ? 11.527 -17.109 -38.217 1.00 94.00 418 ALA A O 1
ATOM 3292 N N . TYR A 1 419 ? 12.500 -17.424 -40.215 1.00 93.19 419 TYR A N 1
ATOM 3293 C CA . TYR A 1 419 ? 13.370 -16.251 -40.214 1.00 93.19 419 TYR A CA 1
ATOM 3294 C C . TYR A 1 419 ? 12.926 -15.311 -41.318 1.00 93.19 419 TYR A C 1
ATOM 3296 O O . TYR A 1 419 ? 12.724 -15.766 -42.432 1.00 93.19 419 TYR A O 1
ATOM 3304 N N . TYR A 1 420 ? 12.818 -14.022 -41.024 1.00 93.81 420 TYR A N 1
ATOM 3305 C CA . TYR A 1 420 ? 12.514 -12.958 -41.971 1.00 93.81 420 TYR A CA 1
ATOM 3306 C C . TYR A 1 420 ? 13.674 -11.970 -41.988 1.00 93.81 420 TYR A C 1
ATOM 3308 O O . TYR A 1 420 ? 13.966 -11.336 -40.971 1.00 93.81 420 TYR A O 1
ATOM 3316 N N . GLY A 1 421 ? 14.370 -11.867 -43.115 1.00 92.06 421 GLY A N 1
ATOM 3317 C CA . GLY A 1 421 ? 15.617 -11.111 -43.200 1.00 92.06 421 GLY A CA 1
ATOM 3318 C C . GLY A 1 421 ? 16.010 -10.780 -44.631 1.00 92.06 421 GLY A C 1
ATOM 3319 O O . GLY A 1 421 ? 15.255 -11.042 -45.569 1.00 92.06 421 GLY A O 1
ATOM 3320 N N . ARG A 1 422 ? 17.183 -10.161 -44.786 1.00 91.25 422 ARG A N 1
ATOM 3321 C CA . ARG A 1 422 ? 17.710 -9.710 -46.080 1.00 91.25 422 ARG A CA 1
ATOM 3322 C C . ARG A 1 422 ? 17.711 -10.846 -47.106 1.00 91.25 422 ARG A C 1
ATOM 3324 O O . ARG A 1 422 ? 18.172 -11.941 -46.804 1.00 91.25 422 ARG A O 1
ATOM 3331 N N . LYS A 1 423 ? 17.239 -10.551 -48.319 1.00 90.44 423 LYS A N 1
ATOM 3332 C CA . LYS A 1 423 ? 17.197 -11.521 -49.417 1.00 90.44 423 LYS A CA 1
ATOM 3333 C C . LYS A 1 423 ? 18.513 -11.632 -50.182 1.00 90.44 423 LYS A C 1
ATOM 3335 O O . LYS A 1 423 ? 18.874 -12.737 -50.545 1.00 90.44 423 LYS A O 1
ATOM 3340 N N . PHE A 1 424 ? 19.215 -10.526 -50.423 1.00 88.00 424 PHE A N 1
ATOM 3341 C CA . PHE A 1 424 ? 20.396 -10.478 -51.299 1.00 88.00 424 PHE A CA 1
ATOM 3342 C C . PHE A 1 424 ? 21.587 -9.790 -50.620 1.00 88.00 424 PHE A C 1
ATOM 3344 O O . PHE A 1 424 ? 21.382 -8.841 -49.855 1.00 88.00 424 PHE A O 1
ATOM 3351 N N . GLU A 1 425 ? 22.820 -10.201 -50.931 1.00 79.00 425 GLU A N 1
ATOM 3352 C CA . GLU A 1 425 ? 24.012 -9.387 -50.657 1.00 79.00 425 GLU A CA 1
ATOM 3353 C C . GLU A 1 425 ? 24.074 -8.198 -51.638 1.00 79.00 425 GLU A C 1
ATOM 3355 O O . GLU A 1 425 ? 23.452 -8.219 -52.701 1.00 79.00 425 GLU A O 1
ATOM 3360 N N . GLN A 1 426 ? 24.730 -7.096 -51.261 1.00 62.03 426 GLN A N 1
ATOM 3361 C CA . GLN A 1 426 ? 24.681 -5.837 -52.018 1.00 62.03 426 GLN A CA 1
ATOM 3362 C C . GLN A 1 426 ? 25.022 -6.038 -53.511 1.00 62.03 426 GLN A C 1
ATOM 3364 O O . GLN A 1 426 ? 26.178 -6.244 -53.855 1.00 62.03 426 GLN A O 1
ATOM 3369 N N . LYS A 1 427 ? 24.015 -5.856 -54.387 1.00 58.59 427 LYS A N 1
ATOM 3370 C CA . LYS A 1 427 ? 24.058 -5.968 -55.867 1.00 58.59 427 LYS A CA 1
ATOM 3371 C C . LYS A 1 427 ? 24.026 -7.388 -56.457 1.00 58.59 427 LYS A C 1
ATOM 3373 O O . LYS A 1 427 ? 24.117 -7.512 -57.677 1.00 58.59 427 LYS A O 1
ATOM 3378 N N . GLU A 1 428 ? 23.826 -8.428 -55.654 1.00 65.88 428 GLU A N 1
ATOM 3379 C CA . GLU A 1 428 ? 23.663 -9.797 -56.156 1.00 65.88 428 GLU A CA 1
ATOM 3380 C C . GLU A 1 428 ? 22.192 -10.185 -56.375 1.00 65.88 428 GLU A C 1
ATOM 3382 O O . GLU A 1 428 ? 21.275 -9.594 -55.805 1.00 65.88 428 GLU A O 1
ATOM 3387 N N . THR A 1 429 ? 21.960 -11.187 -57.228 1.00 73.06 429 THR A N 1
ATOM 3388 C CA . THR A 1 429 ? 20.621 -11.732 -57.534 1.00 73.06 429 THR A CA 1
ATOM 3389 C C . THR A 1 429 ? 20.352 -13.083 -56.867 1.00 73.06 429 THR A C 1
ATOM 3391 O O . THR A 1 429 ? 19.228 -13.582 -56.938 1.00 73.06 429 THR A O 1
ATOM 3394 N N . ALA A 1 430 ? 21.349 -13.677 -56.203 1.00 82.62 430 ALA A N 1
ATOM 3395 C CA . ALA A 1 430 ? 21.217 -14.950 -55.503 1.00 82.62 430 ALA A CA 1
ATOM 3396 C C . ALA A 1 430 ? 20.686 -14.746 -54.077 1.00 82.62 430 ALA A C 1
ATOM 3398 O O . ALA A 1 430 ? 21.149 -13.872 -53.345 1.00 82.62 430 ALA A O 1
ATOM 3399 N N . ALA A 1 431 ? 19.686 -15.541 -53.688 1.00 85.62 431 ALA A N 1
ATOM 3400 C CA . ALA A 1 431 ? 19.073 -15.430 -52.372 1.00 85.62 431 ALA A CA 1
ATOM 3401 C C . ALA A 1 431 ? 19.993 -15.983 -51.266 1.00 85.62 431 ALA A C 1
ATOM 3403 O O . ALA A 1 431 ? 20.553 -17.067 -51.416 1.00 85.62 431 ALA A O 1
ATOM 3404 N N . LEU A 1 432 ? 20.100 -15.257 -50.150 1.00 87.94 432 LEU A N 1
ATOM 3405 C CA . LEU A 1 432 ? 20.960 -15.602 -49.016 1.00 87.94 432 LEU A CA 1
ATOM 3406 C C . LEU A 1 432 ? 20.521 -16.892 -48.307 1.00 87.94 432 LEU A C 1
ATOM 3408 O O . LEU A 1 432 ? 19.344 -17.106 -48.013 1.00 87.94 432 LEU A O 1
ATOM 3412 N N . SER A 1 433 ? 21.486 -17.721 -47.928 1.00 88.38 433 SER A N 1
ATOM 3413 C CA . SER A 1 433 ? 21.282 -18.842 -47.009 1.00 88.38 433 SER A CA 1
ATOM 3414 C C . SER A 1 433 ? 20.898 -18.356 -45.603 1.00 88.38 433 SER A C 1
ATOM 3416 O O . SER A 1 433 ? 21.001 -17.169 -45.271 1.00 88.38 433 SER A O 1
ATOM 3418 N N . LEU A 1 434 ? 20.490 -19.277 -44.718 1.00 86.19 434 LEU A N 1
ATOM 3419 C CA . LEU A 1 434 ? 20.251 -18.923 -43.314 1.00 86.19 434 LEU A CA 1
ATOM 3420 C C . LEU A 1 434 ? 21.533 -18.402 -42.654 1.00 86.19 434 LEU A C 1
ATOM 3422 O O . LEU A 1 434 ? 21.471 -17.419 -41.921 1.00 86.19 434 LEU A O 1
ATOM 3426 N N . ALA A 1 435 ? 22.682 -19.024 -42.941 1.00 85.12 435 ALA A N 1
ATOM 3427 C CA . ALA A 1 435 ? 23.973 -18.645 -42.374 1.00 85.12 435 ALA A CA 1
ATOM 3428 C C . ALA A 1 435 ? 24.379 -17.210 -42.726 1.00 85.12 435 ALA A C 1
ATOM 3430 O O . ALA A 1 435 ? 24.968 -16.528 -41.892 1.00 85.12 435 ALA A O 1
ATOM 3431 N N . GLU A 1 436 ? 24.029 -16.740 -43.920 1.00 85.88 436 GLU A N 1
ATOM 3432 C CA . GLU A 1 436 ? 24.271 -15.362 -44.360 1.00 85.88 436 GLU A CA 1
ATOM 3433 C C . GLU A 1 436 ? 23.176 -14.416 -43.853 1.00 85.88 436 GLU A C 1
ATOM 3435 O O . GLU A 1 436 ? 23.461 -13.327 -43.357 1.00 85.88 436 GLU A O 1
ATOM 3440 N N . THR A 1 437 ? 21.911 -14.850 -43.875 1.00 85.12 437 THR A N 1
ATOM 3441 C CA . THR A 1 437 ? 20.778 -14.045 -43.393 1.00 85.12 437 THR A CA 1
ATOM 3442 C C . THR A 1 437 ? 20.970 -13.641 -41.929 1.00 85.12 437 THR A C 1
ATOM 3444 O O . THR A 1 437 ? 20.764 -12.474 -41.582 1.00 85.12 437 THR A O 1
ATOM 3447 N N . VAL A 1 438 ? 21.429 -14.567 -41.076 1.00 83.94 438 VAL A N 1
ATOM 3448 C CA . VAL A 1 438 ? 21.637 -14.311 -39.638 1.00 83.94 438 VAL A CA 1
ATOM 3449 C C . VAL A 1 438 ? 22.872 -13.464 -39.318 1.00 83.94 438 VAL A C 1
ATOM 3451 O O . VAL A 1 438 ? 23.031 -13.053 -38.166 1.00 83.94 438 VAL A O 1
ATOM 3454 N N . GLN A 1 439 ? 23.724 -13.173 -40.308 1.00 81.50 439 GLN A N 1
ATOM 3455 C CA . GLN A 1 439 ? 24.800 -12.181 -40.173 1.00 81.50 439 GLN A CA 1
ATOM 3456 C C . GLN A 1 439 ? 24.262 -10.745 -40.253 1.00 81.50 439 GLN A C 1
ATOM 3458 O O . GLN A 1 439 ? 24.895 -9.822 -39.742 1.00 81.50 439 GLN A O 1
ATOM 3463 N N . SER A 1 440 ? 23.081 -10.556 -40.849 1.00 79.81 440 SER A N 1
ATOM 3464 C CA . SER A 1 440 ? 22.380 -9.271 -40.943 1.00 79.81 440 SER A CA 1
ATOM 3465 C C . SER A 1 440 ? 21.256 -9.146 -39.901 1.00 79.81 440 SER A C 1
ATOM 3467 O O . SER A 1 440 ? 21.015 -10.060 -39.114 1.00 79.81 440 SER A O 1
ATOM 3469 N N . VAL A 1 441 ? 20.561 -8.004 -39.860 1.00 78.81 441 VAL A N 1
ATOM 3470 C CA . VAL A 1 441 ? 19.377 -7.838 -39.000 1.00 78.81 441 VAL A CA 1
ATOM 3471 C C . VAL A 1 441 ? 18.233 -8.691 -39.552 1.00 78.81 441 VAL A C 1
ATOM 3473 O O . VAL A 1 441 ? 17.883 -8.595 -40.728 1.00 78.81 441 VAL A O 1
ATOM 3476 N N . TYR A 1 442 ? 17.631 -9.509 -38.692 1.00 87.31 442 TYR A N 1
ATOM 3477 C CA . TYR A 1 442 ? 16.508 -10.378 -39.034 1.00 87.31 442 TYR A CA 1
ATOM 3478 C C . TYR A 1 442 ? 15.491 -10.425 -37.891 1.00 87.31 442 TYR A C 1
ATOM 3480 O O . TYR A 1 442 ? 15.786 -10.057 -36.752 1.00 87.31 442 TYR A O 1
ATOM 3488 N N . ARG A 1 443 ? 14.290 -10.916 -38.190 1.00 84.81 443 ARG A N 1
ATOM 3489 C CA . ARG A 1 443 ? 13.280 -11.314 -37.204 1.00 84.81 443 ARG A CA 1
ATOM 3490 C C . ARG A 1 443 ? 13.045 -12.811 -37.282 1.00 84.81 443 ARG A C 1
ATOM 3492 O O . ARG A 1 443 ? 13.210 -13.407 -38.340 1.00 84.81 443 ARG A O 1
ATOM 3499 N N . MET A 1 444 ? 12.666 -13.418 -36.167 1.00 89.31 444 MET A N 1
ATOM 3500 C CA . MET A 1 444 ? 12.401 -14.851 -36.096 1.00 89.31 444 MET A CA 1
ATOM 3501 C C . MET A 1 444 ? 11.146 -15.113 -35.272 1.00 89.31 444 MET A C 1
ATOM 3503 O O . MET A 1 444 ? 10.880 -14.406 -34.300 1.00 89.31 444 MET A O 1
ATOM 3507 N N . LYS A 1 445 ? 10.374 -16.122 -35.676 1.00 85.31 445 LYS A N 1
ATOM 3508 C CA . LYS A 1 445 ? 9.268 -16.672 -34.891 1.00 85.31 445 LYS A CA 1
ATOM 3509 C C . LYS A 1 445 ? 9.302 -18.191 -34.936 1.00 85.31 445 LYS A C 1
ATOM 3511 O O . LYS A 1 445 ? 9.596 -18.779 -35.974 1.00 85.31 445 LYS A O 1
ATOM 3516 N N . THR A 1 446 ? 8.922 -18.818 -33.831 1.00 87.50 446 THR A N 1
ATOM 3517 C CA . THR A 1 446 ? 8.555 -20.235 -33.831 1.00 87.50 446 THR A CA 1
ATOM 3518 C C . THR A 1 446 ? 7.164 -20.372 -34.441 1.00 87.50 446 THR A C 1
ATOM 3520 O O . THR A 1 446 ? 6.222 -19.719 -33.990 1.00 87.50 446 THR A O 1
ATOM 3523 N N . VAL A 1 447 ? 7.037 -21.195 -35.477 1.00 90.00 447 VAL A N 1
ATOM 3524 C CA . VAL A 1 447 ? 5.813 -21.387 -36.258 1.00 90.00 447 VAL A CA 1
ATOM 3525 C C . VAL A 1 447 ? 5.460 -22.869 -36.262 1.00 90.00 447 VAL A C 1
ATOM 3527 O O . VAL A 1 447 ? 6.325 -23.724 -36.439 1.00 90.00 447 VAL A O 1
ATOM 3530 N N . GLN A 1 448 ? 4.181 -23.164 -36.050 1.00 90.44 448 GLN A N 1
ATOM 3531 C CA . GLN A 1 448 ? 3.590 -24.494 -36.189 1.00 90.44 448 GLN A CA 1
ATOM 3532 C C . GLN A 1 448 ? 2.480 -24.391 -37.239 1.00 90.44 448 GLN A C 1
ATOM 3534 O O . GLN A 1 448 ? 1.322 -24.154 -36.900 1.00 90.44 448 GLN A O 1
ATOM 3539 N N . GLY A 1 449 ? 2.856 -24.436 -38.521 1.00 94.31 449 GLY A N 1
ATOM 3540 C CA . GLY A 1 449 ? 1.927 -24.308 -39.646 1.00 94.31 449 GLY A CA 1
ATOM 3541 C C . GLY A 1 449 ? 2.417 -23.321 -40.701 1.00 94.31 449 GLY A C 1
ATOM 3542 O O . GLY A 1 449 ? 3.298 -23.646 -41.491 1.00 94.31 449 GLY A O 1
ATOM 3543 N N . GLN A 1 450 ? 1.825 -22.125 -40.758 1.00 95.81 450 GLN A N 1
ATOM 3544 C CA . GLN A 1 450 ? 2.178 -21.103 -41.748 1.00 95.81 450 GLN A CA 1
ATOM 3545 C C . GLN A 1 450 ? 2.268 -19.700 -41.147 1.00 95.81 450 GLN A C 1
ATOM 3547 O O . GLN A 1 450 ? 1.541 -19.357 -40.215 1.00 95.81 450 GLN A O 1
ATOM 3552 N N . ILE A 1 451 ? 3.137 -18.873 -41.719 1.00 96.25 451 ILE A N 1
ATOM 3553 C CA . ILE A 1 451 ? 3.321 -17.467 -41.362 1.00 96.25 451 ILE A CA 1
ATOM 3554 C C . ILE A 1 451 ? 3.424 -16.628 -42.633 1.00 96.25 451 ILE A C 1
ATOM 3556 O O . ILE A 1 451 ? 4.052 -17.036 -43.607 1.00 96.25 451 ILE A O 1
ATOM 3560 N N . ARG A 1 452 ? 2.830 -15.432 -42.639 1.00 97.31 452 ARG A N 1
ATOM 3561 C CA . ARG A 1 452 ? 3.023 -14.503 -43.754 1.00 97.31 452 ARG A CA 1
ATOM 3562 C C . ARG A 1 452 ? 4.428 -13.911 -43.693 1.00 97.31 452 ARG A C 1
ATOM 3564 O O . ARG A 1 452 ? 4.818 -13.368 -42.660 1.00 97.31 452 ARG A O 1
ATOM 3571 N N . CYS A 1 453 ? 5.164 -13.982 -44.795 1.00 97.19 453 CYS A N 1
ATOM 3572 C CA . CYS A 1 453 ? 6.501 -13.428 -44.928 1.00 97.19 453 CYS A CA 1
ATOM 3573 C C . CYS A 1 453 ? 6.465 -11.904 -45.074 1.00 97.19 453 CYS A C 1
ATOM 3575 O O . CYS A 1 453 ? 6.721 -11.354 -46.138 1.00 97.19 453 CYS A O 1
ATOM 3577 N N . SER A 1 454 ? 6.047 -11.201 -44.028 1.00 95.50 454 SER A N 1
ATOM 3578 C CA . SER A 1 454 ? 5.866 -9.752 -44.065 1.00 95.50 454 SER A CA 1
ATOM 3579 C C . SER A 1 454 ? 6.172 -9.116 -42.712 1.00 95.50 454 SER A C 1
ATOM 3581 O O . SER A 1 454 ? 6.214 -9.818 -41.692 1.00 95.50 454 SER A O 1
ATOM 3583 N N . PRO A 1 455 ? 6.301 -7.777 -42.655 1.00 87.94 455 PRO A N 1
ATOM 3584 C CA . PRO A 1 455 ? 6.456 -7.071 -41.392 1.00 87.94 455 PRO A CA 1
ATOM 3585 C C . PRO A 1 455 ? 5.357 -7.427 -40.383 1.00 87.94 455 PRO A C 1
ATOM 3587 O O . PRO A 1 455 ? 5.648 -7.717 -39.230 1.00 87.94 455 PRO A O 1
ATOM 3590 N N . GLN A 1 456 ? 4.095 -7.504 -40.811 1.00 87.62 456 GLN A N 1
ATOM 3591 C CA . GLN A 1 456 ? 2.978 -7.864 -39.930 1.00 87.62 456 GLN A CA 1
ATOM 3592 C C . GLN A 1 456 ? 3.108 -9.292 -39.384 1.00 87.62 456 GLN A C 1
ATOM 3594 O O . GLN A 1 456 ? 2.857 -9.519 -38.201 1.00 87.62 456 GLN A O 1
ATOM 3599 N N . GLY A 1 457 ? 3.548 -10.247 -40.211 1.00 87.31 457 GLY A N 1
ATOM 3600 C CA . GLY A 1 457 ? 3.759 -11.630 -39.775 1.00 87.31 457 GLY A CA 1
ATOM 3601 C C . GLY A 1 457 ? 4.827 -11.745 -38.686 1.00 87.31 457 GLY A C 1
ATOM 3602 O O . GLY A 1 457 ? 4.653 -12.489 -37.718 1.00 87.31 457 GLY A O 1
ATOM 3603 N N . PHE A 1 458 ? 5.886 -10.941 -38.781 1.00 86.75 458 PHE A N 1
ATOM 3604 C CA . PHE A 1 458 ? 7.054 -11.002 -37.897 1.00 86.75 458 PHE A CA 1
ATOM 3605 C C . PHE A 1 458 ? 7.113 -9.894 -36.828 1.00 86.75 458 PHE A C 1
ATOM 3607 O O . PHE A 1 458 ? 8.068 -9.846 -36.054 1.00 86.75 458 PHE A O 1
ATOM 3614 N N . GLY A 1 459 ? 6.088 -9.041 -36.726 1.00 76.50 459 GLY A N 1
ATOM 3615 C CA . GLY A 1 459 ? 6.018 -7.961 -35.729 1.00 76.50 459 GLY A CA 1
ATOM 3616 C C . GLY A 1 459 ? 6.843 -6.710 -36.071 1.00 76.50 459 GLY A C 1
ATOM 3617 O O . GLY A 1 459 ? 7.157 -5.922 -35.186 1.00 76.50 459 GLY A O 1
ATOM 3618 N N . GLY A 1 460 ? 7.228 -6.531 -37.334 1.00 80.62 460 GLY A N 1
ATOM 3619 C CA . GLY A 1 460 ? 7.904 -5.345 -37.864 1.00 80.62 460 GLY A CA 1
ATOM 3620 C C . GLY A 1 460 ? 8.834 -5.663 -39.036 1.00 80.62 460 GLY A C 1
ATOM 3621 O O . GLY A 1 460 ? 9.102 -6.826 -39.334 1.00 80.62 460 GLY A O 1
ATOM 3622 N N . ASP A 1 461 ? 9.332 -4.628 -39.713 1.00 82.25 461 ASP A N 1
ATOM 3623 C CA . ASP A 1 461 ? 10.324 -4.774 -40.783 1.00 82.25 461 ASP A CA 1
ATOM 3624 C C . ASP A 1 461 ? 11.742 -4.756 -40.174 1.00 82.25 461 ASP A C 1
ATOM 3626 O O . ASP A 1 461 ? 12.087 -3.776 -39.511 1.00 82.25 461 ASP A O 1
ATOM 3630 N N . PRO A 1 462 ? 12.563 -5.813 -40.334 1.00 81.75 462 PRO A N 1
ATOM 3631 C CA . PRO A 1 462 ? 13.944 -5.806 -39.855 1.00 81.75 462 PRO A CA 1
ATOM 3632 C C . PRO A 1 462 ? 14.867 -4.873 -40.657 1.00 81.75 462 PRO A C 1
ATOM 3634 O O . PRO A 1 462 ? 15.897 -4.461 -40.128 1.00 81.75 462 PRO A O 1
ATOM 3637 N N . LEU A 1 463 ? 14.544 -4.570 -41.921 1.00 84.44 463 LEU A N 1
ATOM 3638 C CA . LEU A 1 463 ? 15.400 -3.834 -42.858 1.00 84.44 463 LEU A CA 1
ATOM 3639 C C . LEU A 1 463 ? 14.541 -3.038 -43.861 1.00 84.44 463 LEU A C 1
ATOM 3641 O O . LEU A 1 463 ? 14.299 -3.477 -44.992 1.00 84.44 463 LEU A O 1
ATOM 3645 N N . VAL A 1 464 ? 14.099 -1.846 -43.452 1.00 82.44 464 VAL A N 1
ATOM 3646 C CA . VAL A 1 464 ? 13.263 -0.957 -44.279 1.00 82.44 464 VAL A CA 1
ATOM 3647 C C . VAL A 1 464 ? 13.964 -0.625 -45.600 1.00 82.44 464 VAL A C 1
ATOM 3649 O O . VAL A 1 464 ? 15.152 -0.304 -45.629 1.00 82.44 464 VAL A O 1
ATOM 3652 N N . GLY A 1 465 ? 13.227 -0.725 -46.708 1.00 84.25 465 GLY A N 1
ATOM 3653 C CA . GLY A 1 465 ? 13.740 -0.440 -48.054 1.00 84.25 465 GLY A CA 1
ATOM 3654 C C . GLY A 1 465 ? 14.686 -1.504 -48.625 1.00 84.25 465 GLY A C 1
ATOM 3655 O O . GLY A 1 465 ? 15.186 -1.335 -49.733 1.00 84.25 465 GLY A O 1
ATOM 3656 N N . THR A 1 466 ? 14.928 -2.604 -47.904 1.00 88.56 466 THR A N 1
ATOM 3657 C CA . THR A 1 466 ? 15.728 -3.738 -48.390 1.00 88.56 466 THR A CA 1
ATOM 3658 C C . THR A 1 466 ? 14.806 -4.896 -48.788 1.00 88.56 466 THR A C 1
ATOM 3660 O O . THR A 1 466 ? 13.903 -5.215 -48.010 1.00 88.56 466 THR A O 1
ATOM 3663 N N . PRO A 1 467 ? 15.024 -5.563 -49.941 1.00 91.31 467 PRO A N 1
ATOM 3664 C CA . PRO A 1 467 ? 14.306 -6.787 -50.289 1.00 91.31 467 PRO A CA 1
ATOM 3665 C C . PRO A 1 467 ? 14.554 -7.897 -49.265 1.00 91.31 467 PRO A C 1
ATOM 3667 O O . PRO A 1 467 ? 15.708 -8.169 -48.904 1.00 91.31 467 PRO A O 1
ATOM 3670 N N . LYS A 1 468 ? 13.483 -8.551 -48.811 1.00 94.31 468 LYS A N 1
ATOM 3671 C CA . LYS A 1 468 ? 13.548 -9.610 -47.797 1.00 94.31 468 LYS A CA 1
ATOM 3672 C C . LYS A 1 468 ? 12.944 -10.920 -48.297 1.00 94.31 468 LYS A C 1
ATOM 3674 O O . LYS A 1 468 ? 12.285 -10.991 -49.335 1.00 94.31 468 LYS A O 1
ATOM 3679 N N . HIS A 1 469 ? 13.218 -11.981 -47.557 1.00 96.31 469 HIS A N 1
ATOM 3680 C CA . HIS A 1 469 ? 12.635 -13.305 -47.762 1.00 96.31 469 HIS A CA 1
ATOM 3681 C C . HIS A 1 469 ? 12.477 -14.031 -46.436 1.00 96.31 469 HIS A C 1
ATOM 3683 O O . HIS A 1 469 ? 12.949 -13.546 -45.399 1.00 96.31 469 HIS A O 1
ATOM 3689 N N . CYS A 1 470 ? 11.8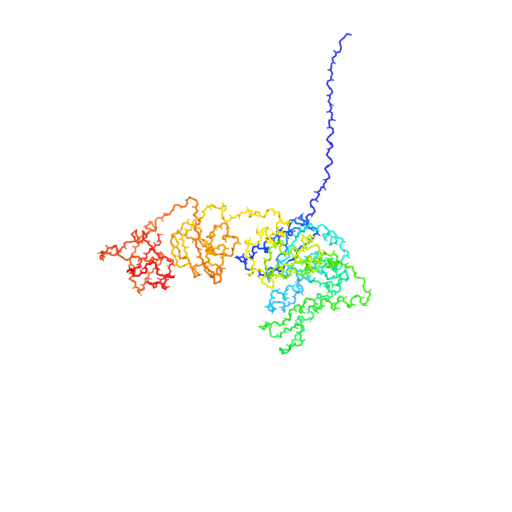17 -15.185 -46.483 1.00 97.12 470 CYS A N 1
ATOM 3690 C CA . CYS A 1 470 ? 11.679 -16.057 -45.338 1.00 97.12 470 CYS A CA 1
ATOM 3691 C C . CYS A 1 470 ? 12.381 -17.387 -45.536 1.00 97.12 470 CYS A C 1
ATOM 3693 O O . CYS A 1 470 ? 12.246 -18.023 -46.581 1.00 97.12 470 CYS A O 1
ATOM 3695 N N . LEU A 1 471 ? 13.064 -17.831 -44.484 1.00 96.56 471 LEU A N 1
ATOM 3696 C CA . LEU A 1 471 ? 13.629 -19.170 -44.388 1.00 96.56 471 LEU A CA 1
ATOM 3697 C C . LEU A 1 471 ? 12.944 -19.938 -43.263 1.00 96.56 471 LEU A C 1
ATOM 3699 O O . LEU A 1 471 ? 12.712 -19.380 -42.193 1.00 96.56 471 LEU A O 1
ATOM 3703 N N . CYS A 1 472 ? 12.655 -21.214 -43.484 1.00 95.50 472 CYS A N 1
ATOM 3704 C CA . CYS A 1 472 ? 12.197 -22.121 -42.443 1.00 95.50 472 CYS A CA 1
ATOM 3705 C C . CYS A 1 472 ? 13.327 -23.067 -42.050 1.00 95.50 472 CYS A C 1
ATOM 3707 O O . CYS A 1 472 ? 13.865 -23.775 -42.902 1.00 95.50 472 CYS A O 1
ATOM 3709 N N . GLN A 1 473 ? 13.655 -23.092 -40.761 1.00 93.75 473 GLN A N 1
ATOM 3710 C CA . GLN A 1 473 ? 14.524 -24.088 -40.156 1.00 93.75 473 GLN A CA 1
ATOM 3711 C C . GLN A 1 473 ? 13.680 -25.068 -39.346 1.00 93.75 473 GLN A C 1
ATOM 3713 O O . GLN A 1 473 ? 13.023 -24.683 -38.373 1.00 93.75 473 GLN A O 1
ATOM 3718 N N . THR A 1 474 ? 13.706 -26.334 -39.744 1.00 85.12 474 THR A N 1
ATOM 3719 C CA . THR A 1 474 ? 13.046 -27.417 -39.013 1.00 85.12 474 THR A CA 1
ATOM 3720 C C . THR A 1 474 ? 13.939 -27.883 -37.860 1.00 85.12 474 THR A C 1
ATOM 3722 O O . THR A 1 474 ? 15.149 -27.991 -38.069 1.00 85.12 474 THR A O 1
ATOM 3725 N N . PRO A 1 475 ? 13.389 -28.158 -36.663 1.00 73.56 475 PRO A N 1
ATOM 3726 C CA . PRO A 1 475 ? 14.148 -28.784 -35.585 1.00 73.56 475 PRO A CA 1
ATOM 3727 C C . PRO A 1 475 ? 14.706 -30.133 -36.053 1.00 73.56 475 PRO A C 1
ATOM 3729 O O . PRO A 1 475 ? 14.021 -30.844 -36.792 1.00 73.56 475 PRO A O 1
ATOM 3732 N N . HIS A 1 476 ? 15.930 -30.459 -35.638 1.00 60.38 476 HIS A N 1
ATOM 3733 C CA . HIS A 1 476 ? 16.496 -31.795 -35.813 1.00 60.38 476 HIS A CA 1
ATOM 3734 C C . HIS A 1 476 ? 15.752 -32.864 -35.015 1.00 60.38 476 HIS A C 1
ATOM 3736 O O . HIS A 1 476 ? 15.326 -32.558 -33.875 1.00 60.38 476 HIS A O 1
#

Sequence (476 aa):
MKMRLALARLALLPLALGLLVREKRNECKIFAMWDYHPNKVPFFIQKDIESWMKHSHGRCGSPVLLNDTNIKEYIPDLPAEYFRLPDHGARSDVIRYALIYHHGGIYMDTDILIAKDLTEVLDKVTTGQYDLLSYAGRKDCQKFSSNFLAGRKHSSFMKEVWEAQKKKLTNHCDSHGKETQACCPDDPNQRCQVHWGGLGEMVSHPVFEELIRSKKSLKTYCYAEQDGQSFVPEGLGTVLFTKRKLSDALPYFKSIKTKNPVDRLAYHLFNAQGFEREYDGSAIFDASLYVGALFRKSLGNISLTHMPADDGPATYCGSEGEMCRCAGRVYFGRKFDNDKDGDRLTLSQMTLAQHRTMMASGHIACSISDFGGDPQINRPKQCLCQAMQGVQMKSPANDGPATICANEGEMCHCHGKAYYGRKFEQKETAALSLAETVQSVYRMKTVQGQIRCSPQGFGGDPLVGTPKHCLCQTPH

Organism: NCBI:txid2562239

Secondary structure (DSSP, 8-state):
------------------------TTSS-EEEE----GGG--HHHHHHHHHHHHHHTTTT-S-EEE-TTTHHHH-TT--GGGGG-SSHHHHHHHHHHHHHHHH-EEEE-TTEEE-S--HHHHHHHHTT--SEEEEESSTT-TTB-TTEEEE-TT-HHHHHHHHHHHHHHHS--SS--TT-SEE--SSTTSPPEE-TTTTTHHHHHHHHHHHHHTT----EEEEEGGGT-SSS-TTHHHHHHTT-BHHHHHHHHHHTT-SSTT--SEEE--GGGTHHHH--TTTTT-TTBHHHHHHHHHHSS---TT-GGGG--EEEEEETTSEEEEEEEEEEEESBSSSSSSPBPPHHHHHHS-EEEEEEEEEEE-STTTTTS-SSTTS-EEEEEEEPTT-----GGGSS-EEEEEETTSEEEEEEEEEEEE-SSTT--SPPPHHHHTTS-EEEEEEEEEEESSHHHHTS-SSTTS-EEEEEE---

Foldseek 3Di:
DDDDDDDDDPPDDDPPPPPPPVVQAQLAAEEEEAPDDPVGDAPVLVLQQVLCCVQAVNNRPHHDYDDPVCLCVQQVPDDPLLVLADDSQLNRQQSLLRNCQAGFHKYAYSQKHFLHHCVVVSVVRSVQQALWEFAEQDFVCLGGDSNIIGHHHNRPLSVQLNVQLVCLSPPADPDPDPPAQKHGHPPSVHGIDHDRCSSHCVRSSVSVVVCVVVVPDGHYGHLHQVVLAGQAWVCLQVLLQVQDFPVVVVVVCVVVVTPPPQNYRMHRNPVVVPSSVRDQLVSLCPCRTSNVVSSCSSVPNDDPPDQPCNLDFWDFAWWAQAKGFEQFKKKKAAQAPDQADHHGDGSRRRSSGQIAMDHDLTIDHSYQVRRVHHSHPNGTMTMIYDHRPPDDNDQPVVQAAKDFQWWAQAKRFEQAKKKKFAQDDPPDPHGDGSNRRSVAFIAIDRDHTIFHNYQVRRVGDRDPPGTITMMYGHGD

Solvent-accessible surface area (backbone atoms only — not comparable to full-atom values): 26031 Å² total; per-residue (Å²): 136,82,88,80,89,80,85,83,79,81,80,79,76,80,90,70,88,70,73,80,76,68,77,62,62,57,70,38,44,38,36,28,71,46,91,58,58,89,95,62,63,57,62,61,42,56,50,17,54,49,21,48,45,61,29,42,73,42,28,31,47,74,70,47,74,32,36,94,89,53,41,57,83,66,40,79,86,62,62,77,57,60,81,30,43,80,47,70,66,60,45,42,34,52,48,49,34,42,42,24,21,70,66,15,25,32,30,38,49,57,44,37,39,35,41,41,71,34,61,71,59,49,52,50,36,64,68,53,68,30,36,36,35,35,28,16,63,45,62,81,42,76,66,48,46,79,59,39,36,30,13,14,53,67,14,66,60,27,43,56,36,34,53,52,42,51,52,43,50,71,47,59,37,98,63,99,60,95,82,55,44,44,37,26,45,80,54,85,88,47,61,26,48,66,45,91,50,28,53,26,57,70,42,40,39,61,49,50,54,50,42,57,72,70,65,52,89,73,41,68,46,25,34,14,39,84,78,25,39,18,37,62,45,69,64,44,67,60,41,59,79,64,66,31,36,35,83,59,40,54,59,51,32,56,75,74,64,37,47,52,80,89,69,34,51,35,37,58,62,50,49,94,80,40,36,68,80,73,44,49,43,52,50,50,70,35,59,60,27,41,63,4,36,49,43,33,61,37,65,36,84,79,65,69,93,72,42,76,45,72,76,40,78,50,43,84,36,27,44,59,76,31,66,21,66,27,49,25,43,33,38,40,23,55,28,33,77,48,80,78,80,54,58,71,48,48,55,57,56,30,70,36,29,59,50,35,72,49,83,37,87,42,60,43,60,28,39,46,77,77,52,78,48,70,51,55,84,96,44,58,37,26,23,32,27,28,55,45,88,90,60,73,83,73,60,74,56,75,57,39,72,59,43,82,42,25,50,60,75,35,67,21,67,25,65,27,43,35,35,40,23,51,23,49,59,98,91,53,90,60,72,53,52,60,63,56,24,70,74,49,61,40,34,72,46,81,37,87,49,71,45,48,28,40,35,80,60,62,78,48,71,60,51,85,96,52,67,41,28,20,33,27,28,38,71,116

Mean predicted aligned error: 15.08 Å

Nearest PDB structures (foldseek):
  8qen-assembly1_A  TM=5.865E-01  e=2.938E-02  Clostridioides difficile
  5gvv-assembly1_F  TM=4.112E-01  e=7.845E-03  Streptococcus pneumoniae

InterPro domains:
  IPR007577 Glycosyltransferase, DXD sugar-binding motif [PF04488] (47-123)
  IPR029044 Nucleotide-diphospho-sugar transferases [SSF53448] (29-169)
  IPR051706 Glycosyltransferase domain-containing protein [PTHR32385] (29-172)